Protein AF-A0A1Y1W6V0-F1 (afdb_monomer)

pLDDT: mean 81.55, std 18.43, range [26.27, 98.0]

Foldseek 3Di:
DAQQFDAFPNDTDGVVLVVLLVCLVVPPCVVVPCPVPDPVVSLCCCCVPPPVPHDSVVSVVVCVSVVVDDCVPPPVQNVVLVCLVVDDLVPDPPLVVLCCVLPVDPPDDPVVSVVSVLVSSQVCCCVPPHNHDSVVSVVVCVVPPPCPPFVLPVVQPPPPDDPPDPLVPLQQEQEQELQVLWDLDQQTAQELSSLVVSLVSLVCCQPDPSHQEYEYFYPHAAHPVRQGATHHHHDCPPQLLSSLLSLLSLLVSQLSSQVVHAYAYEQQTEDELSNVSNQLSGDAYEYELSYKYFNADPDPPPLRHQLAGNLLCLLPFPAQAQLSLLRNLFRVDIQHPQNCVVRVSHLFYAYPVCVSVLVVQLSSLSVGHPPCSVVSNSVSRVVRGDNSDHDPSVVCRVVSNVLRNCLLVVVDAPVRSLVVLVVVPDPSSVSSNVQCVDPSSVLSSLLNSLLSSVSNPDDPQLNSLLSSQLSVCSSVVHSSNVSDSPDHSVNSNVPRPDPPDDPPPDPPPPPPVPDDPVVVVCVVCVPVPPPPPVVVVVPPDPPDD

InterPro domains:
  IPR058841 PEX14-like, helix-turn-helix domain [PF25871] (79-143)

Mean predicted aligned error: 14.62 Å

Organism: NCBI:txid61395

Sequence (545 aa):
MSSRITQVEGCEFSTEELQQYHQYYRFEWNTVSLEQASLTERMAYFTSTVDTTIDPGRLRAWLRTMGIIDETEKSDQHKLYDRFEAYDFSTAPGFNAMLGDVYDTDGVSKHELDTRMTRAKAKYYNENVEKLDYQAYVDFKEATKPKPVCPYQHLWDEDKAPGSANTKNFANVKIIDIADFVDNGATVRLSAAVLGRIHDEAKEAYQDQYYALAIVRSSLGSDSDGTPVFLPALGPGEDGSAALKAAIALQIELRRINGAKPVVVFASGSVDASVLGIVLSTAELITTEYFSTRLFPENVADEGSAVVPALFDWAHLAAEQGTVEYILCRPDLVLRSSELAALGLSHGFIAHRKLEGAMERILMAASCPPPHTRGALRKAYVVESSYPGPSKVQVWRREIAEYFAPLASGSKSVDDLICELTALNKPWAEQYVAFAASEKGRELVQLRIAALQRARTLEFSSALEIEFNAAQAWLWGDNATALEIKTPLSTILAELPKPAKAEDTNPLEVEIPGECPFAQMYRRNPERFKHIDLKSIESHSPLSL

Radius of gyration: 31.99 Å; Cα contacts (8 Å, |Δi|>4): 687; chains: 1; bounding box: 70×65×98 Å

Secondary structure (DSSP, 8-state):
---PPEEETTEEE-HHHHHHHHHHHH--GGGGT-TTS-HHHHHHHIIIII-TTS-HHHHHHHHHHTTSS-GGG--HHHHHHHHHHHS-TTT-TTHHHHTHHHHSSTT--HHHHHHHHHHHHHHHHHHHT----HHHHHHHHHHHSPPPSSTTTHHHHS--------GGG-TTEEEEEGGGGS---SS--B-HHHHHHHHHHHHHHHH-TT-SEEEEE----B-TTSPBEEEPPBP--TTSHHHHHHHHHHHHHHHHHHHHS-EEEEE-SEEEGGGHHHHHTSSEEEE-TT-EEESS-S-TT-TT--SSTTHHHHHT--PPTTHHHHHHH-TT-EEEHHHHHHHT--SEE--GGGHHHHHHHHHHHTTSPTTSHHHHHHHHHHHH-------HHHHHHHHHHHHHHHHHTTSS-HHHHHHHHHHH--HHHHHHHHHHHSHHHHHHHHHHHHHHHHHTTS-HHHHHHHHHHHHHHHHTTS-GGG----S-HHHHHHTSPPPP-------------SS-HHHHHHHH-GGG-TTS-HHHHHTS-----

Structure (mmCIF, N/CA/C/O backbone):
data_AF-A0A1Y1W6V0-F1
#
_entry.id   AF-A0A1Y1W6V0-F1
#
loop_
_atom_site.group_PDB
_atom_site.id
_atom_site.type_symbol
_atom_site.label_atom_id
_atom_site.label_alt_id
_atom_site.label_comp_id
_atom_site.label_asym_id
_atom_site.label_entity_id
_atom_site.label_seq_id
_atom_site.pdbx_PDB_ins_code
_atom_site.Cartn_x
_atom_site.Cartn_y
_atom_site.Cartn_z
_atom_site.occupancy
_atom_site.B_iso_or_equiv
_atom_site.auth_seq_id
_atom_site.auth_comp_id
_atom_site.auth_asym_id
_atom_site.auth_atom_id
_atom_site.pdbx_PDB_model_num
ATOM 1 N N . MET A 1 1 ? 16.270 2.578 46.038 1.00 37.12 1 MET A N 1
ATOM 2 C CA . MET A 1 1 ? 15.437 1.380 46.252 1.00 37.12 1 MET A CA 1
ATOM 3 C C . MET A 1 1 ? 14.339 1.382 45.207 1.00 37.12 1 MET A C 1
ATOM 5 O O . MET A 1 1 ? 13.378 2.125 45.341 1.00 37.12 1 MET A O 1
ATOM 9 N N . SER A 1 2 ? 14.575 0.666 44.106 1.00 36.00 2 SER A N 1
ATOM 10 C CA . SER A 1 2 ? 13.545 0.347 43.117 1.00 36.00 2 SER A CA 1
ATOM 11 C C . SER A 1 2 ? 12.517 -0.548 43.804 1.00 36.00 2 SER A C 1
ATOM 13 O O . SER A 1 2 ? 12.895 -1.579 44.361 1.00 36.00 2 SER A O 1
ATOM 15 N N . SER A 1 3 ? 11.247 -0.146 43.788 1.00 43.81 3 SER A N 1
ATOM 16 C CA . SER A 1 3 ? 10.145 -1.090 43.897 1.00 43.81 3 SER A CA 1
ATOM 17 C C . SER A 1 3 ? 10.201 -1.935 42.627 1.00 43.81 3 SER A C 1
ATOM 19 O O . SER A 1 3 ? 9.748 -1.525 41.561 1.00 43.81 3 SER A O 1
ATOM 21 N N . ARG A 1 4 ? 10.862 -3.091 42.703 1.00 44.94 4 ARG A N 1
ATOM 22 C CA . ARG A 1 4 ? 10.752 -4.102 41.657 1.00 44.94 4 ARG A CA 1
ATOM 23 C C . ARG A 1 4 ? 9.284 -4.484 41.565 1.00 44.94 4 ARG A C 1
ATOM 25 O O . ARG A 1 4 ? 8.702 -4.922 42.559 1.00 44.94 4 ARG A O 1
ATOM 32 N N . ILE A 1 5 ? 8.719 -4.272 40.386 1.00 52.72 5 ILE A N 1
ATOM 33 C CA . ILE A 1 5 ? 7.400 -4.765 40.033 1.00 52.72 5 ILE A CA 1
ATOM 34 C C . ILE A 1 5 ? 7.590 -6.201 39.561 1.00 52.72 5 ILE A C 1
ATOM 36 O O . ILE A 1 5 ? 8.371 -6.452 38.643 1.00 52.72 5 ILE A O 1
ATOM 40 N N . THR A 1 6 ? 6.938 -7.146 40.231 1.00 54.03 6 THR A N 1
ATOM 41 C CA . THR A 1 6 ? 6.940 -8.547 39.797 1.00 54.03 6 THR A CA 1
ATOM 42 C C . THR A 1 6 ? 5.645 -8.798 39.049 1.00 54.03 6 THR A C 1
ATOM 44 O O . THR A 1 6 ? 4.566 -8.565 39.596 1.00 54.03 6 THR A O 1
ATOM 47 N N . GLN A 1 7 ? 5.762 -9.231 37.796 1.00 48.41 7 GLN A N 1
ATOM 48 C CA . GLN A 1 7 ? 4.620 -9.553 36.956 1.00 48.41 7 GLN A CA 1
ATOM 49 C C . GLN A 1 7 ? 4.302 -11.038 37.113 1.00 48.41 7 GLN A C 1
ATOM 51 O O . GLN A 1 7 ? 5.150 -11.885 36.831 1.00 48.41 7 GLN A O 1
ATOM 56 N N . VAL A 1 8 ? 3.096 -11.358 37.575 1.00 55.34 8 VAL A N 1
ATOM 57 C CA . VAL A 1 8 ? 2.636 -12.745 37.667 1.00 55.34 8 VAL A CA 1
ATOM 58 C C . VAL A 1 8 ? 1.183 -12.820 37.211 1.00 55.34 8 VAL A C 1
ATOM 60 O O . VAL A 1 8 ? 0.345 -12.065 37.694 1.00 55.34 8 VAL A O 1
ATOM 63 N N . GLU A 1 9 ? 0.909 -13.660 36.208 1.00 55.72 9 GLU A N 1
ATOM 64 C CA . GLU A 1 9 ? -0.417 -13.805 35.571 1.00 55.72 9 GLU A CA 1
ATOM 65 C C . GLU A 1 9 ? -1.062 -12.470 35.134 1.00 55.72 9 GLU A C 1
ATOM 67 O O . GLU A 1 9 ? -2.268 -12.266 35.240 1.00 55.72 9 GLU A O 1
ATOM 72 N N . GLY A 1 10 ? -0.250 -11.520 34.656 1.00 62.78 10 GLY A N 1
ATOM 73 C CA . GLY A 1 10 ? -0.727 -10.201 34.219 1.00 62.78 10 GLY A CA 1
ATOM 74 C C . GLY A 1 10 ? -1.022 -9.206 35.350 1.00 62.78 10 GLY A C 1
ATOM 75 O O . GLY A 1 10 ? -1.444 -8.088 35.067 1.00 62.78 10 GLY A O 1
ATOM 76 N N . CYS A 1 11 ? -0.765 -9.565 36.612 1.00 64.62 11 CYS A N 1
ATOM 77 C CA . CYS A 1 11 ? -0.799 -8.641 37.744 1.00 64.62 11 CYS A CA 1
ATOM 78 C C . CYS A 1 11 ? 0.614 -8.145 38.083 1.00 64.62 11 CYS A C 1
ATOM 80 O O . CYS A 1 11 ? 1.554 -8.931 38.172 1.00 64.62 11 CYS A O 1
ATOM 82 N N . GLU A 1 12 ? 0.759 -6.838 38.294 1.00 79.94 12 GLU A N 1
ATOM 83 C CA . GLU A 1 12 ? 2.032 -6.172 38.593 1.00 79.94 12 GLU A CA 1
ATOM 84 C C . GLU A 1 12 ? 2.100 -5.722 40.055 1.00 79.94 12 GLU A C 1
ATOM 86 O O . GLU A 1 12 ? 1.493 -4.716 40.410 1.00 79.94 12 GLU A O 1
ATOM 91 N N . PHE A 1 13 ? 2.832 -6.430 40.916 1.00 79.44 13 PHE A N 1
ATOM 92 C CA . PHE A 1 13 ? 2.921 -6.092 42.345 1.00 79.44 13 PHE A CA 1
ATOM 93 C C . PHE A 1 13 ? 4.204 -5.335 42.672 1.00 79.44 13 PHE A C 1
ATOM 95 O O . PHE A 1 13 ? 5.294 -5.773 42.299 1.00 79.44 13 PHE A O 1
ATOM 102 N N . SER A 1 14 ? 4.092 -4.230 43.406 1.00 84.50 14 SER A N 1
ATOM 103 C CA . SER A 1 14 ? 5.236 -3.502 43.950 1.00 84.50 14 SER A CA 1
ATOM 104 C C . SER A 1 14 ? 5.954 -4.312 45.039 1.00 84.50 14 SER A C 1
ATOM 106 O O . SER A 1 14 ? 5.399 -5.220 45.656 1.00 84.50 14 SER A O 1
ATOM 108 N N . THR A 1 15 ? 7.216 -3.976 45.315 1.00 77.06 15 THR A N 1
ATOM 109 C CA . THR A 1 15 ? 7.983 -4.646 46.381 1.00 77.06 15 THR A CA 1
ATOM 110 C C . THR A 1 15 ? 7.370 -4.437 47.768 1.00 77.06 15 THR A C 1
ATOM 112 O O . THR A 1 15 ? 7.478 -5.321 48.611 1.00 77.06 15 THR A O 1
ATOM 115 N N . GLU A 1 16 ? 6.724 -3.295 47.998 1.00 83.12 16 GLU A N 1
ATOM 116 C CA . GLU A 1 16 ? 6.046 -2.981 49.259 1.00 83.12 16 GLU A CA 1
ATOM 117 C C . GLU A 1 16 ? 4.802 -3.862 49.439 1.00 83.12 16 GLU A C 1
ATOM 119 O O . GLU A 1 16 ? 4.672 -4.536 50.458 1.00 83.12 16 GLU A O 1
ATOM 124 N N . GLU A 1 17 ? 3.986 -4.003 48.390 1.00 82.69 17 GLU A N 1
ATOM 125 C CA . GLU A 1 17 ? 2.841 -4.925 48.366 1.00 82.69 17 GLU A CA 1
ATOM 126 C C . GLU A 1 17 ? 3.268 -6.376 48.612 1.00 82.69 17 GLU A C 1
ATOM 128 O O . GLU A 1 17 ? 2.683 -7.066 49.440 1.00 82.69 17 GLU A O 1
ATOM 133 N N . LEU A 1 18 ? 4.340 -6.846 47.967 1.00 83.19 18 LEU A N 1
ATOM 134 C CA . LEU A 1 18 ? 4.839 -8.208 48.187 1.00 83.19 18 LEU A CA 1
ATOM 135 C C . LEU A 1 18 ? 5.333 -8.427 49.624 1.00 83.19 18 LEU A C 1
ATOM 137 O O . LEU A 1 18 ? 5.149 -9.511 50.177 1.00 83.19 18 LEU A O 1
ATOM 141 N N . GLN A 1 19 ? 5.947 -7.417 50.246 1.00 84.12 19 GLN A N 1
ATOM 142 C CA . GLN A 1 19 ? 6.352 -7.492 51.651 1.00 84.12 19 GLN A CA 1
ATOM 143 C C . GLN A 1 19 ? 5.135 -7.589 52.573 1.00 84.12 19 GLN A C 1
ATOM 145 O O . GLN A 1 19 ? 5.122 -8.435 53.467 1.00 84.12 19 GLN A O 1
ATOM 150 N N . GLN A 1 20 ? 4.102 -6.790 52.318 1.00 87.31 20 GLN A N 1
ATOM 151 C CA . GLN A 1 20 ? 2.832 -6.831 53.041 1.00 87.31 20 GLN A CA 1
ATOM 152 C C . GLN A 1 20 ? 2.110 -8.176 52.872 1.00 87.31 20 GLN A C 1
ATOM 154 O O . GLN A 1 20 ? 1.635 -8.770 53.840 1.00 87.31 20 GLN A O 1
ATOM 159 N N . TYR A 1 21 ? 2.099 -8.738 51.666 1.00 89.81 21 TYR A N 1
ATOM 160 C CA . TYR A 1 21 ? 1.474 -10.038 51.412 1.00 89.81 21 TYR A CA 1
ATOM 161 C C . TYR A 1 21 ? 2.256 -11.194 52.047 1.00 89.81 21 TYR A C 1
ATOM 163 O O . TYR A 1 21 ? 1.676 -12.159 52.549 1.00 89.81 21 TYR A O 1
ATOM 171 N N . HIS A 1 22 ? 3.582 -11.077 52.131 1.00 83.94 22 HIS A N 1
ATOM 172 C CA . HIS A 1 22 ? 4.388 -12.006 52.916 1.00 83.94 22 HIS A CA 1
ATOM 173 C C . HIS A 1 22 ? 4.101 -11.923 54.419 1.00 83.94 22 HIS A C 1
ATOM 175 O O . HIS A 1 22 ? 4.180 -12.951 55.096 1.00 83.94 22 HIS A O 1
ATOM 181 N N . GLN A 1 23 ? 3.751 -10.744 54.946 1.00 87.81 23 GLN A N 1
ATOM 182 C CA . GLN A 1 23 ? 3.308 -10.612 56.336 1.00 87.81 23 GLN A CA 1
ATOM 183 C C . GLN A 1 23 ? 1.979 -11.334 56.563 1.00 87.81 23 GLN A C 1
ATOM 185 O O . GLN A 1 23 ? 1.867 -12.050 57.553 1.00 87.81 23 GLN A O 1
ATOM 190 N N . TYR A 1 24 ? 1.031 -11.247 55.621 1.00 90.81 24 TYR A N 1
ATOM 191 C CA . TYR A 1 24 ? -0.206 -12.039 55.663 1.00 90.81 24 TYR A CA 1
ATOM 192 C C . TYR A 1 24 ? 0.083 -13.542 55.758 1.00 90.81 24 TYR A C 1
ATOM 194 O O . TYR A 1 24 ? -0.469 -14.236 56.609 1.00 90.81 24 TYR A O 1
ATOM 202 N N . TYR A 1 25 ? 0.999 -14.048 54.927 1.00 84.00 25 TYR A N 1
ATOM 203 C CA . TYR A 1 25 ? 1.348 -15.472 54.920 1.00 84.00 25 TYR A CA 1
ATOM 204 C C . TYR A 1 25 ? 2.039 -15.934 56.214 1.00 84.00 25 TYR A C 1
ATOM 206 O O . TYR A 1 25 ? 1.866 -17.071 56.643 1.00 84.00 25 TYR A O 1
ATOM 214 N N . ARG A 1 26 ? 2.835 -15.058 56.838 1.00 87.69 26 ARG A N 1
ATOM 215 C CA . ARG A 1 26 ? 3.542 -15.338 58.099 1.00 87.69 26 ARG A CA 1
ATOM 216 C C . ARG A 1 26 ? 2.720 -15.017 59.346 1.00 87.69 26 ARG A C 1
ATOM 218 O O . ARG A 1 26 ? 3.229 -15.199 60.448 1.00 87.69 26 ARG A O 1
ATOM 225 N N . PHE A 1 27 ? 1.497 -14.517 59.194 1.00 90.81 27 PHE A N 1
ATOM 226 C CA . PHE A 1 27 ? 0.676 -14.128 60.328 1.00 90.81 27 PHE A CA 1
ATOM 227 C C . PHE A 1 27 ? 0.271 -15.359 61.149 1.00 90.81 27 PHE A C 1
ATOM 229 O O . PHE A 1 27 ? -0.247 -16.342 60.617 1.00 90.81 27 PHE A O 1
ATOM 236 N N . GLU A 1 28 ? 0.512 -15.315 62.459 1.00 92.56 28 GLU A N 1
ATOM 237 C CA . GLU A 1 28 ? 0.217 -16.418 63.376 1.00 92.56 28 GLU A CA 1
ATOM 238 C C . GLU A 1 28 ? -1.283 -16.454 63.712 1.00 92.56 28 GLU A C 1
ATOM 240 O O . GLU A 1 28 ? -1.735 -15.932 64.731 1.00 92.56 28 GLU A O 1
ATOM 245 N N . TRP A 1 29 ? -2.083 -17.069 62.835 1.00 92.56 29 TRP A N 1
ATOM 246 C CA . TRP A 1 29 ? -3.552 -17.110 62.936 1.00 92.56 29 TRP A CA 1
ATOM 247 C C . TRP A 1 29 ? -4.093 -17.741 64.228 1.00 92.56 29 TRP A C 1
ATOM 249 O O . TRP A 1 29 ? -5.211 -17.432 64.647 1.00 92.56 29 TRP A O 1
ATOM 259 N N . ASN A 1 30 ? -3.313 -18.605 64.876 1.00 91.69 30 ASN A N 1
ATOM 260 C CA . ASN A 1 30 ? -3.649 -19.215 66.163 1.00 91.69 30 ASN A CA 1
ATOM 261 C C . ASN A 1 30 ? -3.706 -18.183 67.306 1.00 91.69 30 ASN A C 1
ATOM 263 O O . ASN A 1 30 ? -4.561 -18.300 68.182 1.00 91.69 30 ASN A O 1
ATOM 267 N N . THR A 1 31 ? -2.878 -17.134 67.270 1.00 92.00 31 THR A N 1
ATOM 268 C CA . THR A 1 31 ? -2.837 -16.085 68.308 1.00 92.00 31 THR A CA 1
ATOM 269 C C . THR A 1 31 ? -4.118 -15.253 68.369 1.00 92.00 31 THR A C 1
ATOM 271 O O . THR A 1 31 ? -4.460 -14.718 69.421 1.00 92.00 31 THR A O 1
ATOM 274 N N . VAL A 1 32 ? -4.865 -15.197 67.261 1.00 93.44 32 VAL A N 1
ATOM 275 C CA . VAL A 1 32 ? -6.145 -14.481 67.137 1.00 93.44 32 VAL A CA 1
ATOM 276 C C . VAL A 1 32 ? -7.345 -15.429 67.027 1.00 93.44 32 VAL A C 1
ATOM 278 O O . VAL A 1 32 ? -8.447 -14.991 66.720 1.00 93.44 32 VAL A O 1
ATOM 281 N N . SER A 1 33 ? -7.154 -16.730 67.283 1.00 93.12 33 SER A N 1
ATOM 282 C CA . SER A 1 33 ? -8.206 -17.760 67.188 1.00 93.12 33 SER A CA 1
ATOM 283 C C . SER A 1 33 ? -8.881 -17.873 65.806 1.00 93.12 33 SER A C 1
ATOM 285 O O . SER A 1 33 ? -10.029 -18.298 65.714 1.00 93.12 33 SER A O 1
ATOM 287 N N . LEU A 1 34 ? -8.173 -17.534 64.717 1.00 92.19 34 LEU A N 1
ATOM 288 C CA . LEU A 1 34 ? -8.672 -17.624 63.331 1.00 92.19 34 LEU A CA 1
ATOM 289 C C . LEU A 1 34 ? -7.994 -18.733 62.510 1.00 92.19 34 LEU A C 1
ATOM 291 O O . LEU A 1 34 ? -8.142 -18.789 61.291 1.00 92.19 34 LEU A O 1
ATOM 295 N N . GLU A 1 35 ? -7.275 -19.654 63.155 1.00 91.69 35 GLU A N 1
ATOM 296 C CA . GLU A 1 35 ? -6.605 -20.776 62.477 1.00 91.69 35 GLU A CA 1
ATOM 297 C C . GLU A 1 35 ? -7.578 -21.717 61.745 1.00 91.69 35 GLU A C 1
ATOM 299 O O . GLU A 1 35 ? -7.183 -22.369 60.781 1.00 91.69 35 GLU A O 1
ATOM 304 N N . GLN A 1 36 ? -8.853 -21.751 62.145 1.00 89.56 36 GLN A N 1
ATOM 305 C CA . GLN A 1 36 ? -9.916 -22.500 61.459 1.00 89.56 36 GLN A CA 1
ATOM 306 C C . GLN A 1 36 ? -10.866 -21.620 60.635 1.00 89.56 36 GLN A C 1
ATOM 308 O O . GLN A 1 36 ? -11.778 -22.145 60.005 1.00 89.56 36 GLN A O 1
ATOM 313 N N . ALA A 1 37 ? -10.664 -20.299 60.608 1.00 88.00 37 ALA A N 1
ATOM 314 C CA . ALA A 1 37 ? -11.531 -19.404 59.847 1.00 88.00 37 ALA A CA 1
ATOM 315 C C . ALA A 1 37 ? -11.318 -19.591 58.339 1.00 88.00 37 ALA A C 1
ATOM 317 O O . ALA A 1 37 ? -10.224 -19.980 57.902 1.00 88.00 37 ALA A O 1
ATOM 318 N N . SER A 1 38 ? -12.337 -19.273 57.544 1.00 86.25 38 SER A N 1
ATOM 319 C CA . SER A 1 38 ? -12.230 -19.243 56.086 1.00 86.25 38 SER A CA 1
ATOM 320 C C . SER A 1 38 ? -11.172 -18.231 55.633 1.00 86.25 38 SER A C 1
ATOM 322 O O . SER A 1 38 ? -10.855 -17.266 56.336 1.00 86.25 38 SER A O 1
ATOM 324 N N . LEU A 1 39 ? -10.624 -18.417 54.429 1.00 83.94 39 LEU A N 1
ATOM 325 C CA . LEU A 1 39 ? -9.659 -17.472 53.862 1.00 83.94 39 LEU A CA 1
ATOM 326 C C . LEU A 1 39 ? -10.239 -16.050 53.783 1.00 83.94 39 LEU A C 1
ATOM 328 O O . LEU A 1 39 ? -9.539 -15.085 54.074 1.00 83.94 39 LEU A O 1
ATOM 332 N N . THR A 1 40 ? -11.526 -15.924 53.452 1.00 85.44 40 THR A N 1
ATOM 333 C CA . THR A 1 40 ? -12.229 -14.635 53.404 1.00 85.44 40 THR A CA 1
ATOM 334 C C . THR A 1 40 ? -12.268 -13.956 54.771 1.00 85.44 40 THR A C 1
ATOM 336 O O . THR A 1 40 ? -11.997 -12.761 54.852 1.00 85.44 40 THR A O 1
ATOM 339 N N . GLU A 1 41 ? -12.536 -14.699 55.846 1.00 87.44 41 GLU A N 1
ATOM 340 C CA . GLU A 1 41 ? -12.524 -14.160 57.213 1.00 87.44 41 GLU A CA 1
ATOM 341 C C . GLU A 1 41 ? -11.114 -13.754 57.653 1.00 87.44 41 GLU A C 1
ATOM 343 O O . GLU A 1 41 ? -10.941 -12.693 58.252 1.00 87.44 41 GLU A O 1
ATOM 348 N N . ARG A 1 42 ? -10.088 -14.540 57.300 1.00 92.38 42 ARG A N 1
ATOM 349 C CA . ARG A 1 42 ? -8.682 -14.198 57.577 1.00 92.38 42 ARG A CA 1
ATOM 350 C C . ARG A 1 42 ? -8.228 -12.956 56.824 1.00 92.38 42 ARG A C 1
ATOM 352 O O . ARG A 1 42 ? -7.604 -12.081 57.415 1.00 92.38 42 ARG A O 1
ATOM 359 N N . MET A 1 43 ? -8.569 -12.846 55.541 1.00 90.81 43 MET A N 1
ATOM 360 C CA . MET A 1 43 ? -8.284 -11.662 54.728 1.00 90.81 43 MET A CA 1
ATOM 361 C C . MET A 1 43 ? -9.001 -10.426 55.265 1.00 90.81 43 MET A C 1
ATOM 363 O O . MET A 1 43 ? -8.375 -9.375 55.393 1.00 90.81 43 MET A O 1
ATOM 367 N N . ALA A 1 44 ? -10.288 -10.553 55.603 1.00 90.19 44 ALA A N 1
ATOM 368 C CA . ALA A 1 44 ? -11.063 -9.465 56.184 1.00 90.19 44 ALA A CA 1
ATOM 369 C C . ALA A 1 44 ? -10.428 -8.999 57.497 1.00 90.19 44 ALA A C 1
ATOM 371 O O . ALA A 1 44 ? -10.138 -7.819 57.632 1.00 90.19 44 ALA A O 1
ATOM 372 N N . TYR A 1 45 ? -10.105 -9.927 58.403 1.00 93.94 45 TYR A N 1
ATOM 373 C CA . TYR A 1 45 ? -9.430 -9.609 59.659 1.00 93.94 45 TYR A CA 1
ATOM 374 C C . TYR A 1 45 ? -8.064 -8.945 59.441 1.00 93.94 45 TYR A C 1
ATOM 376 O O . TYR A 1 45 ? -7.747 -7.953 60.092 1.00 93.94 45 TYR A O 1
ATOM 384 N N . PHE A 1 46 ? -7.245 -9.460 58.522 1.00 93.00 46 PHE A N 1
ATOM 385 C CA . PHE A 1 46 ? -5.919 -8.897 58.266 1.00 93.00 46 PHE A CA 1
ATOM 386 C C . PHE A 1 46 ? -5.995 -7.475 57.727 1.00 93.00 46 PHE A C 1
ATOM 388 O O . PHE A 1 46 ? -5.314 -6.589 58.230 1.00 93.00 46 PHE A O 1
ATOM 395 N N . THR A 1 47 ? -6.861 -7.258 56.741 1.00 92.06 47 THR A N 1
ATOM 396 C CA . THR A 1 47 ? -7.015 -5.959 56.078 1.00 92.06 47 THR A CA 1
ATOM 397 C C . THR A 1 47 ? -7.817 -4.961 56.910 1.00 92.06 47 THR A C 1
ATOM 399 O O . THR A 1 47 ? -7.692 -3.764 56.698 1.00 92.06 47 THR A O 1
ATOM 402 N N . SER A 1 48 ? -8.611 -5.400 57.892 1.00 89.81 48 SER A N 1
ATOM 403 C CA . SER A 1 48 ? -9.305 -4.486 58.810 1.00 89.81 48 SER A CA 1
ATOM 404 C C . SER A 1 48 ? -8.520 -4.182 60.083 1.00 89.81 48 SER A C 1
ATOM 406 O O . SER A 1 48 ? -8.731 -3.132 60.686 1.00 89.81 48 SER A O 1
ATOM 408 N N . THR A 1 49 ? -7.663 -5.105 60.527 1.00 90.31 49 THR A N 1
ATOM 409 C CA . THR A 1 49 ? -7.139 -5.101 61.904 1.00 90.31 49 THR A CA 1
ATOM 410 C C . THR A 1 49 ? -5.615 -5.138 61.977 1.00 90.31 49 THR A C 1
ATOM 412 O O . THR A 1 49 ? -5.053 -4.586 62.919 1.00 90.31 49 THR A O 1
ATOM 415 N N . VAL A 1 50 ? -4.933 -5.778 61.021 1.00 90.38 50 VAL A N 1
ATOM 416 C CA . VAL A 1 50 ? -3.472 -5.977 61.070 1.00 90.38 50 VAL A CA 1
ATOM 417 C C . VAL A 1 50 ? -2.749 -4.956 60.201 1.00 90.38 50 VAL A C 1
ATOM 419 O O . VAL A 1 50 ? -1.893 -4.228 60.695 1.00 90.38 50 VAL A O 1
ATOM 422 N N . ASP A 1 51 ? -3.121 -4.871 58.927 1.00 87.69 51 ASP A N 1
ATOM 423 C CA . ASP A 1 51 ? -2.585 -3.892 57.990 1.00 87.69 51 ASP A CA 1
ATOM 424 C C . ASP A 1 51 ? -3.718 -3.340 57.119 1.00 87.69 51 ASP A C 1
ATOM 426 O O . ASP A 1 51 ? -4.114 -3.920 56.107 1.00 87.69 51 ASP A O 1
ATOM 430 N N . THR A 1 52 ? -4.242 -2.190 57.549 1.00 88.19 52 THR A N 1
ATOM 431 C CA . THR A 1 52 ? -5.346 -1.479 56.885 1.00 88.19 52 THR A CA 1
ATOM 432 C C . THR A 1 52 ? -4.946 -0.790 55.590 1.00 88.19 52 THR A C 1
ATOM 434 O O . THR A 1 52 ? -5.805 -0.266 54.884 1.00 88.19 52 THR A O 1
ATOM 437 N N . THR A 1 53 ? -3.653 -0.789 55.258 1.00 88.00 53 THR A N 1
ATOM 438 C CA . THR A 1 53 ? -3.151 -0.193 54.018 1.00 88.00 53 THR A CA 1
ATOM 439 C C . THR A 1 53 ? -3.203 -1.162 52.836 1.00 88.00 53 THR A C 1
ATOM 441 O O . THR A 1 53 ? -3.076 -0.737 51.688 1.00 88.00 53 THR A O 1
ATOM 444 N N . ILE A 1 54 ? -3.434 -2.453 53.094 1.00 87.88 54 ILE A N 1
ATOM 445 C CA . ILE A 1 54 ? -3.520 -3.484 52.062 1.00 87.88 54 ILE A CA 1
ATOM 446 C C . ILE A 1 54 ? -4.880 -3.442 51.368 1.00 87.88 54 ILE A C 1
ATOM 448 O O . ILE A 1 54 ? -5.917 -3.621 52.006 1.00 87.88 54 ILE A O 1
ATOM 452 N N . ASP A 1 55 ? -4.870 -3.325 50.036 1.00 87.00 55 ASP A N 1
ATOM 453 C CA . ASP A 1 55 ? -6.075 -3.546 49.237 1.00 87.00 55 ASP A CA 1
ATOM 454 C C . ASP A 1 55 ? -6.479 -5.038 49.257 1.00 87.00 55 ASP A C 1
ATOM 456 O O . ASP A 1 55 ? -5.715 -5.893 48.781 1.00 87.00 55 ASP A O 1
ATOM 460 N N . PRO A 1 56 ? -7.686 -5.385 49.749 1.00 84.81 56 PRO A N 1
ATOM 461 C CA . PRO A 1 56 ? -8.150 -6.769 49.807 1.00 84.81 56 PRO A CA 1
ATOM 462 C C . PRO A 1 56 ? -8.231 -7.425 48.423 1.00 84.81 56 PRO A C 1
ATOM 464 O O . PRO A 1 56 ? -8.020 -8.635 48.298 1.00 84.81 56 PRO A O 1
ATOM 467 N N . GLY A 1 57 ? -8.526 -6.641 47.378 1.00 83.62 57 GLY A N 1
ATOM 468 C CA . GLY A 1 57 ? -8.589 -7.114 45.997 1.00 83.62 57 GLY A CA 1
ATOM 469 C C . GLY A 1 57 ? -7.223 -7.560 45.478 1.00 83.62 57 GLY A C 1
ATOM 470 O O . GLY A 1 57 ? -7.092 -8.663 44.941 1.00 83.62 57 GLY A O 1
ATOM 471 N N . ARG A 1 58 ? -6.187 -6.745 45.698 1.00 88.31 58 ARG A N 1
ATOM 472 C CA . ARG A 1 58 ? -4.811 -7.066 45.302 1.00 88.31 58 ARG A CA 1
ATOM 473 C C . ARG A 1 58 ? -4.209 -8.220 46.102 1.00 88.31 58 ARG A C 1
ATOM 475 O O . ARG A 1 58 ? -3.581 -9.088 45.498 1.00 88.31 58 ARG A O 1
ATOM 482 N N . LEU A 1 59 ? -4.463 -8.295 47.414 1.00 89.19 59 LEU A N 1
ATOM 483 C CA . LEU A 1 59 ? -4.060 -9.448 48.231 1.00 89.19 59 LEU A CA 1
ATOM 484 C C . LEU A 1 59 ? -4.697 -10.746 47.704 1.00 89.19 59 LEU A C 1
ATOM 486 O O . LEU A 1 59 ? -4.024 -11.771 47.606 1.00 89.19 59 LEU A O 1
ATOM 490 N N . ARG A 1 60 ? -5.975 -10.705 47.299 1.00 85.00 60 ARG A N 1
ATOM 491 C CA . ARG A 1 60 ? -6.674 -11.864 46.717 1.00 85.00 60 ARG A CA 1
ATOM 492 C C . ARG A 1 60 ? -6.055 -12.291 45.387 1.00 85.00 60 ARG A C 1
ATOM 494 O O . ARG A 1 60 ? -5.868 -13.483 45.165 1.00 85.00 60 ARG A O 1
ATOM 501 N N . ALA A 1 61 ? -5.720 -11.333 44.521 1.00 80.31 61 ALA A N 1
ATOM 502 C CA . ALA A 1 61 ? -5.050 -11.611 43.251 1.00 80.31 61 ALA A CA 1
ATOM 503 C C . ALA A 1 61 ? -3.688 -12.290 43.467 1.00 80.31 61 ALA A C 1
ATOM 505 O O . ALA A 1 61 ? -3.392 -13.281 42.810 1.00 80.31 61 ALA A O 1
ATOM 506 N N . TRP A 1 62 ? -2.902 -11.823 44.440 1.00 86.12 62 TRP A N 1
ATOM 507 C CA . TRP A 1 62 ? -1.625 -12.447 44.787 1.00 86.12 62 TRP A CA 1
ATOM 508 C C . TRP A 1 62 ? -1.788 -13.866 45.358 1.00 86.12 62 TRP A C 1
ATOM 510 O O . TRP A 1 62 ? -1.070 -14.781 44.958 1.00 86.12 62 TRP A O 1
ATOM 520 N N . LEU A 1 63 ? -2.761 -14.092 46.249 1.00 84.00 63 LEU A N 1
ATOM 521 C CA . LEU A 1 63 ? -3.046 -15.426 46.798 1.00 84.00 63 LEU A CA 1
ATOM 522 C C . LEU A 1 63 ? -3.498 -16.430 45.722 1.00 84.00 63 LEU A C 1
ATOM 524 O O . LEU A 1 63 ? -3.168 -17.613 45.824 1.00 84.00 63 LEU A O 1
ATOM 528 N N . ARG A 1 64 ? -4.209 -15.966 44.682 1.00 76.19 64 ARG A N 1
ATOM 529 C CA . ARG A 1 64 ? -4.548 -16.768 43.491 1.00 76.19 64 ARG A CA 1
ATOM 530 C C . ARG A 1 64 ? -3.288 -17.205 42.756 1.00 76.19 64 ARG A C 1
ATOM 532 O O . ARG A 1 64 ? -3.090 -18.392 42.536 1.00 76.19 64 ARG A O 1
ATOM 539 N N . THR A 1 65 ? -2.409 -16.259 42.455 1.00 77.44 65 THR A N 1
ATOM 540 C CA . THR A 1 65 ? -1.139 -16.528 41.779 1.00 77.44 65 THR A CA 1
ATOM 541 C C . THR A 1 65 ? -0.269 -17.541 42.533 1.00 77.44 65 THR A C 1
ATOM 543 O O . THR A 1 65 ? 0.426 -18.353 41.930 1.00 77.44 65 THR A O 1
ATOM 546 N N . MET A 1 66 ? -0.305 -17.511 43.866 1.00 78.19 66 MET A N 1
ATOM 547 C CA . MET A 1 66 ? 0.436 -18.450 44.710 1.00 78.19 66 MET A CA 1
ATOM 548 C C . MET A 1 66 ? -0.189 -19.856 44.763 1.00 78.19 66 MET A C 1
ATOM 550 O O . MET A 1 66 ? 0.344 -20.721 45.456 1.00 78.19 66 MET A O 1
ATOM 554 N N . GLY A 1 67 ? -1.320 -20.091 44.084 1.00 72.12 67 GLY A N 1
ATOM 555 C CA . GLY A 1 67 ? -2.068 -21.350 44.140 1.00 72.12 67 GLY A CA 1
ATOM 556 C C . GLY A 1 67 ? -2.691 -21.630 45.512 1.00 72.12 67 GLY A C 1
ATOM 557 O O . GLY A 1 67 ? -3.055 -22.766 45.800 1.00 72.12 67 GLY A O 1
ATOM 558 N N . ILE A 1 68 ? -2.777 -20.613 46.380 1.00 78.94 68 ILE A N 1
ATOM 559 C CA . ILE A 1 68 ? -3.375 -20.721 47.721 1.00 78.94 68 ILE A CA 1
ATOM 560 C C . ILE A 1 68 ? -4.899 -20.623 47.614 1.00 78.94 68 ILE A C 1
ATOM 562 O O . ILE A 1 68 ? -5.619 -21.278 48.365 1.00 78.94 68 ILE A O 1
ATOM 566 N N . ILE A 1 69 ? -5.384 -19.811 46.670 1.00 71.00 69 ILE A N 1
ATOM 567 C CA . ILE A 1 69 ? -6.780 -19.824 46.235 1.00 71.00 69 ILE A CA 1
ATOM 568 C C . ILE A 1 69 ? -6.857 -20.727 45.014 1.00 71.00 69 ILE A C 1
ATOM 570 O O . ILE A 1 69 ? -6.459 -20.328 43.922 1.00 71.00 69 ILE A O 1
ATOM 574 N N . ASP A 1 70 ? -7.373 -21.933 45.209 1.00 60.53 70 ASP A N 1
ATOM 575 C CA . ASP A 1 70 ? -7.769 -22.794 44.107 1.00 60.53 70 ASP A CA 1
ATOM 576 C C . ASP A 1 70 ? -9.118 -22.282 43.568 1.00 60.53 70 ASP A C 1
ATOM 578 O O . ASP A 1 70 ? -10.112 -22.221 44.297 1.00 60.53 70 ASP A O 1
ATOM 582 N N . GLU A 1 71 ? -9.187 -21.873 42.296 1.00 56.09 71 GLU A N 1
ATOM 583 C CA . GLU A 1 71 ? -10.442 -21.424 41.661 1.00 56.09 71 GLU A CA 1
ATOM 584 C C . GLU A 1 71 ? -11.491 -22.550 41.533 1.00 56.09 71 GLU A C 1
ATOM 586 O O . GLU A 1 71 ? -12.565 -22.361 40.961 1.00 56.09 71 GLU A O 1
ATOM 591 N N . THR A 1 72 ? -11.247 -23.728 42.106 1.00 49.69 72 THR A N 1
ATOM 592 C CA . THR A 1 72 ? -12.270 -24.759 42.311 1.00 49.69 72 THR A CA 1
ATOM 593 C C . THR A 1 72 ? -13.387 -24.304 43.264 1.00 49.69 72 THR A C 1
ATOM 595 O O . THR A 1 72 ? -14.521 -24.794 43.161 1.00 49.69 72 THR A O 1
ATOM 598 N N . GLU A 1 73 ? -13.152 -23.267 44.075 1.00 50.03 73 GLU A N 1
ATOM 599 C CA . GLU A 1 73 ? -14.204 -22.484 44.738 1.00 50.03 73 GLU A CA 1
ATOM 600 C C . GLU A 1 73 ? -14.724 -21.334 43.854 1.00 50.03 73 GLU A C 1
ATOM 602 O O . GLU A 1 73 ? -14.983 -20.222 44.316 1.00 50.03 73 GLU A O 1
ATOM 607 N N . LYS A 1 74 ? -14.960 -21.583 42.556 1.00 64.25 74 LYS A N 1
ATOM 608 C CA . LYS A 1 74 ? -15.987 -20.816 41.836 1.00 64.25 74 LYS A CA 1
ATOM 609 C C . LYS A 1 74 ? -17.239 -20.835 42.709 1.00 64.25 74 LYS A C 1
ATOM 611 O O . LYS A 1 74 ? -17.696 -21.921 43.084 1.00 64.25 74 LYS A O 1
ATOM 616 N N . SER A 1 75 ? -17.762 -19.651 43.036 1.00 77.75 75 SER A N 1
ATOM 617 C CA . SER A 1 75 ? -19.048 -19.548 43.722 1.00 77.75 75 SER A CA 1
ATOM 618 C C . SER A 1 75 ? -20.055 -20.422 42.979 1.00 77.75 75 SER A C 1
ATOM 620 O O . SER A 1 75 ? -19.964 -20.585 41.756 1.00 77.75 75 SER A O 1
ATOM 622 N N . ASP A 1 76 ? -21.016 -20.999 43.693 1.00 82.31 76 ASP A N 1
ATOM 623 C CA . ASP A 1 76 ? -22.016 -21.855 43.049 1.00 82.31 76 ASP A CA 1
ATOM 624 C C . ASP A 1 76 ? -22.733 -21.123 41.898 1.00 82.31 76 ASP A C 1
ATOM 626 O O . ASP A 1 76 ? -23.087 -21.744 40.897 1.00 82.31 76 ASP A O 1
ATOM 630 N N . GLN A 1 77 ? -22.817 -19.787 41.974 1.00 84.31 77 GLN A N 1
ATOM 631 C CA . GLN A 1 77 ? -23.246 -18.903 40.887 1.00 84.31 77 GLN A CA 1
ATOM 632 C C . GLN A 1 77 ? -22.328 -18.923 39.656 1.00 84.31 77 GLN A C 1
ATOM 634 O O . GLN A 1 77 ? -22.823 -19.083 38.548 1.00 84.31 77 GLN A O 1
ATOM 639 N N . HIS A 1 78 ? -21.006 -18.799 39.798 1.00 85.75 78 HIS A N 1
ATOM 640 C CA . HIS A 1 78 ? -20.107 -18.904 38.640 1.00 85.75 78 HIS A CA 1
ATOM 641 C C . HIS A 1 78 ? -20.158 -20.299 38.009 1.00 85.75 78 HIS A C 1
ATOM 643 O O . HIS A 1 78 ? -20.205 -20.416 36.788 1.00 85.75 78 HIS A O 1
ATOM 649 N N . LYS A 1 79 ? -20.230 -21.360 38.826 1.00 89.00 79 LYS A N 1
ATOM 650 C CA . LYS A 1 79 ? -20.404 -22.731 38.317 1.00 89.00 79 LYS A CA 1
ATOM 651 C C . LYS A 1 79 ? -21.726 -22.881 37.560 1.00 89.00 79 LYS A C 1
ATOM 653 O O . LYS A 1 79 ? -21.774 -23.595 36.563 1.00 89.00 79 LYS A O 1
ATOM 658 N N . LEU A 1 80 ? -22.791 -22.233 38.030 1.00 93.94 80 LEU A N 1
ATOM 659 C CA . LEU A 1 80 ? -24.083 -22.175 37.346 1.00 93.94 80 LEU A CA 1
ATOM 660 C C . LEU A 1 80 ? -23.974 -21.459 35.993 1.00 93.94 80 LEU A C 1
ATOM 662 O O . LEU A 1 80 ? -24.504 -21.961 35.005 1.00 93.94 80 LEU A O 1
ATOM 666 N N . TYR A 1 81 ? -23.260 -20.333 35.924 1.00 95.44 81 TYR A N 1
ATOM 667 C CA . TYR A 1 81 ? -23.056 -19.587 34.678 1.00 95.44 81 TYR A CA 1
ATOM 668 C C . TYR A 1 81 ? -22.232 -20.375 33.655 1.00 95.44 81 TYR A C 1
ATOM 670 O O . TYR A 1 81 ? -22.583 -20.397 32.477 1.00 95.44 81 TYR A O 1
ATOM 678 N N . ASP A 1 82 ? -21.201 -21.094 34.102 1.00 91.81 82 ASP A N 1
ATOM 679 C CA . ASP A 1 82 ? -20.422 -21.977 33.230 1.00 91.81 82 ASP A CA 1
ATOM 680 C C . ASP A 1 82 ? -21.283 -23.114 32.659 1.00 91.81 82 ASP A C 1
ATOM 682 O O . ASP A 1 82 ? -21.186 -23.434 31.475 1.00 91.81 82 ASP A O 1
ATOM 686 N N . ARG A 1 83 ? -22.161 -23.714 33.480 1.00 96.56 83 ARG A N 1
ATOM 687 C CA . ARG A 1 83 ? -23.113 -24.737 33.013 1.00 96.56 83 ARG A CA 1
ATOM 688 C C . ARG A 1 83 ? -24.125 -24.166 32.023 1.00 96.56 83 ARG A C 1
ATOM 690 O O . ARG A 1 83 ? -24.429 -24.832 31.038 1.00 96.56 83 ARG A O 1
ATOM 697 N N . PHE A 1 84 ? -24.615 -22.951 32.268 1.00 97.44 84 PHE A N 1
ATOM 698 C CA . PHE A 1 84 ? -25.513 -22.246 31.356 1.00 97.44 84 PHE A CA 1
ATOM 699 C C . PHE A 1 84 ? -24.871 -22.037 29.979 1.00 97.44 84 PHE A C 1
ATOM 701 O O . PHE A 1 84 ? -25.494 -22.337 28.965 1.00 97.44 84 PHE A O 1
ATOM 708 N N . GLU A 1 85 ? -23.617 -21.586 29.934 1.00 95.38 85 GLU A N 1
ATOM 709 C CA . GLU A 1 85 ? -22.886 -21.359 28.679 1.00 95.38 85 GLU A CA 1
ATOM 710 C C . GLU A 1 85 ? -22.508 -22.655 27.954 1.00 95.38 85 GLU A C 1
ATOM 712 O O . GLU A 1 85 ? -22.507 -22.707 26.724 1.00 95.38 85 GLU A O 1
ATOM 717 N N . ALA A 1 86 ? -22.216 -23.718 28.705 1.00 96.19 86 ALA A N 1
ATOM 718 C CA . ALA A 1 86 ? -21.904 -25.031 28.150 1.00 96.19 86 ALA A CA 1
ATOM 719 C C . ALA A 1 86 ? -23.148 -25.818 27.691 1.00 96.19 86 ALA A C 1
ATOM 721 O O . ALA A 1 86 ? -23.003 -26.887 27.094 1.00 96.19 86 ALA A O 1
ATOM 722 N N . TYR A 1 87 ? -24.361 -25.336 27.981 1.00 97.50 87 TYR A N 1
ATOM 723 C CA . TYR A 1 87 ? -25.593 -26.031 27.627 1.00 97.50 87 TYR A CA 1
ATOM 724 C C . TYR A 1 87 ? -25.854 -25.978 26.117 1.00 97.50 87 TYR A C 1
ATOM 726 O O . TYR A 1 87 ? -25.890 -24.910 25.501 1.00 97.50 87 TYR A O 1
ATOM 734 N N . ASP A 1 88 ? -26.086 -27.142 25.509 1.00 97.00 88 ASP A N 1
ATOM 735 C CA . ASP A 1 88 ? -26.352 -27.247 24.077 1.00 97.00 88 ASP A CA 1
ATOM 736 C C . ASP A 1 88 ? -27.814 -26.905 23.743 1.00 97.00 88 ASP A C 1
ATOM 738 O O . ASP A 1 88 ? -28.683 -27.766 23.604 1.00 97.00 88 ASP A O 1
ATOM 742 N N . PHE A 1 89 ? -28.086 -25.610 23.582 1.00 96.44 89 PHE A N 1
ATOM 743 C CA . PHE A 1 89 ? -29.405 -25.110 23.183 1.00 96.44 89 PHE A CA 1
ATOM 744 C C . PHE A 1 89 ? -29.839 -25.563 21.780 1.00 96.44 89 PHE A C 1
ATOM 746 O O . PHE A 1 89 ? -31.026 -25.497 21.471 1.00 96.44 89 PHE A O 1
ATOM 753 N N . SER A 1 90 ? -28.917 -26.015 20.921 1.00 92.94 90 SER A N 1
ATOM 754 C CA . SER A 1 90 ? -29.247 -26.397 19.540 1.00 92.94 90 SER A CA 1
ATOM 755 C C . SER A 1 90 ? -29.996 -27.729 19.457 1.00 92.94 90 SER A C 1
ATOM 757 O O . SER A 1 90 ? -30.815 -27.931 18.558 1.00 92.94 90 SER A O 1
ATOM 759 N N . THR A 1 91 ? -29.759 -28.615 20.425 1.00 95.69 91 THR A N 1
ATOM 760 C CA . THR A 1 91 ? -30.406 -29.929 20.532 1.00 95.69 91 THR A CA 1
ATOM 761 C C . THR A 1 91 ? -31.524 -29.957 21.578 1.00 95.69 91 THR A C 1
ATOM 763 O O . THR A 1 91 ? -32.223 -30.963 21.720 1.00 95.69 91 THR A O 1
ATOM 766 N N . ALA A 1 92 ? -31.738 -28.844 22.284 1.00 96.06 92 ALA A N 1
ATOM 767 C CA . ALA A 1 92 ? -32.698 -28.721 23.368 1.00 96.06 92 ALA A CA 1
ATOM 768 C C . ALA A 1 92 ? -34.163 -28.795 22.865 1.00 96.06 92 ALA A C 1
ATOM 770 O O . ALA A 1 92 ? -34.589 -27.960 22.054 1.00 96.06 92 ALA A O 1
ATOM 771 N N . PRO A 1 93 ? -34.973 -29.768 23.335 1.00 96.31 93 PRO A N 1
ATOM 772 C CA . PRO A 1 93 ? -36.348 -29.942 22.873 1.00 96.31 93 PRO A CA 1
ATOM 773 C C . PRO A 1 93 ? -37.212 -28.705 23.146 1.00 96.31 93 PRO A C 1
ATOM 775 O O . PRO A 1 93 ? -37.347 -28.263 24.279 1.00 96.31 93 PRO A O 1
ATOM 778 N N . GLY A 1 94 ? -37.840 -28.154 22.106 1.00 94.50 94 GLY A N 1
ATOM 779 C CA . GLY A 1 94 ? -38.750 -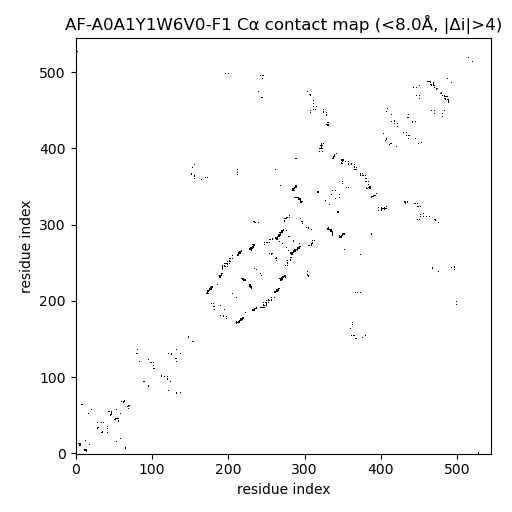27.010 22.239 1.00 94.50 94 GLY A CA 1
ATOM 780 C C . GLY A 1 94 ? -38.076 -25.634 22.275 1.00 94.50 94 GLY A C 1
ATOM 781 O O . GLY A 1 94 ? -38.777 -24.637 22.121 1.00 94.50 94 GLY A O 1
ATOM 782 N N . PHE A 1 95 ? -36.741 -25.547 22.361 1.00 96.56 95 PHE A N 1
ATOM 783 C CA . PHE A 1 95 ? -36.039 -24.257 22.301 1.00 96.56 95 PHE A CA 1
ATOM 784 C C . PHE A 1 95 ? -36.277 -23.526 20.969 1.00 96.56 95 PHE A C 1
ATOM 786 O O . PHE A 1 95 ? -36.507 -22.319 20.955 1.00 96.56 95 PHE A O 1
ATOM 793 N N . ASN A 1 96 ? -36.351 -24.266 19.856 1.00 93.38 96 ASN A N 1
ATOM 794 C CA . ASN A 1 96 ? -36.648 -23.707 18.531 1.00 93.38 96 ASN A CA 1
ATOM 795 C C . ASN A 1 96 ? -37.987 -22.954 18.465 1.00 93.38 96 ASN A C 1
ATOM 797 O O . ASN A 1 96 ? -38.116 -22.027 17.673 1.00 93.38 96 ASN A O 1
ATOM 801 N N . ALA A 1 97 ? -38.970 -23.307 19.302 1.00 93.44 97 ALA A N 1
ATOM 802 C CA . ALA A 1 97 ? -40.235 -22.577 19.359 1.00 93.44 97 ALA A CA 1
ATOM 803 C C . ALA A 1 97 ? -40.069 -21.177 19.979 1.00 93.44 97 ALA A C 1
ATOM 805 O O . ALA A 1 97 ? -40.787 -20.259 19.600 1.00 93.44 97 ALA A O 1
ATOM 806 N N . MET A 1 98 ? -39.096 -20.990 20.881 1.00 93.00 98 MET A N 1
ATOM 807 C CA . MET A 1 98 ? -38.781 -19.686 21.483 1.00 93.00 98 MET A CA 1
ATOM 808 C C . MET A 1 98 ? -37.973 -18.773 20.556 1.00 93.00 98 MET A C 1
ATOM 810 O O . MET A 1 98 ? -37.897 -17.571 20.797 1.00 93.00 98 MET A O 1
ATOM 814 N N . LEU A 1 99 ? -37.365 -19.322 19.499 1.00 92.56 99 LEU A N 1
ATOM 815 C CA . LEU A 1 99 ? -36.615 -18.527 18.528 1.00 92.56 99 LEU A CA 1
ATOM 816 C C . LEU A 1 99 ? -37.524 -17.680 17.634 1.00 92.56 99 LEU A C 1
ATOM 818 O O . LEU A 1 99 ? -37.052 -16.673 17.115 1.00 92.56 99 LEU A O 1
ATOM 822 N N . GLY A 1 100 ? -38.808 -18.036 17.497 1.00 90.44 100 GLY A N 1
ATOM 823 C CA . GLY A 1 100 ? -39.788 -17.228 16.763 1.00 90.44 100 GLY A CA 1
ATOM 824 C C . GLY A 1 100 ? -39.777 -15.776 17.239 1.00 90.44 100 GLY A C 1
ATOM 825 O O . GLY A 1 100 ? -39.449 -14.886 16.464 1.00 90.44 100 GLY A O 1
ATOM 826 N N . ASP A 1 101 ? -39.961 -15.563 18.545 1.00 87.31 101 ASP A N 1
ATOM 827 C CA . ASP A 1 101 ? -39.977 -14.235 19.179 1.00 87.31 101 ASP A CA 1
ATOM 828 C C . ASP A 1 101 ? -38.646 -13.465 19.048 1.00 87.31 101 ASP A C 1
ATOM 830 O O . ASP A 1 101 ? -38.610 -12.237 19.156 1.00 87.31 101 ASP A O 1
ATOM 834 N N . VAL A 1 102 ? -37.525 -14.170 18.848 1.00 91.19 102 VAL A N 1
ATOM 835 C CA . VAL A 1 102 ? -36.202 -13.544 18.686 1.00 91.19 102 VAL A CA 1
ATOM 836 C C . VAL A 1 102 ? -36.058 -12.935 17.291 1.00 91.19 102 VAL A C 1
ATOM 838 O O . VAL A 1 102 ? -35.475 -11.857 17.165 1.00 91.19 102 VAL A O 1
ATOM 841 N N . TYR A 1 103 ? -36.602 -13.599 16.267 1.00 90.31 103 TYR A N 1
ATOM 842 C CA . TYR A 1 103 ? -36.456 -13.214 14.861 1.00 90.31 103 TYR A CA 1
ATOM 843 C C . TYR A 1 103 ? -37.660 -12.453 14.280 1.00 90.31 103 TYR A C 1
ATOM 845 O O . TYR A 1 103 ? -37.549 -11.950 13.167 1.00 90.31 103 TYR A O 1
ATOM 853 N N . ASP A 1 104 ? -38.772 -12.312 15.009 1.00 83.94 104 ASP A N 1
ATOM 854 C CA . ASP A 1 104 ? -40.048 -11.782 14.481 1.00 83.94 104 ASP A CA 1
ATOM 855 C C . ASP A 1 104 ? -40.074 -10.267 14.170 1.00 83.94 104 ASP A C 1
ATOM 857 O O . ASP A 1 104 ? -41.121 -9.689 13.888 1.00 83.94 104 ASP A O 1
ATOM 861 N N . THR A 1 105 ? -38.934 -9.575 14.225 1.00 80.31 105 THR A N 1
ATOM 862 C CA . THR A 1 105 ? -38.854 -8.133 13.936 1.00 80.31 105 THR A CA 1
ATOM 863 C C . THR A 1 105 ? -37.730 -7.828 12.962 1.00 80.31 105 THR A C 1
ATOM 865 O O . THR A 1 105 ? -36.552 -7.933 13.310 1.00 80.31 105 THR A O 1
ATOM 868 N N . ASP A 1 106 ? -38.112 -7.379 11.770 1.00 83.50 106 ASP A N 1
ATOM 869 C CA . ASP A 1 106 ? -37.192 -6.822 10.784 1.00 83.50 106 ASP A CA 1
ATOM 870 C C . ASP A 1 106 ? -36.523 -5.540 11.314 1.00 83.50 106 ASP A C 1
ATOM 872 O O . ASP A 1 106 ? -37.149 -4.711 11.977 1.00 83.50 106 ASP A O 1
ATOM 876 N N . GLY A 1 107 ? -35.237 -5.358 10.994 1.00 83.19 107 GLY A N 1
ATOM 877 C CA . GLY A 1 107 ? -34.496 -4.116 11.266 1.00 83.19 107 GLY A CA 1
ATOM 878 C C . GLY A 1 107 ? -33.861 -3.992 12.657 1.00 83.19 107 GLY A C 1
ATOM 879 O O . GLY A 1 107 ? -33.393 -2.912 13.014 1.00 83.19 107 GLY A O 1
ATOM 880 N N . VAL A 1 108 ? -33.816 -5.067 13.443 1.00 82.56 108 VAL A N 1
ATOM 881 C CA . VAL A 1 108 ? -33.164 -5.073 14.761 1.00 82.56 108 VAL A CA 1
ATOM 882 C C . VAL A 1 108 ? -31.638 -5.120 14.620 1.00 82.56 108 VAL A C 1
ATOM 884 O O . VAL A 1 108 ? -31.098 -5.863 13.800 1.00 82.56 108 VAL A O 1
ATOM 887 N N . SER A 1 109 ? -30.927 -4.329 15.430 1.00 79.88 109 SER A N 1
ATOM 888 C CA . SER A 1 109 ? -29.457 -4.339 15.447 1.00 79.88 109 SER A CA 1
ATOM 889 C C . SER A 1 109 ? -28.909 -5.698 15.904 1.00 79.88 109 SER A C 1
ATOM 891 O O . SER A 1 109 ? -29.525 -6.386 16.721 1.00 79.88 109 SER A O 1
ATOM 893 N N . LYS A 1 110 ? -27.711 -6.076 15.437 1.00 81.19 110 LYS A N 1
ATOM 894 C CA . LYS A 1 110 ? -27.051 -7.333 15.838 1.00 81.19 110 LYS A CA 1
ATOM 895 C C . LYS A 1 110 ? -26.956 -7.480 17.362 1.00 81.19 110 LYS A C 1
ATOM 897 O O . LYS A 1 110 ? -27.263 -8.539 17.898 1.00 81.19 11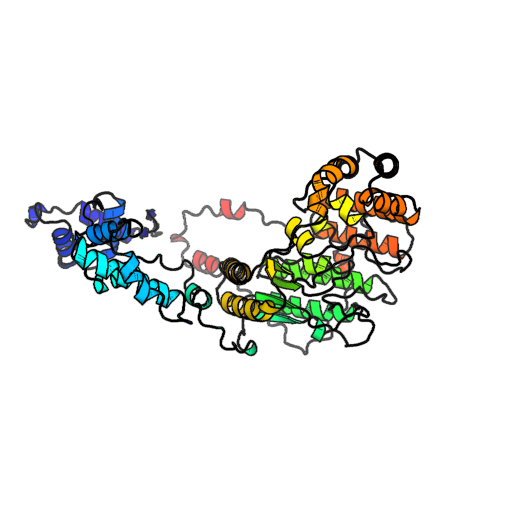0 LYS A O 1
ATOM 902 N N . HIS A 1 111 ? -26.596 -6.403 18.061 1.00 82.12 111 HIS A N 1
ATOM 903 C CA . HIS A 1 111 ? -26.478 -6.406 19.519 1.00 82.12 111 HIS A CA 1
ATOM 904 C C . HIS A 1 111 ? -27.817 -6.687 20.221 1.00 82.12 111 HIS A C 1
ATOM 906 O O . HIS A 1 111 ? -27.880 -7.446 21.195 1.00 82.12 111 HIS A O 1
ATOM 912 N N . GLU A 1 112 ? -28.904 -6.098 19.730 1.00 86.06 112 GLU A N 1
ATOM 913 C CA . GLU A 1 112 ? -30.229 -6.330 20.292 1.00 86.06 112 GLU A CA 1
ATOM 914 C C . GLU A 1 112 ? -30.703 -7.765 20.016 1.00 86.06 112 GLU A C 1
ATOM 916 O O . GLU A 1 112 ? -31.282 -8.400 20.899 1.00 86.06 112 GLU A O 1
ATOM 921 N N . LEU A 1 113 ? -30.366 -8.321 18.849 1.00 89.38 113 LEU A N 1
ATOM 922 C CA . LEU A 1 113 ? -30.634 -9.717 18.508 1.00 89.38 113 LEU A CA 1
ATOM 923 C C . LEU A 1 113 ? -29.860 -10.686 19.422 1.00 89.38 113 LEU A C 1
ATOM 925 O O . LEU A 1 113 ? -30.457 -11.616 19.967 1.00 89.38 113 LEU A O 1
ATOM 929 N N . ASP A 1 114 ? -28.581 -10.417 19.699 1.00 90.06 114 ASP A N 1
ATOM 930 C CA . ASP A 1 114 ? -27.769 -11.181 20.661 1.00 90.06 114 ASP A CA 1
ATOM 931 C C . ASP A 1 114 ? -28.344 -11.100 22.088 1.00 90.06 114 ASP A C 1
ATOM 933 O O . ASP A 1 114 ? -28.383 -12.094 22.823 1.00 90.06 114 ASP A O 1
ATOM 937 N N . THR A 1 115 ? -28.856 -9.931 22.481 1.00 92.25 115 THR A N 1
ATOM 938 C CA . THR A 1 115 ? -29.497 -9.724 23.789 1.00 92.25 115 THR A CA 1
ATOM 939 C C . THR A 1 115 ? -30.793 -10.528 23.903 1.00 92.25 115 THR A C 1
ATOM 941 O O . THR A 1 115 ? -31.027 -11.202 24.910 1.00 92.25 115 THR A O 1
ATOM 944 N N . ARG A 1 116 ? -31.628 -10.514 22.857 1.00 93.81 116 ARG A N 1
ATOM 945 C CA . ARG A 1 116 ? -32.866 -11.307 22.792 1.00 93.81 116 ARG A CA 1
ATOM 946 C C . ARG A 1 116 ? -32.575 -12.804 22.808 1.00 93.81 116 ARG A C 1
ATOM 948 O O . ARG A 1 116 ? -33.210 -13.528 23.571 1.00 93.81 116 ARG A O 1
ATOM 955 N N . MET A 1 117 ? -31.576 -13.250 22.048 1.00 96.12 117 MET A N 1
ATOM 956 C CA . MET A 1 117 ? -31.119 -14.640 22.038 1.00 96.12 117 MET A CA 1
ATOM 957 C C . MET A 1 117 ? -30.648 -15.084 23.429 1.00 96.12 117 MET A C 1
ATOM 959 O O . MET A 1 117 ? -31.050 -16.139 23.918 1.00 96.12 117 MET A O 1
ATOM 963 N N . THR A 1 118 ? -29.847 -14.263 24.111 1.00 95.44 118 THR A N 1
ATOM 964 C CA . THR A 1 118 ? -29.359 -14.562 25.468 1.00 95.44 118 THR A CA 1
ATOM 965 C C . THR A 1 118 ? -30.509 -14.632 26.476 1.00 95.44 118 THR A C 1
ATOM 967 O O . THR A 1 118 ? -30.554 -15.546 27.301 1.00 95.44 118 THR A O 1
ATOM 970 N N . ARG A 1 119 ? -31.492 -13.726 26.375 1.00 96.31 119 ARG A N 1
ATOM 971 C CA . ARG A 1 119 ? -32.708 -13.756 27.199 1.00 96.31 119 ARG A CA 1
ATOM 972 C C . ARG A 1 119 ? -33.553 -15.007 26.937 1.00 96.31 119 ARG A C 1
ATOM 974 O O . ARG A 1 119 ? -34.032 -15.611 27.894 1.00 96.31 119 ARG A O 1
ATOM 981 N N . ALA A 1 120 ? -33.715 -15.419 25.679 1.00 96.69 120 ALA A N 1
ATOM 982 C CA . ALA A 1 120 ? -34.441 -16.637 25.318 1.00 96.69 120 ALA A CA 1
ATOM 983 C C . ALA A 1 120 ? -33.752 -17.892 25.877 1.00 96.69 120 ALA A C 1
ATOM 985 O O . ALA A 1 120 ? -34.409 -18.719 26.510 1.00 96.69 120 ALA A O 1
ATOM 986 N N . LYS A 1 121 ? -32.420 -17.995 25.739 1.00 97.56 121 LYS A N 1
ATOM 987 C CA . LYS A 1 121 ? -31.615 -19.062 26.361 1.00 97.56 121 LYS A CA 1
ATOM 988 C C . LYS A 1 121 ? -31.815 -19.105 27.873 1.00 97.56 121 LYS A C 1
ATOM 990 O O . LYS A 1 121 ? -32.109 -20.162 28.422 1.00 97.56 121 LYS A O 1
ATOM 995 N N . ALA A 1 122 ? -31.713 -17.959 28.546 1.00 97.06 122 ALA A N 1
ATOM 996 C CA . ALA A 1 122 ? -31.884 -17.870 29.994 1.00 97.06 122 ALA A CA 1
ATOM 997 C C . ALA A 1 122 ? -33.302 -18.239 30.448 1.00 97.06 122 ALA A C 1
ATOM 999 O O . ALA A 1 122 ? -33.462 -18.908 31.467 1.00 97.06 122 ALA A O 1
ATOM 1000 N N . LYS A 1 123 ? -34.334 -17.843 29.693 1.00 97.19 123 LYS A N 1
ATOM 1001 C CA . LYS A 1 123 ? -35.726 -18.231 29.955 1.00 97.19 123 LYS A CA 1
ATOM 1002 C C . LYS A 1 123 ? -35.906 -19.744 29.831 1.00 97.19 123 LYS A C 1
ATOM 1004 O O . LYS A 1 123 ? -36.398 -20.371 30.763 1.00 97.19 123 LYS A O 1
ATOM 1009 N N . TYR A 1 124 ? -35.440 -20.335 28.730 1.00 97.75 124 TYR A N 1
ATOM 1010 C CA . TYR A 1 124 ? -35.507 -21.780 28.526 1.00 97.75 124 TYR A CA 1
ATOM 1011 C C . TYR A 1 124 ? -34.766 -22.545 29.629 1.00 97.75 124 TYR A C 1
ATOM 1013 O O . TYR A 1 124 ? -35.306 -23.500 30.188 1.00 97.75 124 TYR A O 1
ATOM 1021 N N . TYR A 1 125 ? -33.549 -22.111 29.965 1.00 97.88 125 TYR A N 1
ATOM 1022 C CA . TYR A 1 125 ? -32.720 -22.745 30.988 1.00 97.88 125 TYR A CA 1
ATOM 1023 C C . TYR A 1 125 ? -33.386 -22.694 32.372 1.00 97.88 125 TYR A C 1
ATOM 1025 O O . TYR A 1 125 ? -33.416 -23.705 33.069 1.00 97.88 125 TYR A O 1
ATOM 1033 N N . ASN A 1 126 ? -34.014 -21.564 32.720 1.00 97.12 126 ASN A N 1
ATOM 1034 C CA . ASN A 1 126 ? -34.809 -21.400 33.941 1.00 97.12 126 ASN A CA 1
ATOM 1035 C C . ASN A 1 126 ? -36.016 -22.341 34.023 1.00 97.12 126 ASN A C 1
ATOM 1037 O O . ASN A 1 126 ? -36.339 -22.840 35.101 1.00 97.12 126 ASN A O 1
ATOM 1041 N N . GLU A 1 127 ? -36.715 -22.527 32.903 1.00 97.31 127 GLU A N 1
ATOM 1042 C CA . GLU A 1 127 ? -37.936 -23.334 32.840 1.00 97.31 127 GLU A CA 1
ATOM 1043 C C . GLU A 1 127 ? -37.641 -24.842 32.816 1.00 97.31 127 GLU A C 1
ATOM 1045 O O . GLU A 1 127 ? -38.436 -25.617 33.345 1.00 97.31 127 GLU A O 1
ATOM 1050 N N . ASN A 1 128 ? -36.511 -25.262 32.231 1.00 97.62 128 ASN A N 1
ATOM 1051 C CA . ASN A 1 128 ? -36.271 -26.669 31.885 1.00 97.62 128 ASN A CA 1
ATOM 1052 C C . ASN A 1 128 ? -35.018 -27.299 32.511 1.00 97.62 128 ASN A C 1
ATOM 1054 O O . ASN A 1 128 ? -34.905 -28.524 32.496 1.00 97.62 128 ASN A O 1
ATOM 1058 N N . VAL A 1 129 ? -34.067 -26.511 33.025 1.00 97.38 129 VAL A N 1
ATOM 1059 C CA . VAL A 1 129 ? -32.762 -27.021 33.487 1.00 97.38 129 VAL A CA 1
ATOM 1060 C C . VAL A 1 129 ? -32.498 -26.652 34.946 1.00 97.38 129 VAL A C 1
ATOM 1062 O O . VAL A 1 129 ? -32.537 -27.517 35.817 1.00 97.38 129 VAL A O 1
ATOM 1065 N N . GLU A 1 130 ? -32.226 -25.380 35.231 1.00 97.19 130 GLU A N 1
ATOM 1066 C CA . GLU A 1 130 ? -31.847 -24.895 36.560 1.00 97.19 130 GLU A CA 1
ATOM 1067 C C . GLU A 1 130 ? -32.174 -23.397 36.671 1.00 97.19 130 GLU A C 1
ATOM 1069 O O . GLU A 1 130 ? -32.054 -22.652 35.696 1.00 97.19 130 GLU A O 1
ATOM 1074 N N . LYS A 1 131 ? -32.599 -22.933 37.855 1.00 97.38 131 LYS A N 1
ATOM 1075 C CA . LYS A 1 131 ? -32.935 -21.516 38.056 1.00 97.38 131 LYS A CA 1
ATOM 1076 C C . LYS A 1 131 ? -31.680 -20.640 37.958 1.00 97.38 131 LYS A C 1
ATOM 1078 O O . LYS A 1 131 ? -30.748 -20.802 38.737 1.00 97.38 131 LYS A O 1
ATOM 1083 N N . LEU A 1 132 ? -31.710 -19.679 37.043 1.00 96.62 132 LEU A N 1
ATOM 1084 C CA . LEU A 1 132 ? -30.679 -18.702 36.721 1.00 96.62 132 LEU A CA 1
ATOM 1085 C C . LEU A 1 132 ? -31.252 -17.285 36.852 1.00 96.62 132 LEU A C 1
ATOM 1087 O O . LEU A 1 132 ? -32.201 -16.921 36.155 1.00 96.62 132 LEU A O 1
ATOM 1091 N N . ASP A 1 133 ? -30.641 -16.447 37.684 1.00 96.75 133 ASP A N 1
ATOM 1092 C CA . ASP A 1 133 ? -30.930 -15.012 37.668 1.00 96.75 133 ASP A CA 1
ATOM 1093 C C . ASP A 1 133 ? -30.308 -14.378 36.414 1.00 96.75 133 ASP A C 1
ATOM 1095 O O . ASP A 1 133 ? -29.089 -14.224 36.309 1.00 96.75 133 ASP A O 1
ATOM 1099 N N . TYR A 1 134 ? -31.157 -14.033 35.441 1.00 95.62 134 TYR A N 1
ATOM 1100 C CA . TYR A 1 134 ? -30.724 -13.444 34.175 1.00 95.62 134 TYR A CA 1
ATOM 1101 C C . TYR A 1 134 ? -29.986 -12.116 34.371 1.00 95.62 134 TYR A C 1
ATOM 1103 O O . TYR A 1 134 ? -29.004 -11.874 33.673 1.00 95.62 134 TYR A O 1
ATOM 1111 N N . GLN A 1 135 ? -30.427 -11.265 35.304 1.00 95.56 135 GLN A N 1
ATOM 1112 C CA . GLN A 1 135 ? -29.800 -9.958 35.488 1.00 95.56 135 GLN A CA 1
ATOM 1113 C C . GLN A 1 135 ? -28.407 -10.119 36.096 1.00 95.56 135 GLN A C 1
ATOM 1115 O O . GLN A 1 135 ? -27.446 -9.574 35.562 1.00 95.56 135 GLN A O 1
ATOM 1120 N N . ALA A 1 136 ? -28.277 -10.959 37.126 1.00 92.50 136 ALA A N 1
ATOM 1121 C CA . ALA A 1 136 ? -26.980 -11.259 37.730 1.00 92.50 136 ALA A CA 1
ATOM 1122 C C . ALA A 1 136 ? -26.005 -11.915 36.733 1.00 92.50 136 ALA A C 1
ATOM 1124 O O . ALA A 1 136 ? -24.800 -11.667 36.788 1.00 92.50 136 ALA A O 1
ATOM 1125 N N . TYR A 1 137 ? -26.514 -12.724 35.798 1.00 95.44 137 TYR A N 1
ATOM 1126 C CA . TYR A 1 137 ? -25.718 -13.289 34.711 1.00 95.44 137 TYR A CA 1
ATOM 1127 C C . TYR A 1 137 ? -25.250 -12.227 33.702 1.00 95.44 137 TYR A C 1
ATOM 1129 O O . TYR A 1 137 ? -24.087 -12.243 33.297 1.00 95.44 137 TYR A O 1
ATOM 1137 N N . VAL A 1 138 ? -26.119 -11.289 33.309 1.00 93.44 138 VAL A N 1
ATOM 1138 C CA . VAL A 1 138 ? -25.746 -10.170 32.424 1.00 93.44 138 VAL A CA 1
ATOM 1139 C C . VAL A 1 138 ? -24.676 -9.299 33.081 1.00 93.44 138 VAL A C 1
ATOM 1141 O O . VAL A 1 138 ? -23.670 -8.991 32.443 1.00 93.44 138 VAL A O 1
ATOM 1144 N N . ASP A 1 139 ? -24.841 -8.978 34.364 1.00 89.69 139 ASP A N 1
ATOM 1145 C CA . ASP A 1 139 ? -23.870 -8.190 35.128 1.00 89.69 139 ASP A CA 1
ATOM 1146 C C . ASP A 1 139 ? -22.526 -8.933 35.250 1.00 89.69 139 ASP A C 1
ATOM 1148 O O . ASP A 1 139 ? -21.460 -8.341 35.073 1.00 89.69 139 ASP A O 1
ATOM 1152 N N . PHE A 1 140 ? -22.560 -10.253 35.474 1.00 91.00 140 PHE A N 1
ATOM 1153 C CA . PHE A 1 140 ? -21.370 -11.107 35.463 1.00 91.00 140 PHE A CA 1
ATOM 1154 C C . PHE A 1 140 ? -20.670 -11.106 34.099 1.00 91.00 140 PHE A C 1
ATOM 1156 O O . PHE A 1 140 ? -19.448 -10.956 34.033 1.00 91.00 140 PHE A O 1
ATOM 1163 N N . LYS A 1 141 ? -21.423 -11.244 33.003 1.00 91.62 141 LYS A N 1
ATOM 1164 C CA . LYS A 1 141 ? -20.892 -11.163 31.636 1.00 91.62 141 LYS A CA 1
ATOM 1165 C C . LYS A 1 141 ? -20.225 -9.822 31.379 1.00 91.62 141 LYS A C 1
ATOM 1167 O O . LYS A 1 141 ? -19.138 -9.798 30.816 1.00 91.62 141 LYS A O 1
ATOM 1172 N N . GLU A 1 142 ? -20.837 -8.723 31.807 1.00 85.75 142 GLU A N 1
ATOM 1173 C CA . GLU A 1 142 ? -20.267 -7.386 31.644 1.00 85.75 142 GLU A CA 1
ATOM 1174 C C . GLU A 1 142 ? -18.978 -7.212 32.460 1.00 85.75 142 GLU A C 1
ATOM 1176 O O . GLU A 1 142 ? -17.988 -6.694 31.950 1.00 85.75 142 GLU A O 1
ATOM 1181 N N . ALA A 1 143 ? -18.950 -7.721 33.695 1.00 81.50 143 ALA A N 1
ATOM 1182 C CA . ALA A 1 143 ? -17.780 -7.664 34.569 1.00 81.50 143 ALA A CA 1
ATOM 1183 C C . ALA A 1 143 ? -16.615 -8.557 34.103 1.00 81.50 143 ALA A C 1
ATOM 1185 O O . ALA A 1 143 ? -15.455 -8.267 34.404 1.00 81.50 143 ALA A O 1
ATOM 1186 N N . THR A 1 144 ? -16.915 -9.646 33.389 1.00 81.00 144 THR A N 1
ATOM 1187 C CA . THR A 1 144 ? -15.926 -10.615 32.886 1.00 81.00 144 THR A CA 1
ATOM 1188 C C . THR A 1 144 ? -15.558 -10.423 31.421 1.00 81.00 144 THR A C 1
ATOM 1190 O O . THR A 1 144 ? -14.619 -11.072 30.951 1.00 81.00 144 THR A O 1
ATOM 1193 N N . LYS A 1 145 ? -16.236 -9.522 30.693 1.00 79.06 145 LYS A N 1
ATOM 1194 C CA . LYS A 1 145 ? -15.805 -9.117 29.353 1.00 79.06 145 LYS A CA 1
ATOM 1195 C C . LYS A 1 145 ? -14.336 -8.696 29.437 1.00 79.06 145 LYS A C 1
ATOM 1197 O O . LYS A 1 145 ? -13.992 -7.873 30.292 1.00 79.06 145 LYS A O 1
ATOM 1202 N N . PRO A 1 146 ? -13.453 -9.250 28.584 1.00 68.81 146 PRO A N 1
ATOM 1203 C CA . PRO A 1 146 ? -12.068 -8.822 28.564 1.00 68.81 146 PRO A CA 1
ATOM 1204 C C . PRO A 1 146 ? -12.066 -7.313 28.351 1.00 68.81 146 PRO A C 1
ATOM 1206 O O . PRO A 1 146 ? -12.628 -6.824 27.367 1.00 68.81 146 PRO A O 1
ATOM 1209 N N . LYS A 1 147 ? -11.485 -6.576 29.307 1.00 60.41 147 LYS A N 1
ATOM 1210 C CA . LYS A 1 147 ? -11.337 -5.129 29.165 1.00 60.41 147 LYS A CA 1
ATOM 1211 C C . LYS A 1 147 ? -10.658 -4.887 27.820 1.00 60.41 147 LYS A C 1
ATOM 1213 O O . LYS A 1 147 ? -9.655 -5.552 27.537 1.00 60.41 147 LYS A O 1
ATOM 1218 N N . PRO A 1 148 ? -11.204 -4.003 26.974 1.00 56.31 148 PRO A N 1
ATOM 1219 C CA . PRO A 1 148 ? -10.619 -3.776 25.673 1.00 56.31 148 PRO A CA 1
ATOM 1220 C C . PRO A 1 148 ? -9.158 -3.367 25.858 1.00 56.31 148 PRO A C 1
ATOM 1222 O O . PRO A 1 148 ? -8.840 -2.496 26.668 1.00 56.31 148 PRO A O 1
ATOM 1225 N N . VAL A 1 149 ? -8.262 -4.020 25.112 1.00 56.44 149 VAL A N 1
ATOM 1226 C CA . VAL A 1 149 ? -6.808 -3.770 25.171 1.00 56.44 149 VAL A CA 1
ATOM 1227 C C . VAL A 1 149 ? -6.503 -2.297 24.883 1.00 56.44 149 VAL A C 1
ATOM 1229 O O . VAL A 1 149 ? -5.507 -1.754 25.349 1.00 56.44 149 VAL A O 1
ATOM 1232 N N . CYS A 1 150 ? -7.389 -1.635 24.135 1.00 55.53 150 CYS A N 1
ATOM 1233 C CA . CYS A 1 150 ? -7.369 -0.200 23.938 1.00 55.53 150 CYS A CA 1
ATOM 1234 C C . CYS A 1 150 ? -8.511 0.463 24.733 1.00 55.53 150 CYS A C 1
ATOM 1236 O O . CYS A 1 150 ? -9.674 0.148 24.474 1.00 55.53 150 CYS A O 1
ATOM 1238 N N . PRO A 1 151 ? -8.225 1.450 25.604 1.00 55.53 151 PRO A N 1
ATOM 1239 C CA . PRO A 1 151 ? -9.249 2.225 26.313 1.00 55.53 151 PRO A CA 1
ATOM 1240 C C . PRO A 1 151 ? -10.293 2.865 25.384 1.00 55.53 151 PRO A C 1
ATOM 1242 O O . PRO A 1 151 ? -11.416 3.127 25.801 1.00 55.53 151 PRO A O 1
ATOM 1245 N N . TYR A 1 152 ? -9.930 3.079 24.117 1.00 59.16 152 TYR A N 1
ATOM 1246 C CA . TYR A 1 152 ? -10.737 3.736 23.091 1.00 59.16 152 TYR A CA 1
ATOM 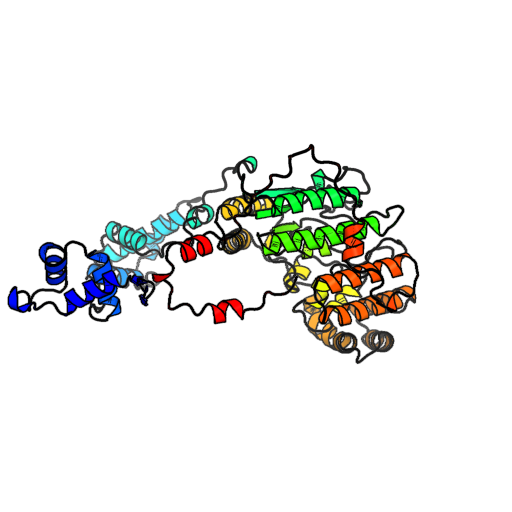1247 C C . TYR A 1 152 ? -11.431 2.766 22.130 1.00 59.16 152 TYR A C 1
ATOM 1249 O O . TYR A 1 152 ? -12.105 3.210 21.212 1.00 59.16 152 TYR A O 1
ATOM 1257 N N . GLN A 1 153 ? -11.309 1.450 22.337 1.00 62.16 153 GLN A N 1
ATOM 1258 C CA . GLN A 1 153 ? -11.874 0.450 21.424 1.00 62.16 153 GLN A CA 1
ATOM 1259 C C . GLN A 1 153 ? -13.390 0.594 21.220 1.00 62.16 153 GLN A C 1
ATOM 1261 O O . GLN A 1 153 ? -13.899 0.395 20.122 1.00 62.16 153 GLN A O 1
ATOM 1266 N N . HIS A 1 154 ? -14.097 1.009 22.269 1.00 62.28 154 HIS A N 1
ATOM 1267 C CA . HIS A 1 154 ? -15.533 1.269 22.231 1.00 62.28 154 HIS A CA 1
ATOM 1268 C C . HIS A 1 154 ? -15.931 2.370 21.229 1.00 62.28 154 HIS A C 1
ATOM 1270 O O . HIS A 1 154 ? -17.055 2.357 20.743 1.00 62.28 154 HIS A O 1
ATOM 1276 N N . LEU A 1 155 ? -15.022 3.291 20.872 1.00 56.75 155 LEU A N 1
ATOM 1277 C CA . LEU A 1 155 ? -15.309 4.370 19.919 1.00 56.75 155 LEU A CA 1
ATOM 1278 C C . LEU A 1 155 ? -15.472 3.880 18.475 1.00 56.75 155 LEU A C 1
ATOM 1280 O O . LEU A 1 155 ? -16.048 4.598 17.666 1.00 56.75 155 LEU A O 1
ATOM 1284 N N . TRP A 1 156 ? -14.970 2.688 18.143 1.00 60.53 156 TRP A N 1
ATOM 1285 C CA . TRP A 1 156 ? -15.026 2.144 16.781 1.00 60.53 156 TRP A CA 1
ATOM 1286 C C . TRP A 1 156 ? -15.628 0.733 16.680 1.00 60.53 156 TRP A C 1
ATOM 1288 O O . TRP A 1 156 ? -15.915 0.294 15.566 1.00 60.53 156 TRP A O 1
ATOM 1298 N N . ASP A 1 157 ? -15.840 0.038 17.806 1.00 58.00 157 ASP A N 1
ATOM 1299 C CA . ASP A 1 157 ? -16.547 -1.255 17.863 1.00 58.00 157 ASP A CA 1
ATOM 1300 C C . ASP A 1 157 ? -18.077 -1.101 17.994 1.00 58.00 157 ASP A C 1
ATOM 1302 O O . ASP A 1 157 ? -18.813 -2.051 17.728 1.00 58.00 157 ASP A O 1
ATOM 1306 N N . GLU A 1 158 ? -18.588 0.065 18.405 1.00 56.03 158 GLU A N 1
ATOM 1307 C CA . GLU A 1 158 ? -20.034 0.294 18.433 1.00 56.03 158 GLU A CA 1
ATOM 1308 C C . GLU A 1 158 ? -20.576 0.441 16.998 1.00 56.03 158 GLU A C 1
ATOM 1310 O O . GLU A 1 158 ? -20.306 1.434 16.328 1.00 56.03 158 GLU A O 1
ATOM 1315 N N . ASP A 1 159 ? -21.403 -0.519 16.554 1.00 51.03 159 ASP A N 1
ATOM 1316 C CA . ASP A 1 159 ? -22.184 -0.537 15.293 1.00 51.03 159 ASP A CA 1
ATOM 1317 C C . ASP A 1 159 ? -23.225 0.609 15.190 1.00 51.03 159 ASP A C 1
ATOM 1319 O O . ASP A 1 159 ? -24.257 0.492 14.519 1.00 51.03 159 ASP A O 1
ATOM 1323 N N . LYS A 1 160 ? -23.013 1.740 15.872 1.00 52.28 160 LYS A N 1
ATOM 1324 C CA . LYS A 1 160 ? -23.830 2.930 15.653 1.00 52.28 160 LYS A CA 1
ATOM 1325 C C . LYS A 1 160 ? -23.596 3.365 14.216 1.00 52.28 160 LYS A C 1
ATOM 1327 O O . LYS A 1 160 ? -22.471 3.672 13.831 1.00 52.28 160 LYS A O 1
ATOM 1332 N N . ALA A 1 161 ? -24.673 3.348 13.428 1.00 49.75 161 ALA A N 1
ATOM 1333 C CA . ALA A 1 161 ? -24.664 3.848 12.064 1.00 49.75 161 ALA A CA 1
ATOM 1334 C C . ALA A 1 161 ? -23.931 5.199 12.046 1.00 49.75 161 ALA A C 1
ATOM 1336 O O . ALA A 1 161 ? -24.229 6.029 12.913 1.00 49.75 161 ALA A O 1
ATOM 1337 N N . PRO A 1 162 ? -22.967 5.402 11.132 1.00 49.94 162 PRO A N 1
ATOM 1338 C CA . PRO A 1 162 ? -22.179 6.622 11.086 1.00 49.94 162 PRO A CA 1
ATOM 1339 C C . PRO A 1 162 ? -23.129 7.805 10.900 1.00 49.94 162 PRO A C 1
ATOM 1341 O O . PRO A 1 162 ? -23.649 8.061 9.816 1.00 49.94 162 PRO A O 1
ATOM 1344 N N . GLY A 1 163 ? -23.428 8.505 11.992 1.00 52.19 163 GLY A N 1
ATOM 1345 C CA . GLY A 1 163 ? -23.961 9.849 11.907 1.00 52.19 163 GLY A CA 1
ATOM 1346 C C . GLY A 1 163 ? -22.806 10.700 11.420 1.00 52.19 163 GLY A C 1
ATOM 1347 O O . GLY A 1 163 ? -21.805 10.746 12.127 1.00 52.19 163 GLY A O 1
ATOM 1348 N N . SER A 1 164 ? -22.940 11.296 10.229 1.00 49.31 164 SER A N 1
ATOM 1349 C CA . SER A 1 164 ? -21.907 12.064 9.515 1.00 49.31 164 SER A CA 1
ATOM 1350 C C . SER A 1 164 ? -20.962 12.776 10.484 1.00 49.31 164 SER A C 1
ATOM 1352 O O . SER A 1 164 ? -21.287 13.846 11.022 1.00 49.31 164 SER A O 1
ATOM 1354 N N . ALA A 1 165 ? -19.823 12.153 10.774 1.00 51.50 165 ALA A N 1
ATOM 1355 C CA . ALA A 1 165 ? -18.871 12.731 11.697 1.00 51.50 165 ALA A CA 1
ATOM 1356 C C . ALA A 1 165 ? -18.220 13.867 10.921 1.00 51.50 165 ALA A C 1
ATOM 1358 O O . ALA A 1 165 ? -17.592 13.644 9.891 1.00 51.50 165 ALA A O 1
ATOM 1359 N N . ASN A 1 166 ? -18.428 15.107 11.364 1.00 51.22 166 ASN A N 1
ATOM 1360 C CA . ASN A 1 166 ? -17.883 16.267 10.676 1.00 51.22 166 ASN A CA 1
ATOM 1361 C C . ASN A 1 166 ? -16.348 16.146 10.676 1.00 51.22 166 ASN A C 1
ATOM 1363 O O . ASN A 1 166 ? -15.694 16.405 11.688 1.00 51.22 166 ASN A O 1
ATOM 1367 N N . THR A 1 167 ? -15.783 15.713 9.547 1.00 54.00 167 THR A N 1
ATOM 1368 C CA . THR A 1 167 ? -14.359 15.382 9.360 1.00 54.00 167 THR A CA 1
ATOM 1369 C C . THR A 1 167 ? -13.431 16.556 9.678 1.00 54.00 167 THR A C 1
ATOM 1371 O O . THR A 1 167 ? -12.249 16.362 9.941 1.00 54.00 167 THR A O 1
ATOM 1374 N N . LYS A 1 168 ? -13.985 17.772 9.756 1.00 51.38 168 LYS A N 1
ATOM 1375 C CA . LYS A 1 168 ? -13.304 19.013 10.142 1.00 51.38 168 LYS A CA 1
ATOM 1376 C C . LYS A 1 168 ? -12.850 19.088 11.607 1.00 51.38 168 LYS A C 1
ATOM 1378 O O . LYS A 1 168 ? -12.117 20.012 11.938 1.00 51.38 168 LYS A O 1
ATOM 1383 N N . ASN A 1 169 ? -13.247 18.155 12.476 1.00 56.47 169 ASN A N 1
ATOM 1384 C CA . ASN A 1 169 ? -12.949 18.234 13.915 1.00 56.47 169 ASN A CA 1
ATOM 1385 C C . ASN A 1 169 ? -11.784 17.344 14.392 1.00 56.47 169 ASN A C 1
ATOM 1387 O O . ASN A 1 169 ? -11.477 17.343 15.585 1.00 56.47 169 ASN A O 1
ATOM 1391 N N . PHE A 1 170 ? -11.109 16.609 13.503 1.00 72.81 170 PHE A N 1
ATOM 1392 C CA . PHE A 1 170 ? -9.961 15.773 13.876 1.00 72.81 170 PHE A CA 1
ATOM 1393 C C . PHE A 1 170 ? -8.654 16.568 13.802 1.00 72.81 170 PHE A C 1
ATOM 1395 O O . PHE A 1 170 ? -7.850 16.392 12.891 1.00 72.81 170 PHE A O 1
ATOM 1402 N N . ALA A 1 171 ? -8.439 17.451 14.782 1.00 77.25 171 ALA A N 1
ATOM 1403 C CA . ALA A 1 171 ? -7.247 18.307 14.868 1.00 77.25 171 ALA A CA 1
ATOM 1404 C C . ALA A 1 171 ? -5.914 17.527 14.935 1.00 77.25 171 ALA A C 1
ATOM 1406 O O . ALA A 1 171 ? -4.852 18.099 14.731 1.00 77.25 171 ALA A O 1
ATOM 1407 N N . ASN A 1 172 ? -5.964 16.222 15.215 1.00 86.94 172 ASN A N 1
ATOM 1408 C CA . ASN A 1 172 ? -4.813 15.327 15.298 1.00 86.94 172 ASN A CA 1
ATOM 1409 C C . ASN A 1 172 ? -4.514 14.570 13.990 1.00 86.94 172 ASN A C 1
ATOM 1411 O O . ASN A 1 172 ? -3.700 13.646 14.006 1.00 86.94 172 ASN A O 1
ATOM 1415 N N . VAL A 1 173 ? -5.158 14.904 12.869 1.00 92.50 173 VAL A N 1
ATOM 1416 C CA . VAL A 1 173 ? -4.913 14.249 11.576 1.00 92.50 173 VAL A CA 1
ATOM 1417 C C . VAL A 1 173 ? -4.569 15.285 10.516 1.00 92.50 173 VAL A C 1
ATOM 1419 O O . VAL A 1 173 ? -5.330 16.222 10.290 1.00 92.50 173 VAL A O 1
ATOM 1422 N N . LYS A 1 174 ? -3.449 15.079 9.820 1.00 95.38 174 LYS A N 1
ATOM 1423 C CA . LYS A 1 174 ? -3.097 15.866 8.635 1.00 95.38 174 LYS A CA 1
ATOM 1424 C C . LYS A 1 174 ? -3.619 15.159 7.390 1.00 95.38 174 LYS A C 1
ATOM 1426 O O . LYS A 1 174 ? -3.246 14.017 7.127 1.00 95.38 174 LYS A O 1
ATOM 1431 N N . ILE A 1 175 ? -4.473 15.827 6.620 1.00 95.19 175 ILE A N 1
ATOM 1432 C CA . ILE A 1 175 ? -4.920 15.343 5.309 1.00 95.19 175 ILE A CA 1
ATOM 1433 C C . ILE A 1 175 ? -4.115 16.078 4.240 1.00 95.19 175 ILE A C 1
ATOM 1435 O O . ILE A 1 175 ? -4.131 17.303 4.194 1.00 95.19 175 ILE A O 1
ATOM 1439 N N . ILE A 1 176 ? -3.426 15.320 3.394 1.00 95.44 176 ILE A N 1
ATOM 1440 C CA . ILE A 1 176 ? -2.690 15.800 2.226 1.00 95.44 176 ILE A CA 1
ATOM 1441 C C . ILE A 1 176 ? -3.516 15.394 1.001 1.00 95.44 176 ILE A C 1
ATOM 1443 O O . ILE A 1 176 ? -3.449 14.246 0.550 1.00 95.44 176 ILE A O 1
ATOM 1447 N N . ASP A 1 177 ? -4.359 16.306 0.512 1.00 94.69 177 ASP A N 1
ATOM 1448 C CA . ASP A 1 177 ? -5.168 16.089 -0.691 1.00 94.69 177 ASP A CA 1
ATOM 1449 C C . ASP A 1 177 ? -4.399 16.580 -1.918 1.00 94.69 177 ASP A C 1
ATOM 1451 O O . ASP A 1 177 ? -4.175 17.773 -2.097 1.00 94.69 177 ASP A O 1
ATOM 1455 N N . ILE A 1 178 ? -3.967 15.654 -2.771 1.00 92.94 178 ILE A N 1
ATOM 1456 C CA . ILE A 1 178 ? -3.153 15.974 -3.951 1.00 92.94 178 ILE A CA 1
ATOM 1457 C C . ILE A 1 178 ? -3.880 16.960 -4.879 1.00 92.94 178 ILE A C 1
ATOM 1459 O O . ILE A 1 178 ? -3.227 17.791 -5.512 1.00 92.94 178 ILE A O 1
ATOM 1463 N N . ALA A 1 179 ? -5.215 16.906 -4.930 1.00 91.81 179 ALA A N 1
ATOM 1464 C CA . ALA A 1 179 ? -6.016 17.799 -5.761 1.00 91.81 179 ALA A CA 1
ATOM 1465 C C . ALA A 1 179 ? -5.890 19.278 -5.353 1.00 91.81 179 ALA A C 1
ATOM 1467 O O . ALA A 1 179 ? -6.017 20.147 -6.211 1.00 91.81 179 ALA A O 1
ATOM 1468 N N . ASP A 1 180 ? -5.555 19.577 -4.092 1.00 93.06 180 ASP A N 1
ATOM 1469 C CA . ASP A 1 180 ? -5.373 20.956 -3.614 1.00 93.06 180 ASP A CA 1
ATOM 1470 C C . ASP A 1 180 ? -4.126 21.627 -4.222 1.00 93.06 180 ASP A C 1
ATOM 1472 O O . ASP A 1 180 ? -4.013 22.855 -4.259 1.00 93.06 180 ASP A O 1
ATOM 1476 N N . PHE A 1 181 ? -3.179 20.833 -4.736 1.00 91.38 181 PHE A N 1
ATOM 1477 C CA . PHE A 1 181 ? -1.913 21.317 -5.298 1.00 91.38 181 PHE A CA 1
ATOM 1478 C C . PHE A 1 181 ? -1.877 21.282 -6.817 1.00 91.38 181 PHE A C 1
ATOM 1480 O O . PHE A 1 181 ? -0.851 21.621 -7.409 1.00 91.38 181 PHE A O 1
ATOM 1487 N N . VAL A 1 182 ? -2.943 20.836 -7.460 1.00 88.44 182 VAL A N 1
ATOM 1488 C CA . VAL A 1 182 ? -2.928 20.500 -8.872 1.00 88.44 182 VAL A CA 1
ATOM 1489 C C . VAL A 1 182 ? -4.016 21.288 -9.579 1.00 88.44 182 VAL A C 1
ATOM 1491 O O . VAL A 1 182 ? -5.193 21.178 -9.255 1.00 88.44 182 VAL A O 1
ATOM 1494 N N . ASP A 1 183 ? -3.625 22.084 -10.571 1.00 81.19 183 ASP A N 1
ATOM 1495 C CA . ASP A 1 183 ? -4.592 22.839 -11.359 1.00 81.19 183 ASP A CA 1
ATOM 1496 C C . ASP A 1 183 ? -5.447 21.867 -12.192 1.00 81.19 183 ASP A C 1
ATOM 1498 O O . ASP A 1 183 ? -4.912 20.986 -12.869 1.00 81.19 183 ASP A O 1
ATOM 1502 N N . ASN A 1 184 ? -6.774 22.042 -12.167 1.00 68.50 184 ASN A N 1
ATOM 1503 C CA . ASN A 1 184 ? -7.782 21.176 -12.809 1.00 68.50 184 ASN A CA 1
ATOM 1504 C C . ASN A 1 184 ? -7.782 21.221 -14.362 1.00 68.50 184 ASN A C 1
ATOM 1506 O O . ASN A 1 184 ? -8.835 21.212 -15.000 1.00 68.50 184 ASN A O 1
ATOM 1510 N N . GLY A 1 185 ? -6.612 21.315 -14.998 1.00 64.31 185 GLY A N 1
ATOM 1511 C CA . GLY A 1 185 ? -6.440 21.307 -16.451 1.00 64.31 185 GLY A CA 1
ATOM 1512 C C . GLY A 1 185 ? -6.481 19.901 -17.067 1.00 64.31 185 GLY A C 1
ATOM 1513 O O . GLY A 1 185 ? -6.198 18.907 -16.410 1.00 64.31 185 GLY A O 1
ATOM 1514 N N . ALA A 1 186 ? -6.792 19.820 -18.366 1.00 52.84 186 ALA A N 1
ATOM 1515 C CA . ALA A 1 186 ? -7.070 18.571 -19.094 1.00 52.84 186 ALA A CA 1
ATOM 1516 C C . ALA A 1 186 ? -5.880 17.595 -19.253 1.00 52.84 186 ALA A C 1
ATOM 1518 O O . ALA A 1 186 ? -6.079 16.451 -19.649 1.00 52.84 186 ALA A O 1
ATOM 1519 N N . THR A 1 187 ? -4.650 18.011 -18.949 1.00 64.50 187 THR A N 1
ATOM 1520 C CA . THR A 1 187 ? -3.464 17.139 -18.957 1.00 64.50 187 THR A CA 1
ATOM 1521 C C . THR A 1 187 ? -2.676 17.363 -17.683 1.00 64.50 187 THR A C 1
ATOM 1523 O O . THR A 1 187 ? -1.671 18.078 -17.658 1.00 64.50 187 THR A O 1
ATOM 1526 N N . VAL A 1 188 ? -3.183 16.797 -16.597 1.00 77.44 188 VAL A N 1
ATOM 1527 C CA . VAL A 1 188 ? -2.557 16.920 -15.292 1.00 77.44 188 VAL A CA 1
ATOM 1528 C C . VAL A 1 188 ? -1.225 16.171 -15.309 1.00 77.44 188 VAL A C 1
ATOM 1530 O O . VAL A 1 188 ? -1.200 14.960 -15.502 1.00 77.44 188 VAL A O 1
ATOM 1533 N N . ARG A 1 189 ? -0.110 16.880 -15.118 1.00 87.38 189 ARG A N 1
ATOM 1534 C CA . ARG A 1 189 ? 1.204 16.284 -14.843 1.00 87.38 189 ARG A CA 1
ATOM 1535 C C . ARG A 1 189 ? 1.802 16.910 -13.589 1.00 87.38 189 ARG A C 1
ATOM 1537 O O . ARG A 1 189 ? 1.605 18.097 -13.333 1.00 87.38 189 ARG A O 1
ATOM 1544 N N . LEU A 1 190 ? 2.548 16.127 -12.817 1.00 89.50 190 LEU A N 1
ATOM 1545 C CA . LEU A 1 190 ? 3.159 16.577 -11.568 1.00 89.50 190 LEU A CA 1
ATOM 1546 C C . LEU A 1 190 ? 4.470 17.315 -11.846 1.00 89.50 190 LEU A C 1
ATOM 1548 O O . LEU A 1 190 ? 5.484 16.711 -12.198 1.00 89.50 190 LEU A O 1
ATOM 1552 N N . SER A 1 191 ? 4.450 18.639 -11.700 1.00 89.81 191 SER A N 1
ATOM 1553 C CA . SER A 1 191 ? 5.657 19.463 -11.795 1.00 89.81 191 SER A CA 1
ATOM 1554 C C . SER A 1 191 ? 6.464 19.422 -10.493 1.00 89.81 191 SER A C 1
ATOM 1556 O O . SER A 1 191 ? 5.944 19.093 -9.424 1.00 89.81 191 SER A O 1
ATOM 1558 N N . ALA A 1 192 ? 7.735 19.828 -10.561 1.00 90.56 192 ALA A N 1
ATOM 1559 C CA . ALA A 1 192 ? 8.579 19.972 -9.374 1.00 90.56 192 ALA A CA 1
ATOM 1560 C C . ALA A 1 192 ? 7.967 20.924 -8.329 1.00 90.56 192 ALA A C 1
ATOM 1562 O O . ALA A 1 192 ? 8.074 20.673 -7.133 1.00 90.56 192 ALA A O 1
ATOM 1563 N N . ALA A 1 193 ? 7.284 21.987 -8.771 1.00 90.56 193 ALA A N 1
ATOM 1564 C CA . ALA A 1 193 ? 6.626 22.941 -7.881 1.00 90.56 193 ALA A CA 1
ATOM 1565 C C . ALA A 1 193 ? 5.432 22.317 -7.140 1.00 90.56 193 ALA A C 1
ATOM 1567 O O . ALA A 1 193 ? 5.270 22.532 -5.941 1.00 90.56 193 ALA A O 1
ATOM 1568 N N . VAL A 1 194 ? 4.616 21.513 -7.832 1.00 91.88 194 VAL A N 1
ATOM 1569 C CA . VAL A 1 194 ? 3.501 20.778 -7.210 1.00 91.88 194 VAL A CA 1
ATOM 1570 C C . VAL A 1 194 ? 4.030 19.791 -6.172 1.00 91.88 194 VAL A C 1
ATOM 1572 O O . VAL A 1 194 ? 3.572 19.797 -5.033 1.00 91.88 194 VAL A O 1
ATOM 1575 N N . LEU A 1 195 ? 5.033 18.993 -6.543 1.00 93.62 195 LEU A N 1
ATOM 1576 C CA . LEU A 1 195 ? 5.656 18.022 -5.643 1.00 93.62 195 LEU A CA 1
ATOM 1577 C C . LEU A 1 195 ? 6.331 18.690 -4.442 1.00 93.62 195 LEU A C 1
ATOM 1579 O O . LEU A 1 195 ? 6.246 18.161 -3.340 1.00 93.62 195 LEU A O 1
ATOM 1583 N N . GLY A 1 196 ? 6.943 19.862 -4.634 1.00 93.62 196 GLY A N 1
ATOM 1584 C CA . GLY A 1 196 ? 7.501 20.672 -3.551 1.00 93.62 196 GLY A CA 1
ATOM 1585 C C . GLY A 1 196 ? 6.447 21.077 -2.520 1.00 93.62 196 GLY A C 1
ATOM 1586 O O . GLY A 1 196 ? 6.673 20.905 -1.328 1.00 93.62 196 GLY A O 1
ATOM 1587 N N . ARG A 1 197 ? 5.257 21.507 -2.963 1.00 94.69 197 ARG A N 1
ATOM 1588 C CA . ARG A 1 197 ? 4.145 21.828 -2.048 1.00 94.69 197 ARG A CA 1
ATOM 1589 C C . ARG A 1 197 ? 3.647 20.603 -1.282 1.00 94.69 197 ARG A C 1
ATOM 1591 O O . ARG A 1 197 ? 3.471 20.675 -0.073 1.00 94.69 197 ARG A O 1
ATOM 1598 N N . ILE A 1 198 ? 3.483 19.464 -1.960 1.00 95.38 198 ILE A N 1
ATOM 1599 C CA . ILE A 1 198 ? 3.093 18.202 -1.303 1.00 95.38 198 ILE A CA 1
ATOM 1600 C C . ILE A 1 198 ? 4.156 17.783 -0.274 1.00 95.38 198 ILE A C 1
ATOM 1602 O O . ILE A 1 198 ? 3.827 17.326 0.819 1.00 95.38 198 ILE A O 1
ATOM 1606 N N . HIS A 1 199 ? 5.435 17.955 -0.609 1.00 95.44 199 HIS A N 1
ATOM 1607 C CA . HIS A 1 199 ? 6.549 17.696 0.296 1.00 95.44 199 HIS A CA 1
ATOM 1608 C C . HIS A 1 199 ? 6.525 18.615 1.526 1.00 95.44 199 HIS A C 1
ATOM 1610 O O . HIS A 1 199 ? 6.778 18.139 2.630 1.00 95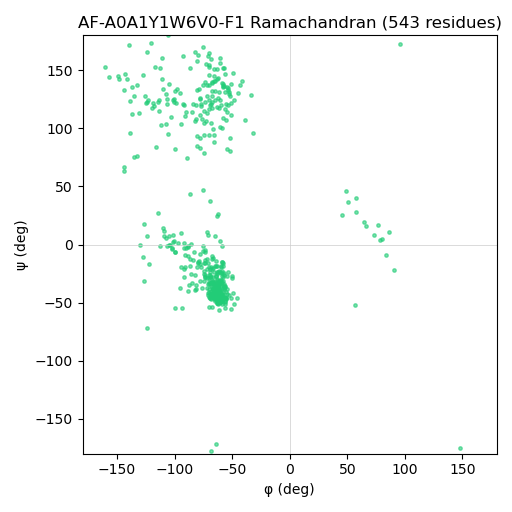.44 199 HIS A O 1
ATOM 1616 N N . ASP A 1 200 ? 6.189 19.896 1.374 1.00 94.88 200 ASP A N 1
ATOM 1617 C CA . ASP A 1 200 ? 6.078 20.827 2.502 1.00 94.88 200 ASP A CA 1
ATOM 1618 C C . ASP A 1 200 ? 4.949 20.428 3.468 1.00 94.88 200 ASP A C 1
ATOM 1620 O O . ASP A 1 200 ? 5.159 20.409 4.680 1.00 94.88 200 ASP A O 1
ATOM 1624 N N . GLU A 1 201 ? 3.799 19.995 2.951 1.00 96.06 201 GLU A N 1
ATOM 1625 C CA . GLU A 1 201 ? 2.687 19.472 3.762 1.00 96.06 201 GLU A CA 1
ATOM 1626 C C . GLU A 1 201 ? 3.048 18.168 4.480 1.00 96.06 201 GLU A C 1
ATOM 1628 O O . GLU A 1 201 ? 2.705 17.963 5.646 1.00 96.06 201 GLU A O 1
ATOM 1633 N N . ALA A 1 202 ? 3.778 17.280 3.798 1.00 95.38 202 ALA A N 1
ATOM 1634 C CA . ALA A 1 202 ? 4.308 16.059 4.392 1.00 95.38 202 ALA A CA 1
ATOM 1635 C C . ALA A 1 202 ? 5.288 16.397 5.532 1.00 95.38 202 ALA A C 1
ATOM 1637 O O . ALA A 1 202 ? 5.195 15.859 6.638 1.00 95.38 202 ALA A O 1
ATOM 1638 N N . LYS A 1 203 ? 6.184 17.358 5.303 1.00 94.62 203 LYS A N 1
ATOM 1639 C CA . LYS A 1 203 ? 7.135 17.835 6.306 1.00 94.62 203 LYS A CA 1
ATOM 1640 C C . LYS A 1 203 ? 6.439 18.484 7.504 1.00 94.62 203 LYS A C 1
ATOM 1642 O O . LYS A 1 203 ? 6.850 18.228 8.634 1.00 94.62 203 LYS A O 1
ATOM 1647 N N . GLU A 1 204 ? 5.381 19.263 7.295 1.00 94.56 204 GLU A N 1
ATOM 1648 C CA . GLU A 1 204 ? 4.545 19.782 8.385 1.00 94.56 204 GLU A CA 1
ATOM 1649 C C . GLU A 1 204 ? 3.922 18.629 9.189 1.00 94.56 204 GLU A C 1
ATOM 1651 O O . GLU A 1 204 ? 4.029 18.603 10.416 1.00 94.56 204 GLU A O 1
ATOM 1656 N N . ALA A 1 205 ? 3.365 17.619 8.505 1.00 93.38 205 ALA A N 1
ATOM 1657 C CA . ALA A 1 205 ? 2.792 16.431 9.140 1.00 93.38 205 ALA A CA 1
ATOM 1658 C C . ALA A 1 205 ? 3.806 15.697 10.037 1.00 93.38 205 ALA A C 1
ATOM 1660 O O . ALA A 1 205 ? 3.454 15.171 11.099 1.00 93.38 205 ALA A O 1
ATOM 1661 N N . TYR A 1 206 ? 5.074 15.661 9.617 1.00 93.69 206 TYR A N 1
ATOM 1662 C CA . TYR A 1 206 ? 6.175 15.125 10.412 1.00 93.69 206 TYR A CA 1
ATOM 1663 C C . TYR A 1 206 ? 6.469 15.990 11.643 1.00 93.69 206 TYR A C 1
ATOM 1665 O O . TYR A 1 206 ? 6.514 15.472 12.760 1.00 93.69 206 TYR A O 1
ATOM 1673 N N . GLN A 1 207 ? 6.686 17.290 11.426 1.00 92.38 207 GLN A N 1
ATOM 1674 C CA . GLN A 1 207 ? 7.216 18.223 12.423 1.00 92.38 207 GLN A CA 1
ATOM 1675 C C . GLN A 1 207 ? 6.220 18.555 13.529 1.00 92.38 207 GLN A C 1
ATOM 1677 O O . GLN A 1 207 ? 6.618 18.696 14.686 1.00 92.38 207 GLN A O 1
ATOM 1682 N N . ASP A 1 208 ? 4.938 18.672 13.197 1.00 90.50 208 ASP A N 1
ATOM 1683 C CA . ASP A 1 208 ? 3.932 19.034 14.180 1.00 90.50 208 ASP A CA 1
ATOM 1684 C C . ASP A 1 208 ? 3.568 17.824 15.052 1.00 90.50 208 ASP A C 1
ATOM 1686 O O . ASP A 1 208 ? 2.952 16.854 14.609 1.00 90.50 208 ASP A O 1
ATOM 1690 N N . GLN A 1 209 ? 3.945 17.881 16.328 1.00 86.25 209 GLN A N 1
ATOM 1691 C CA . GLN A 1 209 ? 3.666 16.851 17.330 1.00 86.25 209 GLN A CA 1
ATOM 1692 C C . GLN A 1 209 ? 2.169 16.578 17.565 1.00 86.25 209 GLN A C 1
ATOM 1694 O O . GLN A 1 209 ? 1.838 15.525 18.111 1.00 86.25 209 GLN A O 1
ATOM 1699 N N . TYR A 1 210 ? 1.270 17.488 17.177 1.00 86.69 210 TYR A N 1
ATOM 1700 C CA . TYR A 1 210 ? -0.173 17.321 17.358 1.00 86.69 210 TYR A CA 1
ATOM 1701 C C . TYR A 1 210 ? -0.779 16.314 16.378 1.00 86.69 210 TYR A C 1
ATOM 1703 O O . TYR A 1 210 ? -1.781 15.674 16.705 1.00 86.69 210 TYR A O 1
ATOM 1711 N N . TYR A 1 211 ? -0.163 16.109 15.209 1.00 91.81 211 TYR A N 1
ATOM 1712 C CA . TYR A 1 211 ? -0.636 15.099 14.269 1.00 91.81 211 TYR A CA 1
ATOM 1713 C C . TYR A 1 211 ? -0.227 13.694 14.717 1.00 91.81 211 TYR A C 1
ATOM 1715 O O . TYR A 1 211 ? 0.960 13.380 14.819 1.00 91.81 211 TYR A O 1
ATOM 1723 N N . ALA A 1 212 ? -1.220 12.833 14.923 1.00 91.31 212 ALA A N 1
ATOM 1724 C CA . ALA A 1 212 ? -1.071 11.408 15.204 1.00 91.31 212 ALA A CA 1
ATOM 1725 C C . ALA A 1 212 ? -1.077 10.543 13.928 1.00 91.31 212 ALA A C 1
ATOM 1727 O O . ALA A 1 212 ? -0.619 9.402 13.961 1.00 91.31 212 ALA A O 1
ATOM 1728 N N . LEU A 1 213 ? -1.600 11.069 12.816 1.00 95.06 213 LEU A N 1
ATOM 1729 C CA . LEU A 1 213 ? -1.773 10.377 11.536 1.00 95.06 213 LEU A CA 1
ATOM 1730 C C . LEU A 1 213 ? -1.633 11.373 10.377 1.00 95.06 213 LEU A C 1
ATOM 1732 O O . LEU A 1 213 ? -2.140 12.493 10.463 1.00 95.06 213 LEU A O 1
ATOM 1736 N N . ALA A 1 214 ? -1.019 10.931 9.279 1.00 96.31 214 ALA A N 1
ATOM 1737 C CA . ALA A 1 214 ? -1.125 11.589 7.981 1.00 96.31 214 ALA A CA 1
ATOM 1738 C C . ALA A 1 214 ? -1.954 10.729 7.013 1.00 96.31 214 ALA A C 1
ATOM 1740 O O . ALA A 1 214 ? -1.743 9.518 6.911 1.00 96.31 214 ALA A O 1
ATOM 1741 N N . ILE A 1 215 ? -2.889 11.348 6.295 1.00 96.31 215 ILE A N 1
ATOM 1742 C CA . ILE A 1 215 ? -3.687 10.706 5.247 1.00 96.31 215 ILE A CA 1
ATOM 1743 C C . ILE A 1 215 ? -3.332 11.349 3.915 1.00 96.31 215 ILE A C 1
ATOM 1745 O O . ILE A 1 215 ? -3.509 12.553 3.755 1.00 96.31 215 ILE A O 1
ATOM 1749 N N . VAL A 1 216 ? -2.892 10.549 2.948 1.00 96.19 216 VAL A N 1
ATOM 1750 C CA . VAL A 1 216 ? -2.713 10.992 1.562 1.00 96.19 216 VAL A CA 1
ATOM 1751 C C . VAL A 1 216 ? -3.900 10.511 0.747 1.00 96.19 216 VAL A C 1
ATOM 1753 O O . VAL A 1 216 ? -4.212 9.315 0.705 1.00 96.19 216 VAL A O 1
ATOM 1756 N N . ARG A 1 217 ? -4.567 11.446 0.081 1.00 94.81 217 ARG A N 1
ATOM 1757 C CA . ARG A 1 217 ? -5.662 11.142 -0.836 1.00 94.81 217 ARG A CA 1
ATOM 1758 C C . ARG A 1 217 ? -5.573 12.020 -2.073 1.00 94.81 217 ARG A C 1
ATOM 1760 O O . ARG A 1 217 ? -4.768 12.944 -2.141 1.00 94.81 217 ARG A O 1
ATOM 1767 N N . SER A 1 218 ? -6.413 11.716 -3.044 1.00 92.25 218 SER A N 1
ATOM 1768 C CA . SER A 1 218 ? -6.539 12.507 -4.253 1.00 92.25 218 SER A CA 1
ATOM 1769 C C . SER A 1 218 ? -7.994 12.514 -4.675 1.00 92.25 218 SER A C 1
ATOM 1771 O O . SER A 1 218 ? -8.641 11.465 -4.693 1.00 92.25 218 SER A O 1
ATOM 1773 N N . SER A 1 219 ? -8.495 13.700 -4.987 1.00 86.00 219 SER A N 1
ATOM 1774 C CA . SER A 1 219 ? -9.808 13.925 -5.592 1.00 86.00 219 SER A CA 1
ATOM 1775 C C . SER A 1 219 ? -9.686 14.505 -7.004 1.00 86.00 219 SER A C 1
ATOM 1777 O O . SER A 1 219 ? -10.577 15.211 -7.476 1.00 86.00 219 SER A O 1
ATOM 1779 N N . LEU A 1 220 ? -8.571 14.209 -7.684 1.00 83.88 220 LEU A N 1
ATOM 1780 C CA . LEU A 1 220 ? -8.387 14.595 -9.077 1.00 83.88 220 LEU A CA 1
ATOM 1781 C C . LEU A 1 220 ? -9.512 14.019 -9.945 1.00 83.88 220 LEU A C 1
ATOM 1783 O O . LEU A 1 220 ? -10.112 12.984 -9.642 1.00 83.88 220 LEU A O 1
ATOM 1787 N N . GLY A 1 221 ? -9.801 14.729 -11.034 1.00 85.12 221 GLY A N 1
ATOM 1788 C CA . GLY A 1 221 ? -10.802 14.312 -12.006 1.00 85.12 221 GLY A CA 1
ATOM 1789 C C . GLY A 1 221 ? -10.447 13.005 -12.719 1.00 85.12 221 GLY A C 1
ATOM 1790 O O . GLY A 1 221 ? -9.489 12.300 -12.394 1.00 85.12 221 GLY A O 1
ATOM 1791 N N . SER A 1 222 ? -11.241 12.691 -13.733 1.00 86.38 222 SER A N 1
ATOM 1792 C CA . SER A 1 222 ? -10.983 11.545 -14.595 1.00 86.38 222 SER A CA 1
ATOM 1793 C C . SER A 1 222 ? -10.038 11.896 -15.744 1.00 86.38 222 SER A C 1
ATOM 1795 O O . SER A 1 222 ? -10.017 13.035 -16.213 1.00 86.38 222 SER A O 1
ATOM 1797 N N . ASP A 1 223 ? -9.289 10.904 -16.221 1.00 82.31 223 ASP A N 1
ATOM 1798 C CA . ASP A 1 223 ? -8.567 10.980 -17.490 1.00 82.31 223 ASP A CA 1
ATOM 1799 C C . ASP A 1 223 ? -9.531 10.997 -18.696 1.00 82.31 223 ASP A C 1
ATOM 1801 O O . ASP A 1 223 ? -10.759 10.999 -18.549 1.00 82.31 223 ASP A O 1
ATOM 1805 N N . SER A 1 224 ? -8.977 11.021 -19.914 1.00 78.88 224 SER A N 1
ATOM 1806 C CA . SER A 1 224 ? -9.756 11.005 -21.161 1.00 78.88 224 SER A CA 1
ATOM 1807 C C . SER A 1 224 ? -10.687 9.800 -21.288 1.00 78.88 224 SER A C 1
ATOM 1809 O O . SER A 1 224 ? -11.694 9.884 -21.991 1.00 78.88 224 SER A O 1
ATOM 1811 N N . ASP A 1 225 ? -10.369 8.707 -20.596 1.00 80.81 225 ASP A N 1
ATOM 1812 C CA . ASP A 1 225 ? -11.112 7.451 -20.635 1.00 80.81 225 ASP A CA 1
ATOM 1813 C C . ASP A 1 225 ? -12.182 7.388 -19.533 1.00 80.81 225 ASP A C 1
ATOM 1815 O O . ASP A 1 225 ? -12.898 6.392 -19.401 1.00 80.81 225 ASP A O 1
ATOM 1819 N N . GLY A 1 226 ? -12.320 8.452 -18.734 1.00 85.50 226 GLY A N 1
ATOM 1820 C CA . GLY A 1 226 ? -13.245 8.507 -17.608 1.00 85.50 226 GLY A CA 1
ATOM 1821 C C . GLY A 1 226 ? -12.719 7.812 -16.349 1.00 85.50 226 GLY A C 1
ATOM 1822 O O . GLY A 1 226 ? -13.437 7.763 -15.347 1.00 85.50 226 GLY A O 1
ATOM 1823 N N . THR A 1 227 ? -11.477 7.322 -16.349 1.00 84.75 227 THR A N 1
ATOM 1824 C CA . THR A 1 227 ? -10.871 6.664 -15.187 1.00 84.75 227 THR A CA 1
ATOM 1825 C C . THR A 1 227 ? -10.417 7.726 -14.187 1.00 84.75 227 THR A C 1
ATOM 1827 O O . THR A 1 227 ? -9.665 8.620 -14.571 1.00 84.75 227 THR A O 1
ATOM 1830 N N . PRO A 1 228 ? -10.836 7.662 -12.909 1.00 91.81 228 PRO A N 1
ATOM 1831 C CA . PRO A 1 228 ? -10.336 8.576 -11.885 1.00 91.81 228 PRO A CA 1
ATOM 1832 C C . PRO A 1 228 ? -8.810 8.535 -11.835 1.00 91.81 228 PRO A C 1
ATOM 1834 O O . PRO A 1 228 ? -8.236 7.446 -11.849 1.00 91.81 228 PRO A O 1
ATOM 1837 N N . VAL A 1 229 ? -8.152 9.686 -11.753 1.00 92.56 229 VAL A N 1
ATOM 1838 C CA . VAL A 1 229 ? -6.695 9.761 -11.595 1.00 92.56 229 VAL A CA 1
ATOM 1839 C C . VAL A 1 229 ? -6.381 9.916 -10.114 1.00 92.56 229 VAL A C 1
ATOM 1841 O O . VAL A 1 229 ? -6.950 10.765 -9.443 1.00 92.56 229 VAL A O 1
ATOM 1844 N N . PHE A 1 230 ? -5.468 9.111 -9.575 1.00 94.75 230 PHE A N 1
ATOM 1845 C CA . PHE A 1 230 ? -4.966 9.315 -8.215 1.00 94.75 230 PHE A CA 1
ATOM 1846 C C . PHE A 1 230 ? -3.688 10.155 -8.231 1.00 94.75 230 PHE A C 1
ATOM 1848 O O . PHE A 1 230 ? -3.621 11.201 -7.587 1.00 94.75 230 PHE A O 1
ATOM 1855 N N . LEU A 1 231 ? -2.689 9.715 -8.999 1.00 93.12 231 LEU A N 1
ATOM 1856 C CA . LEU A 1 231 ? -1.407 10.398 -9.153 1.00 93.12 231 LEU A CA 1
ATOM 1857 C C . LEU A 1 231 ? -0.988 10.379 -10.632 1.00 93.12 231 LEU A C 1
ATOM 1859 O O . LEU A 1 231 ? -0.690 9.304 -11.162 1.00 93.12 231 LEU A O 1
ATOM 1863 N N . PRO A 1 232 ? -0.965 11.542 -11.304 1.00 91.38 232 PRO A N 1
ATOM 1864 C CA . PRO A 1 232 ? -0.598 11.625 -12.709 1.00 91.38 232 PRO A CA 1
ATOM 1865 C C . PRO A 1 232 ? 0.909 11.473 -12.930 1.00 91.38 232 PRO A C 1
ATOM 1867 O O . PRO A 1 232 ? 1.706 11.550 -11.998 1.00 91.38 232 PRO A O 1
ATOM 1870 N N . ALA A 1 233 ? 1.302 11.322 -14.195 1.00 89.69 233 ALA A N 1
ATOM 1871 C CA . ALA A 1 233 ? 2.702 11.257 -14.594 1.00 89.69 233 ALA A CA 1
ATOM 1872 C C . ALA A 1 233 ? 3.494 12.505 -14.179 1.00 89.69 233 ALA A C 1
ATOM 1874 O O . ALA A 1 233 ? 2.957 13.619 -14.120 1.00 89.69 233 ALA A O 1
ATOM 1875 N N . LEU A 1 234 ? 4.799 12.334 -13.965 1.00 88.50 234 LEU A N 1
ATOM 1876 C CA . LEU A 1 234 ? 5.719 13.456 -13.815 1.00 88.50 234 LEU A CA 1
ATOM 1877 C C . LEU A 1 234 ? 5.693 14.353 -15.065 1.00 88.50 234 LEU A C 1
ATOM 1879 O O . LEU A 1 234 ? 5.619 13.900 -16.212 1.00 88.50 234 LEU A O 1
ATOM 1883 N N . GLY A 1 235 ? 5.728 15.665 -14.838 1.00 83.38 235 GLY A N 1
ATOM 1884 C CA . GLY A 1 235 ? 5.817 16.657 -15.903 1.00 83.38 235 GLY A CA 1
ATOM 1885 C C . GLY A 1 235 ? 7.150 16.555 -16.648 1.00 83.38 235 GLY A C 1
ATOM 1886 O O . GLY A 1 235 ? 8.181 16.386 -15.994 1.00 83.38 235 GLY A O 1
ATOM 1887 N N . PRO A 1 236 ? 7.168 16.719 -17.986 1.00 70.31 236 PRO A N 1
ATOM 1888 C CA . PRO A 1 236 ? 8.394 16.938 -18.729 1.00 70.31 236 PRO A CA 1
ATOM 1889 C C . PRO A 1 236 ? 8.794 18.386 -18.433 1.00 70.31 236 PRO A C 1
ATOM 1891 O O . PRO A 1 236 ? 8.435 19.307 -19.157 1.00 70.31 236 PRO A O 1
ATOM 1894 N N . GLY A 1 237 ? 9.393 18.632 -17.268 1.00 59.59 237 GLY A N 1
ATOM 1895 C CA . GLY A 1 237 ? 9.960 19.950 -16.993 1.00 59.59 237 GLY A CA 1
ATOM 1896 C C . GLY A 1 237 ? 11.047 20.268 -18.021 1.00 59.59 237 GLY A C 1
ATOM 1897 O O . GLY A 1 237 ? 11.605 19.343 -18.609 1.00 59.59 237 GLY A O 1
ATOM 1898 N N . GLU A 1 238 ? 11.392 21.548 -18.183 1.00 59.12 238 GLU A N 1
ATOM 1899 C CA . GLU A 1 238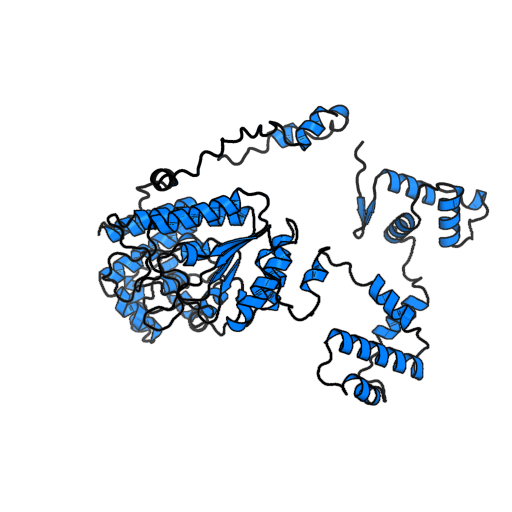 ? 12.501 21.986 -19.054 1.00 59.12 238 GLU A CA 1
ATOM 1900 C C . GLU A 1 238 ? 13.809 21.216 -18.771 1.00 59.12 238 GLU A C 1
ATOM 1902 O O . GLU A 1 238 ? 14.571 20.952 -19.695 1.00 59.12 238 GLU A O 1
ATOM 1907 N N . ASP A 1 239 ? 13.996 20.754 -17.526 1.00 64.81 239 ASP A N 1
ATOM 1908 C CA . ASP A 1 239 ? 15.156 19.967 -17.094 1.00 64.81 239 ASP A CA 1
ATOM 1909 C C . ASP A 1 239 ? 14.894 18.470 -16.849 1.00 64.81 239 ASP A C 1
ATOM 1911 O O . ASP A 1 239 ? 15.846 17.788 -16.467 1.00 64.81 239 ASP A O 1
ATOM 1915 N N . GLY A 1 240 ? 13.656 17.960 -17.008 1.00 68.06 240 GLY A N 1
ATOM 1916 C CA . GLY A 1 240 ? 13.200 16.563 -16.780 1.00 68.06 240 GLY A CA 1
ATOM 1917 C C . GLY A 1 240 ? 13.446 15.986 -15.368 1.00 68.06 240 GLY A C 1
ATOM 1918 O O . GLY A 1 240 ? 12.543 15.532 -14.670 1.00 68.06 240 GLY A O 1
ATOM 1919 N N . SER A 1 241 ? 14.683 16.084 -14.905 1.00 81.38 241 SER A N 1
ATOM 1920 C CA . SER A 1 241 ? 15.227 15.756 -13.597 1.00 81.38 241 SER A CA 1
ATOM 1921 C C . SER A 1 241 ? 14.596 16.516 -12.429 1.00 81.38 241 SER A C 1
ATOM 1923 O O . SER A 1 241 ? 14.498 15.942 -11.353 1.00 81.38 241 SER A O 1
ATOM 1925 N N . ALA A 1 242 ? 14.136 17.764 -12.583 1.00 87.31 242 ALA A N 1
ATOM 1926 C CA . ALA A 1 242 ? 13.632 18.548 -11.447 1.00 87.31 242 ALA A CA 1
ATOM 1927 C C . ALA A 1 242 ? 12.403 17.906 -10.773 1.00 87.31 242 ALA A C 1
ATOM 1929 O O . ALA A 1 242 ? 12.342 17.808 -9.547 1.00 87.31 242 ALA A O 1
ATOM 1930 N N . ALA A 1 243 ? 11.441 17.424 -11.569 1.00 88.50 243 ALA A N 1
ATOM 1931 C CA . ALA A 1 243 ? 10.262 16.730 -11.051 1.00 88.50 243 ALA A CA 1
ATOM 1932 C C . ALA A 1 243 ? 10.644 15.387 -10.411 1.00 88.50 243 ALA A C 1
ATOM 1934 O O . ALA A 1 243 ? 10.140 15.046 -9.345 1.00 88.50 243 ALA A O 1
ATOM 1935 N N . LEU A 1 244 ? 11.602 14.670 -11.008 1.00 88.31 244 LEU A N 1
ATOM 1936 C CA . LEU A 1 244 ? 12.131 13.424 -10.458 1.00 88.31 244 LEU A CA 1
ATOM 1937 C C . LEU A 1 244 ? 12.829 13.636 -9.103 1.00 88.31 244 LEU A C 1
ATOM 1939 O O . LEU A 1 244 ? 12.556 12.901 -8.157 1.00 88.31 244 LEU A O 1
ATOM 1943 N N . LYS A 1 245 ? 13.675 14.668 -8.969 1.00 90.12 245 LYS A N 1
ATOM 1944 C CA . LYS A 1 245 ? 14.320 15.031 -7.693 1.00 90.12 245 LYS A CA 1
ATOM 1945 C C . LYS A 1 245 ? 13.275 15.335 -6.621 1.00 90.12 245 LYS A C 1
ATOM 1947 O O . LYS A 1 245 ? 13.375 14.824 -5.509 1.00 90.12 245 LYS A O 1
ATOM 1952 N N . ALA A 1 246 ? 12.251 16.120 -6.964 1.00 91.81 246 ALA A N 1
ATOM 1953 C CA . ALA A 1 246 ? 11.162 16.449 -6.047 1.00 91.81 246 ALA A CA 1
ATOM 1954 C C . ALA A 1 246 ? 10.344 15.209 -5.640 1.00 91.81 246 ALA A C 1
ATOM 1956 O O . ALA A 1 246 ? 9.984 15.065 -4.474 1.00 91.81 246 ALA A O 1
ATOM 1957 N N . ALA A 1 247 ? 10.107 14.277 -6.567 1.00 92.50 247 ALA A N 1
ATOM 1958 C CA . ALA A 1 247 ? 9.437 13.013 -6.272 1.00 92.50 247 ALA A CA 1
ATOM 1959 C C . ALA A 1 247 ? 10.258 12.142 -5.309 1.00 92.50 247 ALA A C 1
ATOM 1961 O O . ALA A 1 247 ? 9.706 11.607 -4.352 1.00 92.50 247 ALA A O 1
ATOM 1962 N N . ILE A 1 248 ? 11.575 12.032 -5.515 1.00 92.31 248 ILE A N 1
ATOM 1963 C CA . ILE A 1 248 ? 12.482 11.298 -4.615 1.00 92.31 248 ILE A CA 1
ATOM 1964 C C . ILE A 1 248 ? 12.515 11.936 -3.222 1.00 92.31 248 ILE A C 1
ATOM 1966 O O . ILE A 1 248 ? 12.453 11.231 -2.215 1.00 92.31 248 ILE A O 1
ATOM 1970 N N . ALA A 1 249 ? 12.558 13.266 -3.148 1.00 93.19 249 ALA A N 1
ATOM 1971 C CA . ALA A 1 249 ? 12.497 13.986 -1.881 1.00 93.19 249 ALA A CA 1
ATOM 1972 C C . ALA A 1 249 ? 11.203 13.680 -1.117 1.00 93.19 249 ALA A C 1
ATOM 1974 O O . ALA A 1 249 ? 11.237 13.363 0.072 1.00 93.19 249 ALA A O 1
ATOM 1975 N N . LEU A 1 250 ? 10.067 13.695 -1.819 1.00 94.94 250 LEU A N 1
ATOM 1976 C CA . LEU A 1 250 ? 8.774 13.339 -1.247 1.00 94.94 250 LEU A CA 1
ATOM 1977 C C . LEU A 1 250 ? 8.735 11.880 -0.769 1.00 94.94 250 LEU A C 1
ATOM 1979 O O . LEU A 1 250 ? 8.221 11.621 0.315 1.00 94.94 250 LEU A O 1
ATOM 1983 N N . GLN A 1 251 ? 9.316 10.934 -1.513 1.00 95.00 251 GLN A N 1
ATOM 1984 C CA . GLN A 1 251 ? 9.433 9.537 -1.072 1.00 95.00 251 GLN A CA 1
ATOM 1985 C C . GLN A 1 251 ? 10.185 9.417 0.262 1.00 95.00 251 GLN A C 1
ATOM 1987 O O . GLN A 1 251 ? 9.723 8.736 1.179 1.00 95.00 251 GLN A O 1
ATOM 1992 N N . ILE A 1 252 ? 11.318 10.112 0.396 1.00 93.94 252 ILE A N 1
ATOM 1993 C CA . ILE A 1 252 ? 12.109 10.132 1.634 1.00 93.94 252 ILE A CA 1
ATOM 1994 C C . ILE A 1 252 ? 11.300 10.721 2.786 1.00 93.94 252 ILE A C 1
ATOM 1996 O O . ILE A 1 252 ? 11.261 10.135 3.870 1.00 93.94 252 ILE A O 1
ATOM 2000 N N . GLU A 1 253 ? 10.633 11.851 2.555 1.00 95.00 253 GLU A N 1
ATOM 2001 C CA . GLU A 1 253 ? 9.833 12.520 3.577 1.00 95.00 253 GLU A CA 1
ATOM 2002 C C . GLU A 1 253 ? 8.660 11.643 4.039 1.00 95.00 253 GLU A C 1
ATOM 2004 O O . GLU A 1 253 ? 8.462 11.462 5.239 1.00 95.00 253 GLU A O 1
ATOM 2009 N N . LEU A 1 254 ? 7.944 11.001 3.110 1.00 95.06 254 LEU A N 1
ATOM 2010 C CA . LEU A 1 254 ? 6.858 10.075 3.435 1.00 95.06 254 LEU A CA 1
ATOM 2011 C C . LEU A 1 254 ? 7.343 8.875 4.251 1.00 95.06 254 LEU A C 1
ATOM 2013 O O . LEU A 1 254 ? 6.699 8.516 5.239 1.00 95.06 254 LEU A O 1
ATOM 2017 N N . ARG A 1 255 ? 8.503 8.292 3.917 1.00 94.25 255 ARG A N 1
ATOM 2018 C CA . ARG A 1 255 ? 9.090 7.215 4.733 1.00 94.25 255 ARG A CA 1
ATOM 2019 C C . ARG A 1 255 ? 9.516 7.697 6.111 1.00 94.25 255 ARG A C 1
ATOM 2021 O O . ARG A 1 255 ? 9.329 6.971 7.088 1.00 94.25 255 ARG A O 1
ATOM 2028 N N . ARG A 1 256 ? 10.054 8.915 6.208 1.00 93.56 256 ARG A N 1
ATOM 2029 C CA . ARG A 1 256 ? 10.425 9.532 7.485 1.00 93.56 256 ARG A CA 1
ATOM 2030 C C . ARG A 1 256 ? 9.203 9.728 8.379 1.00 93.56 256 ARG A C 1
ATOM 2032 O O . ARG A 1 256 ? 9.241 9.308 9.536 1.00 93.56 256 ARG A O 1
ATOM 2039 N N . ILE A 1 257 ? 8.113 10.281 7.839 1.00 93.75 257 ILE A N 1
ATOM 2040 C CA . ILE A 1 257 ? 6.831 10.383 8.552 1.00 93.75 257 ILE A CA 1
ATOM 2041 C C . ILE A 1 257 ? 6.393 9.000 8.989 1.00 93.75 257 ILE A C 1
ATOM 2043 O O . ILE A 1 257 ? 6.151 8.805 10.170 1.00 93.75 257 ILE A O 1
ATOM 2047 N N . ASN A 1 258 ? 6.374 8.034 8.072 1.00 92.06 258 ASN A N 1
ATOM 2048 C CA . ASN A 1 258 ? 5.907 6.679 8.326 1.00 92.06 258 ASN A CA 1
ATOM 2049 C C . ASN A 1 258 ? 6.683 5.940 9.439 1.00 92.06 258 ASN A C 1
ATOM 2051 O O . ASN A 1 258 ? 6.127 5.092 10.147 1.00 92.06 258 ASN A O 1
ATOM 2055 N N . GLY A 1 259 ? 7.969 6.258 9.610 1.00 91.56 259 GLY A N 1
ATOM 2056 C CA . GLY A 1 259 ? 8.787 5.763 10.716 1.00 91.56 259 GLY A CA 1
ATOM 2057 C C . GLY A 1 259 ? 8.351 6.305 12.082 1.00 91.56 259 GLY A C 1
ATOM 2058 O O . GLY A 1 259 ? 8.423 5.582 13.073 1.00 91.56 259 GLY A O 1
ATOM 2059 N N . ALA A 1 260 ? 7.853 7.543 12.134 1.00 91.12 260 ALA A N 1
ATOM 2060 C CA . ALA A 1 260 ? 7.427 8.209 13.367 1.00 91.12 260 ALA A CA 1
ATOM 2061 C C . ALA A 1 260 ? 5.917 8.089 13.646 1.00 91.12 260 ALA A C 1
ATOM 2063 O O . ALA A 1 260 ? 5.499 7.950 14.795 1.00 91.12 260 ALA A O 1
ATOM 2064 N N . LYS A 1 261 ? 5.093 8.153 12.601 1.00 93.75 261 LYS A N 1
ATOM 2065 C CA . LYS A 1 261 ? 3.632 8.250 12.631 1.00 93.75 261 LYS A CA 1
ATOM 2066 C C . LYS A 1 261 ? 3.049 7.425 11.483 1.00 93.75 261 LYS A C 1
ATOM 2068 O O . LYS A 1 261 ? 3.656 7.359 10.421 1.00 93.75 261 LYS A O 1
ATOM 2073 N N . PRO A 1 262 ? 1.877 6.796 11.632 1.00 94.94 262 PRO A N 1
ATOM 2074 C CA . PRO A 1 262 ? 1.232 6.126 10.510 1.00 94.94 262 PRO A CA 1
ATOM 2075 C C . PRO A 1 262 ? 0.965 7.095 9.346 1.00 94.94 262 PRO A C 1
ATOM 2077 O O . PRO A 1 262 ? 0.508 8.218 9.563 1.00 94.94 262 PRO A O 1
ATOM 2080 N N . VAL A 1 263 ? 1.219 6.634 8.119 1.00 96.25 263 VAL A N 1
ATOM 2081 C CA . VAL A 1 263 ? 0.788 7.290 6.877 1.00 96.25 263 VAL A CA 1
ATOM 2082 C C . VAL A 1 263 ? -0.154 6.337 6.156 1.00 96.25 263 VAL A C 1
ATOM 2084 O O . VAL A 1 263 ? 0.251 5.222 5.820 1.00 96.25 263 VAL A O 1
ATOM 2087 N N . VAL A 1 264 ? -1.397 6.766 5.943 1.00 96.56 264 VAL A N 1
ATOM 2088 C CA . VAL A 1 264 ? -2.421 5.993 5.228 1.00 96.56 264 VAL A CA 1
ATOM 2089 C C . VAL A 1 264 ? -2.655 6.619 3.862 1.00 96.56 264 VAL A C 1
ATOM 2091 O O . VAL A 1 264 ? -2.896 7.821 3.767 1.00 96.56 264 VAL A O 1
ATOM 2094 N N . VAL A 1 265 ? -2.613 5.808 2.808 1.00 97.19 265 VAL A N 1
ATOM 2095 C CA . VAL A 1 265 ? -2.893 6.252 1.439 1.00 97.19 265 VAL A CA 1
ATOM 2096 C C . VAL A 1 265 ? -4.166 5.593 0.948 1.00 97.19 265 VAL A C 1
ATOM 2098 O O . VAL A 1 265 ? -4.250 4.368 0.914 1.00 97.19 265 VAL A O 1
ATOM 2101 N N . PHE A 1 266 ? -5.135 6.399 0.521 1.00 96.31 266 PHE A N 1
ATOM 2102 C CA . PHE A 1 266 ? -6.351 5.916 -0.131 1.00 96.31 266 PHE A CA 1
ATOM 2103 C C . PHE A 1 266 ? -6.231 6.062 -1.645 1.00 96.31 266 PHE A C 1
ATOM 2105 O O . PHE A 1 266 ? -6.715 7.028 -2.233 1.00 96.31 266 PHE A O 1
ATOM 2112 N N . ALA A 1 267 ? -5.572 5.099 -2.283 1.00 96.44 267 ALA A N 1
ATOM 2113 C CA . ALA A 1 267 ? -5.314 5.130 -3.713 1.00 96.44 267 ALA A CA 1
ATOM 2114 C C . ALA A 1 267 ? -6.549 4.665 -4.504 1.00 96.44 267 ALA A C 1
ATOM 2116 O O . ALA A 1 267 ? -6.757 3.470 -4.732 1.00 96.44 267 ALA A O 1
ATOM 2117 N N . SER A 1 268 ? -7.381 5.628 -4.910 1.00 95.69 268 SER A N 1
ATOM 2118 C CA . SER A 1 268 ? -8.592 5.407 -5.705 1.00 95.69 268 SER A CA 1
ATOM 2119 C C . SER A 1 268 ? -8.479 6.071 -7.076 1.00 95.69 268 SER A C 1
ATOM 2121 O O . SER A 1 268 ? -8.965 7.181 -7.265 1.00 95.69 268 SER A O 1
ATOM 2123 N N . GLY A 1 269 ? -7.851 5.383 -8.027 1.00 95.62 269 GLY A N 1
ATOM 2124 C CA . GLY A 1 269 ? -7.661 5.874 -9.390 1.00 95.62 269 GLY A CA 1
ATOM 2125 C C . GLY A 1 269 ? -6.366 5.374 -10.023 1.00 95.62 269 GLY A C 1
ATOM 2126 O O . GLY A 1 269 ? -5.640 4.569 -9.433 1.00 95.62 269 GLY A O 1
ATOM 2127 N N . SER A 1 270 ? -6.066 5.856 -11.223 1.00 94.75 270 SER A N 1
ATOM 2128 C CA . SER A 1 270 ? -4.827 5.546 -11.923 1.00 94.75 270 SER A CA 1
ATOM 2129 C C . SER A 1 270 ? -3.619 6.216 -11.255 1.00 94.75 270 SER A C 1
ATOM 2131 O O . SER A 1 270 ? -3.662 7.372 -10.826 1.00 94.75 270 SER A O 1
ATOM 2133 N N . VAL A 1 271 ? -2.532 5.460 -11.132 1.00 94.25 271 VAL A N 1
ATOM 2134 C CA . VAL A 1 271 ? -1.226 5.913 -10.649 1.00 94.25 271 VAL A CA 1
ATOM 2135 C C . VAL A 1 271 ? -0.224 5.679 -11.760 1.00 94.25 271 VAL A C 1
ATOM 2137 O O . VAL A 1 271 ? 0.006 4.536 -12.166 1.00 94.25 271 VAL A O 1
ATOM 2140 N N . ASP A 1 272 ? 0.379 6.750 -12.253 1.00 92.00 272 ASP A N 1
ATOM 2141 C CA . ASP A 1 272 ? 1.432 6.627 -13.250 1.00 92.00 272 ASP A CA 1
ATOM 2142 C C . ASP A 1 272 ? 2.671 5.933 -12.665 1.00 92.00 272 ASP A C 1
ATOM 2144 O O . ASP A 1 272 ? 3.024 6.129 -11.498 1.00 92.00 272 ASP A O 1
ATOM 2148 N N . ALA A 1 273 ? 3.350 5.133 -13.493 1.00 89.88 273 ALA A N 1
ATOM 2149 C CA . ALA A 1 273 ? 4.593 4.459 -13.131 1.00 89.88 273 ALA A CA 1
ATOM 2150 C C . ALA A 1 273 ? 5.572 5.406 -12.432 1.00 89.88 273 ALA A C 1
ATOM 2152 O O . ALA A 1 273 ? 6.114 5.064 -11.387 1.00 89.88 273 ALA A O 1
ATOM 2153 N N . SER A 1 274 ? 5.756 6.613 -12.975 1.00 88.69 274 SER A N 1
ATOM 2154 C CA . SER A 1 274 ? 6.772 7.571 -12.530 1.00 88.69 274 SER A CA 1
ATOM 2155 C C . SER A 1 274 ? 6.621 8.094 -11.113 1.00 88.69 274 SER A C 1
ATOM 2157 O O . SER A 1 274 ? 7.573 8.633 -10.552 1.00 88.69 274 SER A O 1
ATOM 2159 N N . VAL A 1 275 ? 5.460 7.877 -10.509 1.00 92.06 275 VAL A N 1
ATOM 2160 C CA . VAL A 1 275 ? 5.139 8.317 -9.152 1.00 92.06 275 VAL A CA 1
ATOM 2161 C C . VAL A 1 275 ? 4.696 7.179 -8.246 1.00 92.06 275 VAL A C 1
ATOM 2163 O O . VAL A 1 275 ? 4.348 7.412 -7.090 1.00 92.06 275 VAL A O 1
ATOM 2166 N N . LEU A 1 276 ? 4.781 5.931 -8.713 1.00 94.06 276 LEU A N 1
ATOM 2167 C CA . LEU A 1 276 ? 4.433 4.760 -7.912 1.00 94.06 276 LEU A CA 1
ATOM 2168 C C . LEU A 1 276 ? 5.257 4.678 -6.615 1.00 94.06 276 LEU A C 1
ATOM 2170 O O . LEU A 1 276 ? 4.716 4.318 -5.571 1.00 94.06 276 LEU A O 1
ATOM 2174 N N . GLY A 1 277 ? 6.529 5.092 -6.648 1.00 93.62 277 GLY A N 1
ATOM 2175 C CA . GLY A 1 277 ? 7.392 5.127 -5.461 1.00 93.62 277 GLY A CA 1
ATOM 2176 C C . GLY A 1 277 ? 6.868 6.041 -4.349 1.00 93.62 277 GLY A C 1
ATOM 2177 O O . GLY A 1 277 ? 7.048 5.732 -3.173 1.00 93.62 277 GLY A O 1
ATOM 2178 N N . ILE A 1 278 ? 6.145 7.119 -4.685 1.00 94.75 278 ILE A N 1
ATOM 2179 C CA . ILE A 1 278 ? 5.506 8.008 -3.694 1.00 94.75 278 ILE A CA 1
ATOM 2180 C C . ILE A 1 278 ? 4.435 7.236 -2.917 1.00 94.75 278 ILE A C 1
ATOM 2182 O O . ILE A 1 278 ? 4.387 7.305 -1.692 1.00 94.75 278 ILE A O 1
ATOM 2186 N N . VAL A 1 279 ? 3.616 6.450 -3.620 1.00 94.88 279 VAL A N 1
ATOM 2187 C CA . VAL A 1 279 ? 2.551 5.637 -3.014 1.00 94.88 279 VAL A CA 1
ATOM 2188 C C . VAL A 1 279 ? 3.129 4.511 -2.155 1.00 94.88 279 VAL A C 1
ATOM 2190 O O . VAL A 1 279 ? 2.676 4.297 -1.029 1.00 94.88 279 VAL A O 1
ATOM 2193 N N . LEU A 1 280 ? 4.143 3.809 -2.671 1.00 94.69 280 LEU A N 1
ATOM 2194 C CA . LEU A 1 280 ? 4.769 2.663 -2.001 1.00 94.69 280 LEU A CA 1
ATOM 2195 C C . LEU A 1 280 ? 5.676 3.061 -0.830 1.00 94.69 280 LEU A C 1
ATOM 2197 O O . LEU A 1 280 ? 5.939 2.248 0.049 1.00 94.69 280 LEU A O 1
ATOM 2201 N N . SER A 1 281 ? 6.065 4.332 -0.733 1.00 92.19 281 SER A N 1
ATOM 2202 C CA . SER A 1 281 ? 6.826 4.874 0.401 1.00 92.19 281 SER A CA 1
ATOM 2203 C C . SER A 1 281 ? 6.013 5.013 1.704 1.00 92.19 281 SER A C 1
ATOM 2205 O O . SER A 1 281 ? 6.478 5.622 2.668 1.00 92.19 281 SER A O 1
ATOM 2207 N N . THR A 1 282 ? 4.807 4.444 1.772 1.00 87.56 282 THR A N 1
ATOM 2208 C CA . THR A 1 282 ? 3.892 4.529 2.922 1.00 87.56 282 THR A CA 1
ATOM 2209 C C . THR A 1 282 ? 3.626 3.147 3.534 1.00 87.56 282 THR A C 1
ATOM 2211 O O . THR A 1 282 ? 3.735 2.132 2.852 1.00 87.56 282 THR A O 1
ATOM 2214 N N . ALA A 1 283 ? 3.302 3.067 4.836 1.00 78.19 283 ALA A N 1
ATOM 2215 C CA . ALA A 1 283 ? 3.049 1.769 5.487 1.00 78.19 283 ALA A CA 1
ATOM 2216 C C . ALA A 1 283 ? 1.651 1.214 5.245 1.00 78.19 283 ALA A C 1
ATOM 2218 O O . ALA A 1 283 ? 1.443 0.047 5.530 1.00 78.19 283 ALA A O 1
ATOM 2219 N N . GLU A 1 284 ? 0.667 2.021 4.855 1.00 94.12 284 GLU A N 1
ATOM 2220 C CA . GLU A 1 284 ? -0.729 1.576 4.841 1.00 94.12 284 GLU A CA 1
ATOM 2221 C C . GLU A 1 284 ? -1.390 2.023 3.531 1.00 94.12 284 GLU A C 1
ATOM 2223 O O . GLU A 1 284 ? -2.158 2.985 3.479 1.00 94.12 284 GLU A O 1
ATOM 2228 N N . LEU A 1 285 ? -1.050 1.319 2.446 1.00 96.62 285 LEU A N 1
ATOM 2229 C CA . LEU A 1 285 ? -1.654 1.514 1.129 1.00 96.62 285 LEU A CA 1
ATOM 2230 C C . LEU A 1 285 ? -2.996 0.780 1.020 1.00 96.62 285 LEU A C 1
ATOM 2232 O O . LEU A 1 285 ? -3.042 -0.448 0.875 1.00 96.62 285 LEU A O 1
ATOM 2236 N N . ILE A 1 286 ? -4.078 1.549 1.016 1.00 97.75 286 ILE A N 1
ATOM 2237 C CA . ILE A 1 286 ? -5.445 1.082 0.811 1.00 97.75 286 ILE A CA 1
ATOM 2238 C C . ILE A 1 286 ? -5.855 1.400 -0.626 1.00 97.75 286 ILE A C 1
ATOM 2240 O O . ILE A 1 286 ? -5.806 2.551 -1.055 1.00 97.75 286 ILE A O 1
ATOM 2244 N N . THR A 1 287 ? -6.270 0.384 -1.375 1.00 98.00 287 THR A N 1
ATOM 2245 C CA . THR A 1 287 ? -6.676 0.537 -2.781 1.00 98.00 287 THR A CA 1
ATOM 2246 C C . THR A 1 287 ? -8.179 0.321 -2.967 1.00 98.00 287 THR A C 1
ATOM 2248 O O . THR A 1 287 ? -8.833 -0.296 -2.124 1.00 98.00 287 THR A O 1
ATOM 2251 N N . THR A 1 288 ? -8.728 0.819 -4.076 1.00 97.62 288 THR A N 1
ATOM 2252 C CA . THR A 1 288 ? -10.131 0.612 -4.485 1.00 97.62 288 THR A CA 1
ATOM 2253 C C . THR A 1 288 ? -10.205 -0.080 -5.844 1.00 97.62 288 THR A C 1
ATOM 2255 O O . THR A 1 288 ? -9.199 -0.234 -6.526 1.00 97.62 288 THR A O 1
ATOM 2258 N N . GLU A 1 289 ? -11.397 -0.464 -6.297 1.00 96.00 289 GLU A N 1
ATOM 2259 C CA . GLU A 1 289 ? -11.620 -1.068 -7.619 1.00 96.00 289 GLU A CA 1
ATOM 2260 C C . GLU A 1 289 ? -11.153 -0.198 -8.798 1.00 96.00 289 GLU A C 1
ATOM 2262 O O . GLU A 1 289 ? -10.945 -0.720 -9.893 1.00 96.00 289 GLU A O 1
ATOM 2267 N N . TYR A 1 290 ? -10.959 1.106 -8.575 1.00 96.00 290 TYR A N 1
ATOM 2268 C CA . TYR A 1 290 ? -10.440 2.045 -9.571 1.00 96.00 290 TYR A CA 1
ATOM 2269 C C . TYR A 1 290 ? -8.915 2.132 -9.587 1.00 96.00 290 TYR A C 1
ATOM 2271 O O . TYR A 1 290 ? -8.350 2.745 -10.493 1.00 96.00 290 TYR A O 1
ATOM 2279 N N . PHE A 1 291 ? -8.236 1.532 -8.605 1.00 97.19 291 PHE A N 1
ATOM 2280 C CA . PHE A 1 291 ? -6.786 1.526 -8.580 1.00 97.19 291 PHE A CA 1
ATOM 2281 C C . PHE A 1 291 ? -6.230 0.788 -9.796 1.00 97.19 291 PHE A C 1
ATOM 2283 O O . PHE A 1 291 ? -6.521 -0.390 -10.039 1.00 97.19 291 PHE A O 1
ATOM 2290 N N . SER A 1 292 ? -5.359 1.473 -10.525 1.00 95.81 292 SER A N 1
ATOM 2291 C CA . SER A 1 292 ? -4.571 0.860 -11.580 1.00 95.81 292 SER A CA 1
ATOM 2292 C C . SER A 1 292 ? -3.229 1.557 -11.721 1.00 95.81 292 SER A C 1
ATOM 2294 O O . SER A 1 292 ? -3.125 2.764 -11.552 1.00 95.81 292 SER A O 1
ATOM 2296 N N . THR A 1 293 ? -2.188 0.807 -12.052 1.00 93.94 293 THR A N 1
ATOM 2297 C CA . THR A 1 293 ? -0.915 1.383 -12.478 1.00 93.94 293 THR A CA 1
ATOM 2298 C C . THR A 1 293 ? -0.380 0.610 -13.670 1.00 93.94 293 THR A C 1
ATOM 2300 O O . THR A 1 293 ? -0.446 -0.621 -13.719 1.00 93.94 293 THR A O 1
ATOM 2303 N N . ARG A 1 294 ? 0.100 1.344 -14.671 1.00 90.50 294 ARG A N 1
ATOM 2304 C CA . ARG A 1 294 ? 0.799 0.790 -15.829 1.00 90.50 294 ARG A CA 1
ATOM 2305 C C . ARG A 1 294 ? 2.262 1.126 -15.662 1.00 90.50 294 ARG A C 1
ATOM 2307 O O . ARG A 1 294 ? 2.596 2.298 -15.585 1.00 90.50 294 ARG A O 1
ATOM 2314 N N . LEU A 1 295 ? 3.118 0.109 -15.616 1.00 87.25 295 LEU A N 1
ATOM 2315 C CA . LEU A 1 295 ? 4.567 0.287 -15.440 1.00 87.25 295 LEU A CA 1
ATOM 2316 C C . LEU A 1 295 ? 5.281 0.776 -16.707 1.00 87.25 295 LEU A C 1
ATOM 2318 O O . LEU A 1 295 ? 6.487 1.043 -16.692 1.00 87.25 295 LEU A O 1
ATOM 2322 N N . PHE A 1 296 ? 4.538 0.853 -17.807 1.00 79.62 296 PHE A N 1
ATOM 2323 C CA . PHE A 1 296 ? 5.006 1.304 -19.098 1.00 79.62 296 PHE A CA 1
ATOM 2324 C C . PHE A 1 296 ? 4.009 2.307 -19.676 1.00 79.62 296 PHE A C 1
ATOM 2326 O O . PHE A 1 296 ? 2.798 2.066 -19.610 1.00 79.62 296 PHE A O 1
ATOM 2333 N N . PRO A 1 297 ? 4.493 3.410 -20.263 1.00 64.62 297 PRO A N 1
ATOM 2334 C CA . PRO A 1 297 ? 3.652 4.270 -21.078 1.00 64.62 297 PRO A CA 1
ATOM 2335 C C . PRO A 1 297 ? 3.216 3.519 -22.333 1.00 64.62 297 PRO A C 1
ATOM 2337 O O . PRO A 1 297 ? 3.965 2.696 -22.862 1.00 64.62 297 PRO A O 1
ATOM 2340 N N . GLU A 1 298 ? 2.041 3.860 -22.860 1.00 57.41 298 GLU A N 1
ATOM 2341 C CA . GLU A 1 298 ? 1.572 3.335 -24.151 1.00 57.41 298 GLU A CA 1
ATOM 2342 C C . GLU A 1 298 ? 2.538 3.673 -25.302 1.00 57.41 298 GLU A C 1
ATOM 2344 O O . GLU A 1 298 ? 2.665 2.897 -26.246 1.00 57.41 298 GLU A O 1
ATOM 2349 N N . ASN A 1 299 ? 3.292 4.773 -25.178 1.00 53.47 299 ASN A N 1
ATOM 2350 C CA . ASN A 1 299 ? 4.367 5.147 -26.088 1.00 53.47 299 ASN A CA 1
ATOM 2351 C C . ASN A 1 299 ? 5.726 5.044 -25.390 1.00 53.47 299 ASN A C 1
ATOM 2353 O O . ASN A 1 299 ? 6.150 5.952 -24.684 1.00 53.47 299 ASN A O 1
ATOM 2357 N N . VAL A 1 300 ? 6.482 3.983 -25.676 1.00 53.03 300 VAL A N 1
ATOM 2358 C CA . VAL A 1 300 ? 7.906 3.857 -25.284 1.00 53.03 300 VAL A CA 1
ATOM 2359 C C . VAL A 1 300 ? 8.762 5.000 -25.874 1.00 53.03 300 VAL A C 1
ATOM 2361 O O . VAL A 1 300 ? 9.900 5.226 -25.461 1.00 53.03 300 VAL A O 1
ATOM 2364 N N . ALA A 1 301 ? 8.230 5.725 -26.862 1.00 45.91 301 ALA A N 1
ATOM 2365 C CA . ALA A 1 301 ? 8.827 6.918 -27.449 1.00 45.91 301 ALA A CA 1
ATOM 2366 C C . ALA A 1 301 ? 8.627 8.198 -26.618 1.00 45.91 301 ALA A C 1
ATOM 2368 O O . ALA A 1 301 ? 9.352 9.154 -26.860 1.00 45.91 301 ALA A O 1
ATOM 2369 N N . ASP A 1 302 ? 7.710 8.227 -25.645 1.00 57.97 302 ASP A N 1
ATOM 2370 C CA . ASP A 1 302 ? 7.539 9.405 -24.795 1.00 57.97 302 ASP A CA 1
ATOM 2371 C C . ASP A 1 302 ? 8.706 9.484 -23.799 1.00 57.97 302 ASP A C 1
ATOM 2373 O O . ASP A 1 302 ? 8.792 8.732 -22.827 1.00 57.97 302 ASP A O 1
ATOM 2377 N N . GLU A 1 303 ? 9.621 10.412 -24.077 1.00 52.47 303 GLU A N 1
ATOM 2378 C CA . GLU A 1 303 ? 10.913 10.674 -23.424 1.00 52.47 303 GLU A CA 1
ATOM 2379 C C . GLU A 1 303 ? 10.815 11.108 -21.945 1.00 52.47 303 GLU A C 1
ATOM 2381 O O . GLU A 1 303 ? 11.698 11.788 -21.449 1.00 52.47 303 GLU A O 1
ATOM 2386 N N . GLY A 1 304 ? 9.752 10.764 -21.212 1.00 52.56 304 GLY A N 1
ATOM 2387 C CA . GLY A 1 304 ? 9.516 11.230 -19.836 1.00 52.56 304 GLY A CA 1
ATOM 2388 C C . GLY A 1 304 ? 9.175 10.145 -18.815 1.00 52.56 304 GLY A C 1
ATOM 2389 O O . GLY A 1 304 ? 8.933 10.459 -17.653 1.00 52.56 304 GLY A O 1
ATOM 2390 N N . SER A 1 305 ? 9.110 8.875 -19.215 1.00 59.47 305 SER A N 1
ATOM 2391 C CA . SER A 1 305 ? 8.657 7.805 -18.326 1.00 59.47 305 SER A CA 1
ATOM 2392 C C . SER A 1 305 ? 9.741 7.327 -17.370 1.00 59.47 305 SER A C 1
ATOM 2394 O O . SER A 1 305 ? 10.852 7.019 -17.808 1.00 59.47 305 SER A O 1
ATOM 2396 N N . ALA A 1 306 ? 9.411 7.181 -16.083 1.00 60.81 306 ALA A N 1
ATOM 2397 C CA . ALA A 1 306 ? 10.346 6.608 -15.125 1.00 60.81 306 ALA A CA 1
ATOM 2398 C C . ALA A 1 306 ? 10.713 5.175 -15.503 1.00 60.81 306 ALA A C 1
ATOM 2400 O O . ALA A 1 306 ? 9.882 4.308 -15.780 1.00 60.81 306 ALA A O 1
ATOM 2401 N N . VAL A 1 307 ? 12.011 4.948 -15.485 1.00 71.56 307 VAL A N 1
ATOM 2402 C CA . VAL A 1 307 ? 12.636 3.763 -16.047 1.00 71.56 307 VAL A CA 1
ATOM 2403 C C . VAL A 1 307 ? 12.614 2.622 -15.056 1.00 71.56 307 VAL A C 1
ATOM 2405 O O . VAL A 1 307 ? 12.453 1.482 -15.470 1.00 71.56 307 VAL A O 1
ATOM 2408 N N . VAL A 1 308 ? 12.714 2.914 -13.759 1.00 76.19 308 VAL A N 1
ATOM 2409 C CA . VAL A 1 308 ? 12.698 1.909 -12.692 1.00 76.19 308 VAL A CA 1
ATOM 2410 C C . VAL A 1 308 ? 11.958 2.459 -11.465 1.00 76.19 308 VAL A C 1
ATOM 2412 O O . VAL A 1 308 ? 12.585 2.734 -10.449 1.00 76.19 308 VAL A O 1
ATOM 2415 N N . PRO A 1 309 ? 10.639 2.696 -11.549 1.00 82.25 309 PRO A N 1
ATOM 2416 C CA . PRO A 1 309 ? 9.924 3.337 -10.454 1.00 82.25 309 PRO A CA 1
ATOM 2417 C C . PRO A 1 309 ? 9.862 2.444 -9.217 1.00 82.25 309 PRO A C 1
ATOM 2419 O O . PRO A 1 309 ? 9.590 1.250 -9.347 1.00 82.25 309 PRO A O 1
ATOM 2422 N N . ALA A 1 310 ? 10.020 3.033 -8.030 1.00 92.06 310 ALA A N 1
ATOM 2423 C CA . ALA A 1 310 ? 9.916 2.326 -6.750 1.00 92.06 310 ALA A CA 1
ATOM 2424 C C . ALA A 1 310 ? 10.895 1.143 -6.632 1.00 92.06 310 ALA A C 1
ATOM 2426 O O . ALA A 1 310 ? 10.549 0.065 -6.139 1.00 92.06 310 ALA A O 1
ATOM 2427 N N . LEU A 1 311 ? 12.123 1.321 -7.127 1.00 94.19 311 LEU A N 1
ATOM 2428 C CA . LEU A 1 311 ? 13.104 0.247 -7.286 1.00 94.19 311 LEU A CA 1
ATOM 2429 C C . LEU A 1 311 ? 13.355 -0.515 -5.979 1.00 94.19 311 LEU A C 1
ATOM 2431 O O . LEU A 1 311 ? 13.413 -1.745 -5.971 1.00 94.19 311 LEU A O 1
ATOM 2435 N N . PHE A 1 312 ? 13.472 0.209 -4.866 1.00 95.12 312 PHE A N 1
ATOM 2436 C CA . PHE A 1 312 ? 13.688 -0.406 -3.560 1.00 95.12 312 PHE A CA 1
ATOM 2437 C C . PHE A 1 312 ? 12.537 -1.332 -3.152 1.00 95.12 312 PHE A C 1
ATOM 2439 O O . PHE A 1 312 ? 12.792 -2.436 -2.668 1.00 95.12 312 PHE A O 1
ATOM 2446 N N . ASP A 1 313 ? 11.291 -0.898 -3.356 1.00 94.75 313 ASP A N 1
ATOM 2447 C CA . ASP A 1 313 ? 10.094 -1.654 -2.978 1.00 94.75 313 ASP A CA 1
ATOM 2448 C C . ASP A 1 313 ? 9.969 -2.935 -3.801 1.00 94.75 313 ASP A C 1
ATOM 2450 O O . ASP A 1 313 ? 9.679 -4.001 -3.262 1.00 94.75 313 ASP A O 1
ATOM 2454 N N . TRP A 1 314 ? 10.289 -2.861 -5.094 1.00 94.81 314 TRP A N 1
ATOM 2455 C CA . TRP A 1 314 ? 10.359 -4.034 -5.960 1.00 94.81 314 TRP A CA 1
ATOM 2456 C C . TRP A 1 314 ? 11.474 -5.000 -5.564 1.00 94.81 314 TRP A C 1
ATOM 2458 O O . TRP A 1 314 ? 11.267 -6.214 -5.564 1.00 94.81 314 TRP A O 1
ATOM 2468 N N . ALA A 1 315 ? 12.653 -4.483 -5.217 1.00 94.69 315 ALA A N 1
ATOM 2469 C CA . ALA A 1 315 ? 13.811 -5.299 -4.862 1.00 94.69 315 ALA A CA 1
ATOM 2470 C C . ALA A 1 315 ? 13.608 -6.092 -3.564 1.00 94.69 315 ALA A C 1
ATOM 2472 O O . ALA A 1 315 ? 14.084 -7.223 -3.463 1.00 94.69 315 ALA A O 1
ATOM 2473 N N . HIS A 1 316 ? 12.884 -5.515 -2.603 1.00 93.94 316 HIS A N 1
ATOM 2474 C CA . HIS A 1 316 ? 12.660 -6.089 -1.272 1.00 93.94 316 HIS A CA 1
ATOM 2475 C C . HIS A 1 316 ? 11.287 -6.746 -1.113 1.00 93.94 316 HIS A C 1
ATOM 2477 O O . HIS A 1 316 ? 10.905 -7.148 -0.011 1.00 93.94 316 HIS A O 1
ATOM 2483 N N . LEU A 1 317 ? 10.542 -6.881 -2.208 1.00 94.19 317 LEU A N 1
ATOM 2484 C CA . LEU A 1 317 ? 9.259 -7.553 -2.201 1.00 94.19 317 LEU A CA 1
ATOM 2485 C C . LEU A 1 317 ? 9.429 -9.040 -1.867 1.00 94.19 317 LEU A C 1
ATOM 2487 O O . LEU A 1 317 ? 10.222 -9.741 -2.496 1.00 94.19 317 LEU A O 1
ATOM 2491 N N . ALA A 1 318 ? 8.614 -9.556 -0.945 1.00 90.38 318 ALA A N 1
ATOM 2492 C CA . ALA A 1 318 ? 8.557 -10.981 -0.602 1.00 90.38 318 ALA A CA 1
ATOM 2493 C C . ALA A 1 318 ? 7.822 -11.820 -1.676 1.00 90.38 318 ALA A C 1
ATOM 2495 O O . ALA A 1 318 ? 6.939 -12.628 -1.377 1.00 90.38 318 ALA A O 1
ATOM 2496 N N . ALA A 1 319 ? 8.157 -11.600 -2.946 1.00 90.56 319 ALA A N 1
ATOM 2497 C CA . ALA A 1 319 ? 7.634 -12.340 -4.084 1.00 90.56 319 ALA A CA 1
ATOM 2498 C C . ALA A 1 319 ? 8.544 -13.525 -4.441 1.00 90.56 319 ALA A C 1
ATOM 2500 O O . ALA A 1 319 ? 9.706 -13.600 -4.049 1.00 90.56 319 ALA A O 1
ATOM 2501 N N . GLU A 1 320 ? 8.006 -14.472 -5.208 1.00 91.50 320 GLU A N 1
ATOM 2502 C CA . GLU A 1 320 ? 8.816 -15.556 -5.763 1.00 91.50 320 GLU A CA 1
ATOM 2503 C C . GLU A 1 320 ? 9.793 -14.999 -6.800 1.00 91.50 320 GLU A C 1
ATOM 2505 O O . GLU A 1 320 ? 9.429 -14.127 -7.597 1.00 91.50 320 GLU A O 1
ATOM 2510 N N . GLN A 1 321 ? 11.028 -15.496 -6.777 1.00 89.81 321 GLN A N 1
ATOM 2511 C CA . GLN A 1 321 ? 12.096 -15.036 -7.657 1.00 89.81 321 GLN A CA 1
ATOM 2512 C C . GLN A 1 321 ? 11.653 -15.095 -9.129 1.00 89.81 321 GLN A C 1
ATOM 2514 O O . GLN A 1 321 ? 11.035 -16.067 -9.552 1.00 89.81 321 GLN A O 1
ATOM 2519 N N . GLY A 1 322 ? 11.921 -14.039 -9.901 1.00 93.69 322 GLY A N 1
ATOM 2520 C CA . GLY A 1 322 ? 11.465 -13.911 -11.288 1.00 93.69 322 GLY A CA 1
ATOM 2521 C C . GLY A 1 322 ? 10.107 -13.217 -11.455 1.00 93.69 322 GLY A C 1
ATOM 2522 O O . GLY A 1 322 ? 9.836 -12.655 -12.514 1.00 93.69 322 GLY A O 1
ATOM 2523 N N . THR A 1 323 ? 9.254 -13.191 -10.422 1.00 94.94 323 THR A N 1
ATOM 2524 C CA . THR A 1 323 ? 7.929 -12.543 -10.513 1.00 94.94 323 THR A CA 1
ATOM 2525 C C . THR A 1 323 ? 8.053 -11.035 -10.716 1.00 94.94 323 THR A C 1
ATOM 2527 O O . THR A 1 323 ? 7.331 -10.454 -11.525 1.00 94.94 323 THR A O 1
ATOM 2530 N N . VAL A 1 324 ? 8.974 -10.394 -9.992 1.00 94.81 324 VAL A N 1
ATOM 2531 C CA . VAL A 1 324 ? 9.201 -8.945 -10.079 1.00 94.81 324 VAL A CA 1
ATOM 2532 C C . VAL A 1 324 ? 9.823 -8.580 -11.421 1.00 94.81 324 VAL A C 1
ATOM 2534 O O . VAL A 1 324 ? 9.376 -7.633 -12.058 1.00 94.81 324 VAL A O 1
ATOM 2537 N N . GLU A 1 325 ? 10.799 -9.361 -11.884 1.00 93.75 325 GLU A N 1
ATOM 2538 C CA . GLU A 1 325 ? 11.425 -9.195 -13.194 1.00 93.75 325 GLU A CA 1
ATOM 2539 C C . GLU A 1 325 ? 10.380 -9.249 -14.309 1.00 93.75 325 GLU A C 1
ATOM 2541 O O . GLU A 1 325 ? 10.351 -8.370 -15.167 1.00 93.75 325 GLU A O 1
ATOM 2546 N N . TYR A 1 326 ? 9.473 -10.226 -14.256 1.00 94.25 326 TYR A N 1
ATOM 2547 C CA . TYR A 1 326 ? 8.365 -10.330 -15.197 1.00 94.25 326 TYR A CA 1
ATOM 2548 C C . TYR A 1 326 ? 7.444 -9.108 -15.163 1.00 94.25 326 TYR A C 1
ATOM 2550 O O . TYR A 1 326 ? 7.147 -8.539 -16.212 1.00 94.25 326 TYR A O 1
ATOM 2558 N N . ILE A 1 327 ? 7.008 -8.686 -13.971 1.00 93.56 327 ILE A N 1
ATOM 2559 C CA . ILE A 1 327 ? 6.119 -7.528 -13.800 1.00 93.56 327 ILE A CA 1
ATOM 2560 C C . ILE A 1 327 ? 6.767 -6.263 -14.365 1.00 93.56 327 ILE A C 1
ATOM 2562 O O . ILE A 1 327 ? 6.164 -5.570 -15.183 1.00 93.56 327 ILE A O 1
ATOM 2566 N N . LEU A 1 328 ? 8.007 -5.985 -13.959 1.00 89.88 328 LEU A N 1
ATOM 2567 C CA . LEU A 1 328 ? 8.747 -4.805 -14.389 1.00 89.88 328 LEU A CA 1
ATOM 2568 C C . LEU A 1 328 ? 9.096 -4.844 -15.874 1.00 89.88 328 LEU A C 1
ATOM 2570 O O . LEU A 1 328 ? 9.364 -3.798 -16.442 1.00 89.88 328 LEU A O 1
ATOM 2574 N N . CYS A 1 329 ? 9.110 -6.000 -16.526 1.00 88.12 329 CYS A N 1
ATOM 2575 C CA . CYS A 1 329 ? 9.519 -6.108 -17.924 1.00 88.12 329 CYS A CA 1
ATOM 2576 C C . CYS A 1 329 ? 8.350 -6.378 -18.888 1.00 88.12 329 CYS A C 1
ATOM 2578 O O . CYS A 1 329 ? 8.577 -6.571 -20.081 1.00 88.12 329 CYS A O 1
ATOM 2580 N N . ARG A 1 330 ? 7.103 -6.371 -18.397 1.00 88.75 330 ARG A N 1
ATOM 2581 C CA . ARG A 1 330 ? 5.901 -6.605 -19.205 1.00 88.75 330 ARG A CA 1
ATOM 2582 C C . ARG A 1 330 ? 5.148 -5.297 -19.521 1.00 88.75 330 ARG A C 1
ATOM 2584 O O . ARG A 1 330 ? 4.509 -4.750 -18.622 1.00 88.75 330 ARG A O 1
ATOM 2591 N N . PRO A 1 331 ? 5.148 -4.819 -20.781 1.00 82.62 331 PRO A N 1
ATOM 2592 C CA . PRO A 1 331 ? 4.617 -3.499 -21.134 1.00 82.62 331 PRO A CA 1
ATOM 2593 C C . PRO A 1 331 ? 3.103 -3.344 -21.028 1.00 82.62 331 PRO A C 1
ATOM 2595 O O . PRO A 1 331 ? 2.612 -2.278 -20.679 1.00 82.62 331 PRO A O 1
ATOM 2598 N N . ASP A 1 332 ? 2.347 -4.400 -21.302 1.00 86.56 332 ASP A N 1
ATOM 2599 C CA . ASP A 1 332 ? 0.885 -4.359 -21.320 1.00 86.56 332 ASP A CA 1
ATOM 2600 C C . ASP A 1 332 ? 0.256 -4.649 -19.946 1.00 86.56 332 ASP A C 1
ATOM 2602 O O . ASP A 1 332 ? -0.970 -4.641 -19.794 1.00 86.56 332 ASP A O 1
ATOM 2606 N N . LEU A 1 333 ? 1.078 -4.938 -18.931 1.00 90.38 333 LEU A N 1
ATOM 2607 C CA . LEU A 1 333 ? 0.584 -5.326 -17.620 1.00 90.38 333 LEU A CA 1
ATOM 2608 C C . LEU A 1 333 ? 0.069 -4.109 -16.850 1.00 90.38 333 LEU A C 1
ATOM 2610 O O . LEU A 1 333 ? 0.830 -3.297 -16.326 1.00 90.38 333 LEU A O 1
ATOM 2614 N N . VAL A 1 334 ? -1.253 -4.039 -16.719 1.00 93.25 334 VAL A N 1
ATOM 2615 C CA . VAL A 1 334 ? -1.923 -3.148 -15.769 1.00 93.25 334 VAL A CA 1
ATOM 2616 C C . VAL A 1 334 ? -1.993 -3.850 -14.417 1.00 93.25 334 VAL A C 1
ATOM 2618 O O . VAL A 1 334 ? -2.702 -4.850 -14.273 1.00 93.25 334 VAL A O 1
ATOM 2621 N N . LEU A 1 335 ? -1.294 -3.321 -13.419 1.00 95.50 335 LEU A N 1
ATOM 2622 C CA . LEU A 1 335 ? -1.417 -3.780 -12.041 1.00 95.50 335 LEU A CA 1
ATOM 2623 C C . LEU A 1 335 ? -2.647 -3.130 -11.409 1.00 95.50 335 LEU A C 1
ATOM 2625 O O . LEU A 1 335 ? -2.734 -1.905 -11.341 1.00 95.50 335 LEU A O 1
ATOM 2629 N N . ARG A 1 336 ? -3.605 -3.938 -10.955 1.00 96.81 336 ARG A N 1
ATOM 2630 C CA . ARG A 1 336 ? -4.784 -3.470 -10.217 1.00 96.81 336 ARG A CA 1
ATOM 2631 C C . ARG A 1 336 ? -4.643 -3.822 -8.740 1.00 96.81 336 ARG A C 1
ATOM 2633 O O . ARG A 1 336 ? -3.665 -4.447 -8.325 1.00 96.81 336 ARG A O 1
ATOM 2640 N N . SER A 1 337 ? -5.639 -3.460 -7.937 1.00 97.06 337 SER A N 1
ATOM 2641 C CA . SER A 1 337 ? -5.690 -3.819 -6.513 1.00 97.06 337 SER A CA 1
ATOM 2642 C C . SER A 1 337 ? -5.439 -5.294 -6.234 1.00 97.06 337 SER A C 1
ATOM 2644 O O . SER A 1 337 ? -4.721 -5.620 -5.293 1.00 97.06 337 SER A O 1
ATOM 2646 N N . SER A 1 338 ? -6.005 -6.190 -7.048 1.00 96.88 338 SER A N 1
ATOM 2647 C CA . SER A 1 338 ? -5.814 -7.637 -6.925 1.00 96.88 338 SER A CA 1
ATOM 2648 C C . SER A 1 338 ? -4.345 -8.032 -7.030 1.00 96.88 338 SER A C 1
ATOM 2650 O O . SER A 1 338 ? -3.865 -8.848 -6.244 1.00 96.88 338 SER A O 1
ATOM 2652 N N . GLU A 1 339 ? -3.612 -7.439 -7.971 1.00 96.31 339 GLU A N 1
ATOM 2653 C CA . GLU A 1 339 ? -2.187 -7.672 -8.167 1.00 96.31 339 GLU A CA 1
ATOM 2654 C C . GLU A 1 339 ? -1.377 -7.106 -6.998 1.00 96.31 339 GLU A C 1
ATOM 2656 O O . GLU A 1 339 ? -0.559 -7.833 -6.442 1.00 96.31 339 GLU A O 1
ATOM 2661 N N . LEU A 1 340 ? -1.635 -5.866 -6.565 1.00 95.88 340 LEU A N 1
ATOM 2662 C CA . LEU A 1 340 ? -0.908 -5.265 -5.439 1.00 95.88 340 LEU A CA 1
ATOM 2663 C C . LEU A 1 340 ? -1.142 -6.021 -4.127 1.00 95.88 340 LEU A C 1
ATOM 2665 O O . LEU A 1 340 ? -0.194 -6.247 -3.379 1.00 95.88 340 LEU A O 1
ATOM 2669 N N . ALA A 1 341 ? -2.378 -6.440 -3.853 1.00 95.62 341 ALA A N 1
ATOM 2670 C CA . ALA A 1 341 ? -2.702 -7.243 -2.678 1.00 95.62 341 ALA A CA 1
ATOM 2671 C C . ALA A 1 341 ? -2.015 -8.617 -2.735 1.00 95.62 341 ALA A C 1
ATOM 2673 O O . ALA A 1 341 ? -1.418 -9.057 -1.757 1.00 95.62 341 ALA A O 1
ATOM 2674 N N . ALA A 1 342 ? -2.030 -9.275 -3.899 1.00 94.69 342 ALA A N 1
ATOM 2675 C CA . ALA A 1 342 ? -1.353 -10.554 -4.111 1.00 94.69 342 ALA A CA 1
ATOM 2676 C C . ALA A 1 342 ? 0.173 -10.480 -3.957 1.00 94.69 342 ALA A C 1
ATOM 2678 O O . ALA A 1 342 ? 0.798 -11.484 -3.609 1.00 94.69 342 ALA A O 1
ATOM 2679 N N . LEU A 1 343 ? 0.755 -9.318 -4.253 1.00 94.19 343 LEU A N 1
ATOM 2680 C CA . LEU A 1 343 ? 2.177 -9.026 -4.105 1.00 94.19 343 LEU A CA 1
ATOM 2681 C C . LEU A 1 343 ? 2.544 -8.587 -2.680 1.00 94.19 343 LEU A C 1
ATOM 2683 O O . LEU A 1 343 ? 3.721 -8.576 -2.348 1.00 94.19 343 LEU A O 1
ATOM 2687 N N . GLY A 1 344 ? 1.565 -8.252 -1.834 1.00 94.56 344 GLY A N 1
ATOM 2688 C CA . GLY A 1 344 ? 1.806 -7.692 -0.501 1.00 94.56 344 GLY A CA 1
ATOM 2689 C C . GLY A 1 344 ? 2.196 -6.210 -0.509 1.00 94.56 344 GLY A C 1
ATOM 2690 O O . GLY A 1 344 ? 2.714 -5.716 0.485 1.00 94.56 344 GLY A O 1
ATOM 2691 N N . LEU A 1 345 ? 1.954 -5.498 -1.616 1.00 94.88 345 LEU A N 1
ATOM 2692 C CA . LEU A 1 345 ? 2.187 -4.052 -1.739 1.00 94.88 345 LEU A CA 1
ATOM 2693 C C . LEU A 1 345 ? 0.999 -3.222 -1.231 1.00 94.88 345 LEU A C 1
ATOM 2695 O O . LEU A 1 345 ? 1.169 -2.074 -0.834 1.00 94.88 345 LEU A O 1
ATOM 2699 N N . SER A 1 346 ? -0.211 -3.790 -1.240 1.00 95.81 346 SER A N 1
ATOM 2700 C CA . SER A 1 346 ? -1.401 -3.168 -0.650 1.00 95.81 346 SER A CA 1
ATOM 2701 C C . SER A 1 346 ? -1.766 -3.848 0.667 1.00 95.81 346 SER A C 1
ATOM 2703 O O . SER A 1 346 ? -1.742 -5.073 0.774 1.00 95.81 346 SER A O 1
ATOM 2705 N N . HIS A 1 347 ? -2.125 -3.032 1.656 1.00 95.38 347 HIS A N 1
ATOM 2706 C CA . HIS A 1 347 ? -2.480 -3.456 3.010 1.00 95.38 347 HIS A CA 1
ATOM 2707 C C . HIS A 1 347 ? -3.984 -3.700 3.175 1.00 95.38 347 HIS A C 1
ATOM 2709 O O . HIS A 1 347 ? -4.406 -4.430 4.071 1.00 95.38 347 HIS A O 1
ATOM 2715 N N . GLY A 1 348 ? -4.801 -3.119 2.296 1.00 95.62 348 GLY A N 1
ATOM 2716 C CA . GLY A 1 348 ? -6.246 -3.280 2.316 1.00 95.62 348 GLY A CA 1
ATOM 2717 C C . GLY A 1 348 ? -6.877 -2.928 0.977 1.00 95.62 348 GLY A C 1
ATOM 2718 O O . GLY A 1 348 ? -6.367 -2.106 0.216 1.00 95.62 348 GLY A O 1
ATOM 2719 N N . PHE A 1 349 ? -8.021 -3.545 0.706 1.00 97.88 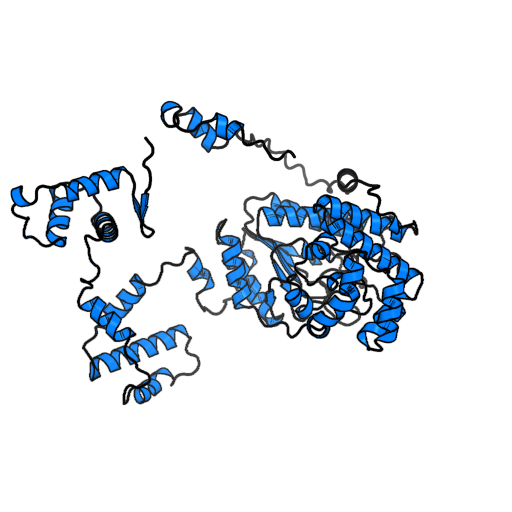349 PHE A N 1
ATOM 2720 C CA . PHE A 1 349 ? -8.878 -3.185 -0.414 1.00 97.88 349 PHE A CA 1
ATOM 2721 C C . PHE A 1 349 ? -10.225 -2.744 0.128 1.00 97.88 349 PHE A C 1
ATOM 2723 O O . PHE A 1 349 ? -10.893 -3.518 0.811 1.00 97.88 349 PHE A O 1
ATOM 2730 N N . ILE A 1 350 ? -10.640 -1.524 -0.188 1.00 97.62 350 ILE A N 1
ATOM 2731 C CA . ILE A 1 350 ? -11.929 -0.981 0.229 1.00 97.62 350 ILE A CA 1
ATOM 2732 C C . ILE A 1 350 ? -12.678 -0.578 -1.027 1.00 97.62 350 ILE A C 1
ATOM 2734 O O . ILE A 1 350 ? -12.178 0.207 -1.828 1.00 97.62 350 ILE A O 1
ATOM 2738 N N . ALA A 1 351 ? -13.888 -1.113 -1.194 1.00 96.69 351 ALA A N 1
ATOM 2739 C CA . ALA A 1 351 ? -14.739 -0.708 -2.304 1.00 96.69 351 ALA A CA 1
ATOM 2740 C C . ALA A 1 351 ? -14.964 0.810 -2.244 1.00 96.69 351 ALA A C 1
ATOM 2742 O O . ALA A 1 351 ? -15.255 1.331 -1.168 1.00 96.69 351 ALA A O 1
ATOM 2743 N N . HIS A 1 352 ? -14.895 1.517 -3.368 1.00 95.00 352 HIS A N 1
ATOM 2744 C CA . HIS A 1 352 ? -14.952 2.979 -3.404 1.00 95.00 352 HIS A CA 1
ATOM 2745 C C . HIS A 1 352 ? -16.195 3.533 -2.688 1.00 95.00 352 HIS A C 1
ATOM 2747 O O . HIS A 1 352 ? -16.109 4.485 -1.920 1.00 95.00 352 HIS A O 1
ATOM 2753 N N . ARG A 1 353 ? -17.343 2.854 -2.821 1.00 94.81 353 ARG A N 1
ATOM 2754 C CA . ARG A 1 353 ? -18.595 3.188 -2.106 1.00 94.81 353 ARG A CA 1
ATOM 2755 C C . ARG A 1 353 ? -18.506 3.161 -0.569 1.00 94.81 353 ARG A C 1
ATOM 2757 O O . ARG A 1 353 ? -19.391 3.683 0.092 1.00 94.81 353 ARG A O 1
ATOM 2764 N N . LYS A 1 354 ? -17.499 2.490 -0.004 1.00 95.31 354 LYS A N 1
ATOM 2765 C CA . LYS A 1 354 ? -17.224 2.392 1.440 1.00 95.31 354 LYS A CA 1
ATOM 2766 C C . LYS A 1 354 ? -16.084 3.310 1.884 1.00 95.31 354 LYS A C 1
ATOM 2768 O O . LYS A 1 354 ? -15.783 3.357 3.073 1.00 95.31 354 LYS A O 1
ATOM 2773 N N . LEU A 1 355 ? -15.432 4.008 0.953 1.00 92.75 355 LEU A N 1
ATOM 2774 C CA . LEU A 1 355 ? -14.221 4.777 1.226 1.00 92.75 355 LEU A CA 1
ATOM 2775 C C . LEU A 1 355 ? -14.466 5.885 2.255 1.00 92.75 355 LEU A C 1
ATOM 2777 O O . LEU A 1 355 ? -13.654 6.068 3.156 1.00 92.75 355 LEU A O 1
ATOM 2781 N N . GLU A 1 356 ? -15.605 6.574 2.160 1.00 91.44 356 GLU A N 1
ATOM 2782 C CA . GLU A 1 356 ? -15.992 7.627 3.103 1.00 91.44 356 GLU A CA 1
ATOM 2783 C C . GLU A 1 356 ? -16.174 7.075 4.524 1.00 91.44 356 GLU A C 1
ATOM 2785 O O . GLU A 1 356 ? -15.525 7.553 5.452 1.00 91.44 356 GLU A O 1
ATOM 2790 N N . GLY A 1 357 ? -16.949 5.997 4.687 1.00 90.81 357 GLY A N 1
ATOM 2791 C CA . GLY A 1 357 ? -17.130 5.347 5.991 1.00 90.81 357 GLY A CA 1
ATOM 2792 C C . GLY A 1 357 ? -15.827 4.770 6.558 1.00 90.81 357 GLY A C 1
ATOM 2793 O O . GLY A 1 357 ? -15.563 4.873 7.755 1.00 90.81 357 GLY A O 1
ATOM 2794 N N . ALA A 1 358 ? -14.959 4.218 5.707 1.00 92.94 358 ALA A N 1
ATOM 2795 C CA . ALA A 1 358 ? -13.633 3.767 6.122 1.00 92.94 358 ALA A CA 1
ATOM 2796 C C . ALA A 1 358 ? -12.747 4.926 6.598 1.00 92.94 358 ALA A C 1
ATOM 2798 O O . ALA A 1 358 ? -12.036 4.786 7.594 1.00 92.94 358 ALA A O 1
ATOM 2799 N N . MET A 1 359 ? -12.804 6.071 5.913 1.00 93.12 359 MET A N 1
ATOM 2800 C CA . MET A 1 359 ? -12.083 7.280 6.299 1.00 93.12 359 MET A CA 1
ATOM 2801 C C . MET A 1 359 ? -12.577 7.802 7.651 1.00 93.12 359 MET A C 1
ATOM 2803 O O . MET A 1 359 ? -11.751 8.083 8.513 1.00 93.12 359 MET A O 1
ATOM 2807 N N . GLU A 1 360 ? -13.890 7.851 7.891 1.00 90.56 360 GLU A N 1
ATOM 2808 C CA . GLU A 1 360 ? -14.450 8.226 9.198 1.00 90.56 360 GLU A CA 1
ATOM 2809 C C . GLU A 1 360 ? -13.955 7.307 10.326 1.00 90.56 360 GLU A C 1
ATOM 2811 O O . GLU A 1 360 ? -13.471 7.795 11.350 1.00 90.56 360 GLU A O 1
ATOM 2816 N N . ARG A 1 361 ? -13.985 5.981 10.131 1.00 91.00 361 ARG A N 1
ATOM 2817 C CA . ARG A 1 361 ? -13.464 5.023 11.125 1.00 91.00 361 ARG A CA 1
ATOM 2818 C C . ARG A 1 361 ? -11.965 5.194 11.367 1.00 91.00 361 ARG A C 1
ATOM 2820 O O . ARG A 1 361 ? -11.516 5.093 12.506 1.00 91.00 361 ARG A O 1
ATOM 2827 N N . ILE A 1 362 ? -11.185 5.453 10.317 1.00 93.00 362 ILE A N 1
ATOM 2828 C CA . ILE A 1 362 ? -9.746 5.724 10.425 1.00 93.00 362 ILE A CA 1
ATOM 2829 C C . ILE A 1 362 ? -9.488 7.001 11.228 1.00 93.00 362 ILE A C 1
ATOM 2831 O O . ILE A 1 362 ? -8.613 7.002 12.093 1.00 93.00 362 ILE A O 1
ATOM 2835 N N . LEU A 1 363 ? -10.264 8.061 10.996 1.00 92.06 363 LEU A N 1
ATOM 2836 C CA . LEU A 1 363 ? -10.159 9.311 11.748 1.00 92.06 363 LEU A CA 1
ATOM 2837 C C . LEU A 1 363 ? -10.484 9.104 13.234 1.00 92.06 363 LEU A C 1
ATOM 2839 O O . LEU A 1 363 ? -9.747 9.585 14.093 1.00 92.06 363 LEU A O 1
ATOM 2843 N N . MET A 1 364 ? -11.514 8.314 13.553 1.00 89.12 364 MET A N 1
ATOM 2844 C CA . MET A 1 364 ? -11.819 7.925 14.937 1.00 89.12 364 MET A CA 1
ATOM 2845 C C . MET A 1 364 ? -10.699 7.075 15.558 1.00 89.12 364 MET A C 1
ATOM 2847 O O . MET A 1 364 ? -10.303 7.291 16.703 1.00 89.12 364 MET A O 1
ATOM 2851 N N . ALA A 1 365 ? -10.139 6.131 14.798 1.00 90.88 365 ALA A N 1
ATOM 2852 C CA . ALA A 1 365 ? -9.032 5.291 15.248 1.00 90.88 365 ALA A CA 1
ATOM 2853 C C . ALA A 1 365 ? -7.729 6.075 15.469 1.00 90.88 365 ALA A C 1
ATOM 2855 O O . ALA A 1 365 ? -6.928 5.707 16.332 1.00 90.88 365 ALA A O 1
ATOM 2856 N N . ALA A 1 366 ? -7.529 7.181 14.748 1.00 90.94 366 ALA A N 1
ATOM 2857 C CA . ALA A 1 366 ? -6.385 8.072 14.921 1.00 90.94 366 ALA A CA 1
ATOM 2858 C C . ALA A 1 366 ? -6.364 8.771 16.292 1.00 90.94 366 ALA A C 1
ATOM 2860 O O . ALA A 1 366 ? -5.307 9.226 16.725 1.00 90.94 366 ALA A O 1
ATOM 2861 N N . SER A 1 367 ? -7.494 8.831 17.009 1.00 86.81 367 SER A N 1
ATOM 2862 C CA . SER A 1 367 ? -7.544 9.304 18.402 1.00 86.81 367 SER A CA 1
ATOM 2863 C C . SER A 1 367 ? -6.832 8.364 19.385 1.00 86.81 367 SER A C 1
ATOM 2865 O O . SER A 1 367 ? -6.589 8.736 20.531 1.00 86.81 367 SER A O 1
ATOM 2867 N N . CYS A 1 368 ? -6.479 7.148 18.958 1.00 85.25 368 CYS A N 1
ATOM 2868 C CA . CYS A 1 368 ? -5.684 6.229 19.756 1.00 85.25 368 CYS A CA 1
ATOM 2869 C C . CYS A 1 368 ? -4.231 6.733 19.871 1.00 85.25 368 CYS A C 1
ATOM 2871 O O . CYS A 1 368 ? -3.583 6.926 18.838 1.00 85.25 368 CYS A O 1
ATOM 2873 N N . PRO A 1 369 ? -3.677 6.914 21.084 1.00 81.62 369 PRO A N 1
ATOM 2874 C CA . PRO A 1 369 ? -2.313 7.406 21.247 1.00 81.62 369 PRO A CA 1
ATOM 2875 C C . PRO A 1 369 ? -1.257 6.366 20.813 1.00 81.62 369 PRO A C 1
ATOM 2877 O O . PRO A 1 369 ? -1.494 5.153 20.911 1.00 81.62 369 PRO A O 1
ATOM 2880 N N . PRO A 1 370 ? -0.063 6.808 20.371 1.00 82.06 370 PRO A N 1
ATOM 2881 C CA . PRO A 1 370 ? 1.070 5.918 20.138 1.00 82.06 370 PRO A CA 1
ATOM 2882 C C . PRO A 1 370 ? 1.435 5.112 21.401 1.00 82.06 370 PRO A C 1
ATOM 2884 O O . PRO A 1 370 ? 1.286 5.623 22.511 1.00 82.06 370 PRO A O 1
ATOM 2887 N N . PRO A 1 371 ? 1.920 3.863 21.264 1.00 86.25 371 PRO A N 1
ATOM 2888 C CA . PRO A 1 371 ? 2.226 3.152 20.016 1.00 86.25 371 PRO A CA 1
ATOM 2889 C C . PRO A 1 371 ? 1.017 2.425 19.391 1.00 86.25 371 PRO A C 1
ATOM 2891 O O . PRO A 1 371 ? 1.151 1.773 18.355 1.00 86.25 371 PRO A O 1
ATOM 2894 N N . HIS A 1 372 ? -0.167 2.503 20.002 1.00 88.00 372 HIS A N 1
ATOM 2895 C CA . HIS A 1 372 ? -1.326 1.688 19.623 1.00 88.00 372 HIS A CA 1
ATOM 2896 C C . HIS A 1 372 ? -2.069 2.194 18.379 1.00 88.00 372 HIS A C 1
ATOM 2898 O O . HIS A 1 372 ? -2.828 1.426 17.783 1.00 88.00 372 HIS A O 1
ATOM 2904 N N . THR A 1 373 ? -1.805 3.431 17.942 1.00 89.56 373 THR A N 1
ATOM 2905 C CA . THR A 1 373 ? -2.433 4.072 16.775 1.00 89.56 373 THR A CA 1
ATOM 2906 C C . THR A 1 373 ? -2.421 3.173 15.542 1.00 89.56 373 THR A C 1
ATOM 2908 O O . THR A 1 373 ? -3.472 2.903 14.972 1.00 89.56 373 THR A O 1
ATOM 2911 N N . ARG A 1 374 ? -1.264 2.610 15.161 1.00 92.25 374 ARG A N 1
ATOM 2912 C CA . ARG A 1 374 ? -1.155 1.747 13.968 1.00 92.25 374 ARG A CA 1
ATOM 2913 C C . ARG A 1 374 ? -2.039 0.500 14.080 1.00 92.25 374 ARG A C 1
ATOM 2915 O O . ARG A 1 374 ? -2.706 0.133 13.121 1.00 92.25 374 ARG A O 1
ATOM 2922 N N . GLY A 1 375 ? -2.095 -0.125 15.258 1.00 91.06 375 GLY A N 1
ATOM 2923 C CA . GLY A 1 375 ? -2.965 -1.279 15.502 1.00 91.06 375 GLY A CA 1
ATOM 2924 C C . GLY A 1 375 ? -4.455 -0.931 15.420 1.00 91.06 375 GLY A C 1
ATOM 2925 O O . GLY A 1 375 ? -5.227 -1.706 14.859 1.00 91.06 375 GLY A O 1
ATOM 2926 N N . ALA A 1 376 ? -4.852 0.236 15.936 1.00 90.88 376 ALA A N 1
ATOM 2927 C CA . ALA A 1 376 ? -6.225 0.732 15.840 1.00 90.88 376 ALA A CA 1
ATOM 2928 C C . ALA A 1 376 ? -6.620 1.031 14.385 1.00 90.88 376 ALA A C 1
ATOM 2930 O O . ALA A 1 376 ? -7.663 0.567 13.931 1.00 90.88 376 ALA A O 1
ATOM 2931 N N . LEU A 1 377 ? -5.751 1.711 13.628 1.00 93.06 377 LEU A N 1
ATOM 2932 C CA . LEU A 1 377 ? -5.970 2.018 12.210 1.00 93.06 377 LEU A CA 1
ATOM 2933 C C . LEU A 1 377 ? -6.161 0.750 11.375 1.00 93.06 377 LEU A C 1
ATOM 2935 O O . LEU A 1 377 ? -7.109 0.666 10.597 1.00 93.06 377 LEU A O 1
ATOM 2939 N N . ARG A 1 378 ? -5.312 -0.264 11.591 1.00 93.69 378 ARG A N 1
ATOM 2940 C CA . ARG A 1 378 ? -5.434 -1.568 10.921 1.00 93.69 378 ARG A CA 1
ATOM 2941 C C . ARG A 1 378 ? -6.778 -2.218 11.178 1.00 93.69 378 ARG A C 1
ATOM 2943 O O . ARG A 1 378 ? -7.436 -2.646 10.240 1.00 93.69 378 ARG A O 1
ATOM 2950 N N . LYS A 1 379 ? -7.225 -2.250 12.433 1.00 91.75 379 LYS A N 1
ATOM 2951 C CA . LYS A 1 379 ? -8.554 -2.778 12.764 1.00 91.75 379 LYS A CA 1
ATOM 2952 C C . LYS A 1 379 ? -9.660 -1.987 12.063 1.00 91.75 379 LYS A C 1
ATOM 2954 O O . LYS A 1 379 ? -10.548 -2.602 11.483 1.00 91.75 379 LYS A O 1
ATOM 2959 N N . ALA A 1 380 ? -9.569 -0.657 12.064 1.00 91.75 380 ALA A N 1
ATOM 2960 C CA . ALA A 1 380 ? -10.573 0.216 11.466 1.00 91.75 380 ALA A CA 1
ATOM 2961 C C . ALA A 1 380 ? -10.773 -0.053 9.967 1.00 91.75 380 ALA A C 1
ATOM 2963 O O . ALA A 1 380 ? -11.910 -0.213 9.526 1.00 91.75 380 ALA A O 1
ATOM 2964 N N . TYR A 1 381 ? -9.692 -0.163 9.186 1.00 92.31 381 TYR A N 1
ATOM 2965 C CA . TYR A 1 381 ? -9.822 -0.418 7.750 1.00 92.31 381 TYR A CA 1
ATOM 2966 C C . TYR A 1 381 ? -10.039 -1.898 7.404 1.00 92.31 381 TYR A C 1
ATOM 2968 O O . TYR A 1 381 ? -10.647 -2.195 6.376 1.00 92.31 381 TYR A O 1
ATOM 2976 N N . VAL A 1 382 ? -9.583 -2.843 8.238 1.00 93.06 382 VAL A N 1
ATOM 2977 C CA . VAL A 1 382 ? -9.824 -4.285 8.028 1.00 93.06 382 VAL A CA 1
ATOM 2978 C C . VAL A 1 382 ? -11.315 -4.607 8.107 1.00 93.06 382 VAL A C 1
ATOM 2980 O O . VAL A 1 382 ? -11.793 -5.418 7.320 1.00 93.06 382 VAL A O 1
ATOM 2983 N N . VAL A 1 383 ? -12.067 -3.935 8.985 1.00 90.62 383 VAL A N 1
ATOM 2984 C CA . VAL A 1 383 ? -13.532 -4.091 9.079 1.00 90.62 383 VAL A CA 1
ATOM 2985 C C . VAL A 1 383 ? -14.236 -3.707 7.772 1.00 90.62 383 VAL A C 1
ATOM 2987 O O . VAL A 1 383 ? -15.224 -4.334 7.393 1.00 90.62 383 VAL A O 1
ATOM 2990 N N . GLU A 1 384 ? -13.714 -2.714 7.052 1.00 93.62 384 GLU A N 1
ATOM 2991 C CA . GLU A 1 384 ? -14.269 -2.281 5.763 1.00 93.62 384 GLU A CA 1
ATOM 2992 C C . GLU A 1 384 ? -13.658 -3.001 4.556 1.00 93.62 384 GLU A C 1
ATOM 2994 O O . GLU A 1 384 ? -14.169 -2.889 3.432 1.00 93.62 384 GLU A O 1
ATOM 2999 N N . SER A 1 385 ? -12.590 -3.768 4.785 1.00 94.00 385 SER A N 1
ATOM 3000 C CA . SER A 1 385 ? -11.857 -4.438 3.724 1.00 94.00 385 SER A CA 1
ATOM 3001 C C . SER A 1 385 ? -12.717 -5.492 3.035 1.00 94.00 385 SER A C 1
ATOM 3003 O O . SER A 1 385 ? -13.515 -6.204 3.641 1.00 94.00 385 SER A O 1
ATOM 3005 N N . SER A 1 386 ? -12.569 -5.575 1.722 1.00 95.50 386 SER A N 1
ATOM 3006 C CA . SER A 1 386 ? -13.250 -6.537 0.862 1.00 95.50 386 SER A CA 1
ATOM 3007 C C . SER A 1 386 ? -12.217 -7.331 0.064 1.00 95.50 386 SER A C 1
ATOM 3009 O O . SER A 1 386 ? -11.047 -6.961 -0.011 1.00 95.50 386 SER A O 1
ATOM 3011 N N . TYR A 1 387 ? -12.629 -8.442 -0.540 1.00 96.00 387 TYR A N 1
ATOM 3012 C CA . TYR A 1 387 ? -11.746 -9.193 -1.428 1.00 96.00 387 TYR A CA 1
ATOM 3013 C C . TYR A 1 387 ? -11.580 -8.438 -2.765 1.00 96.00 387 TYR A C 1
ATOM 3015 O O . TYR A 1 387 ? -12.593 -8.197 -3.424 1.00 96.00 387 TYR A O 1
ATOM 3023 N N . PRO A 1 388 ? -10.349 -8.088 -3.199 1.00 95.50 388 PRO A N 1
ATOM 3024 C CA . PRO A 1 388 ? -10.113 -7.343 -4.444 1.00 95.50 388 PRO A CA 1
ATOM 3025 C C . PRO A 1 388 ? -10.319 -8.176 -5.720 1.00 95.50 388 PRO A C 1
ATOM 3027 O O . PRO A 1 388 ? -10.212 -7.645 -6.823 1.00 95.50 388 PRO A O 1
ATOM 3030 N N . GLY A 1 389 ? -10.583 -9.479 -5.593 1.00 95.25 389 GLY A N 1
ATOM 3031 C CA . GLY A 1 389 ? -10.629 -10.410 -6.717 1.00 95.25 389 GLY A CA 1
ATOM 3032 C C . GLY A 1 389 ? -9.311 -11.170 -6.927 1.00 95.25 389 GLY A C 1
ATOM 3033 O O . GLY A 1 389 ? -8.310 -10.905 -6.253 1.00 95.25 389 GLY A O 1
ATOM 3034 N N . PRO A 1 390 ? -9.305 -12.155 -7.841 1.00 95.00 390 PRO A N 1
ATOM 3035 C CA . PRO A 1 390 ? -8.127 -12.965 -8.125 1.00 95.00 390 PRO A CA 1
ATOM 3036 C C . PRO A 1 390 ? -7.074 -12.176 -8.914 1.00 95.00 390 PRO A C 1
ATOM 3038 O O . PRO A 1 390 ? -7.400 -11.450 -9.851 1.00 95.00 390 PRO A O 1
ATOM 3041 N N . SER A 1 391 ? -5.799 -12.364 -8.568 1.00 94.88 391 SER A N 1
ATOM 3042 C CA . SER A 1 391 ? -4.665 -11.774 -9.291 1.00 94.88 391 SER A CA 1
ATOM 3043 C C . SER A 1 391 ? -4.344 -12.557 -10.562 1.00 94.88 391 SER A C 1
ATOM 3045 O O . SER A 1 391 ? -4.201 -13.782 -10.522 1.00 94.88 391 SER A O 1
ATOM 3047 N N . LYS A 1 392 ? -4.147 -11.853 -11.684 1.00 91.12 392 LYS A N 1
ATOM 3048 C CA . LYS A 1 392 ? -3.730 -12.485 -12.949 1.00 91.12 392 LYS A CA 1
ATOM 3049 C C . LYS A 1 392 ? -2.318 -13.058 -12.866 1.00 91.12 392 LYS A C 1
ATOM 3051 O O . LYS A 1 392 ? -2.062 -14.142 -13.380 1.00 91.12 392 LYS A O 1
ATOM 3056 N N . VAL A 1 393 ? -1.412 -12.353 -12.186 1.00 90.69 393 VAL A N 1
ATOM 3057 C CA . VAL A 1 393 ? -0.010 -12.777 -12.031 1.00 90.69 393 VAL A CA 1
ATOM 3058 C C . VAL A 1 393 ? 0.080 -14.070 -11.220 1.00 90.69 393 VAL A C 1
ATOM 3060 O O . VAL A 1 393 ? 0.896 -14.934 -11.528 1.00 90.69 393 VAL A O 1
ATOM 3063 N N . GLN A 1 394 ? -0.803 -14.256 -10.232 1.00 91.06 394 GLN A N 1
ATOM 3064 C CA . GLN A 1 394 ? -0.819 -15.480 -9.427 1.00 91.06 394 GLN A CA 1
ATOM 3065 C C . GLN A 1 394 ? -1.128 -16.741 -10.243 1.00 91.06 394 GLN A C 1
ATOM 3067 O O . GLN A 1 394 ? -0.604 -17.802 -9.911 1.00 91.06 394 GLN A O 1
ATOM 3072 N N . VAL A 1 395 ? -1.920 -16.635 -11.317 1.00 91.50 395 VAL A N 1
ATOM 3073 C CA . VAL A 1 395 ? -2.281 -17.781 -12.172 1.00 91.50 395 VAL A CA 1
ATOM 3074 C C . VAL A 1 395 ? -1.046 -18.392 -12.837 1.00 91.50 395 VAL A C 1
ATOM 3076 O O . VAL A 1 395 ? -0.941 -19.612 -12.929 1.00 91.50 395 VAL A O 1
ATOM 3079 N N . TRP A 1 396 ? -0.092 -17.557 -13.254 1.00 89.88 396 TRP A N 1
ATOM 3080 C CA . TRP A 1 396 ? 1.121 -17.989 -13.958 1.00 89.88 396 TRP A CA 1
ATOM 3081 C C . TRP A 1 396 ? 2.373 -17.957 -13.086 1.00 89.88 396 TRP A C 1
ATOM 3083 O O . TRP A 1 396 ? 3.467 -18.175 -13.592 1.00 89.88 396 TRP A O 1
ATOM 3093 N N . ARG A 1 397 ? 2.238 -17.705 -11.780 1.00 91.44 397 ARG A N 1
ATOM 3094 C CA . ARG A 1 397 ? 3.362 -17.440 -10.871 1.00 91.44 397 ARG A CA 1
ATOM 3095 C C . ARG A 1 397 ? 4.473 -18.490 -10.945 1.00 91.44 397 ARG A C 1
ATOM 3097 O O . ARG A 1 397 ? 5.635 -18.124 -11.048 1.00 91.44 397 ARG A O 1
ATOM 3104 N N . ARG A 1 398 ? 4.114 -19.779 -10.938 1.00 93.25 398 ARG A N 1
ATOM 3105 C CA . ARG A 1 398 ? 5.089 -20.883 -11.003 1.00 93.25 398 ARG A CA 1
ATOM 3106 C C . ARG A 1 398 ? 5.847 -20.915 -12.328 1.00 93.25 398 ARG A C 1
ATOM 3108 O O . ARG A 1 398 ? 7.058 -21.073 -12.326 1.00 93.25 398 ARG A O 1
ATOM 3115 N N . GLU A 1 399 ? 5.137 -20.743 -13.441 1.00 94.00 399 GLU A N 1
ATOM 3116 C CA . GLU A 1 399 ? 5.755 -20.719 -14.772 1.00 94.00 399 GLU A CA 1
ATOM 3117 C C . GLU A 1 399 ? 6.637 -19.479 -14.937 1.00 94.00 399 GLU A C 1
ATOM 3119 O O . GLU A 1 399 ? 7.755 -19.566 -15.427 1.00 94.00 399 GLU A O 1
ATOM 3124 N N . ILE A 1 400 ? 6.160 -18.318 -14.480 1.00 93.94 400 ILE A N 1
ATOM 3125 C CA . ILE A 1 400 ? 6.947 -17.084 -14.469 1.00 93.94 400 ILE A CA 1
ATOM 3126 C C . ILE A 1 400 ? 8.242 -17.305 -13.683 1.00 93.94 400 ILE A C 1
ATOM 3128 O O . ILE A 1 400 ? 9.313 -16.985 -14.189 1.00 93.94 400 ILE A O 1
ATOM 3132 N N . ALA A 1 401 ? 8.164 -17.884 -12.483 1.00 94.50 401 ALA A N 1
ATOM 3133 C CA . ALA A 1 401 ? 9.339 -18.167 -11.669 1.00 94.50 401 ALA A CA 1
ATOM 3134 C C . ALA A 1 401 ? 10.316 -19.123 -12.371 1.00 94.50 401 ALA A C 1
ATOM 3136 O O . ALA A 1 401 ? 11.515 -18.864 -12.375 1.00 94.50 401 ALA A O 1
ATOM 3137 N N . GLU A 1 402 ? 9.821 -20.174 -13.028 1.00 95.75 402 GLU A N 1
ATOM 3138 C CA . GLU A 1 402 ? 10.648 -21.129 -13.777 1.00 95.75 402 GLU A CA 1
ATOM 3139 C C . GLU A 1 402 ? 11.529 -20.441 -14.835 1.00 95.75 402 GLU A C 1
ATOM 3141 O O . GLU A 1 402 ? 12.731 -20.699 -14.896 1.00 95.75 402 GLU A O 1
ATOM 3146 N N . TYR A 1 403 ? 10.965 -19.513 -15.615 1.00 95.94 403 TYR A N 1
ATOM 3147 C CA . TYR A 1 403 ? 11.695 -18.845 -16.699 1.00 95.94 403 TYR A CA 1
ATOM 3148 C C . TYR A 1 403 ? 12.460 -17.590 -16.255 1.00 95.94 403 TYR A C 1
ATOM 3150 O O . TYR A 1 403 ? 13.545 -17.315 -16.773 1.00 95.94 403 TYR A O 1
ATOM 3158 N N . PHE A 1 404 ? 11.927 -16.817 -15.304 1.00 96.06 404 PHE A N 1
ATOM 3159 C CA . PHE A 1 404 ? 12.506 -15.534 -14.888 1.00 96.06 404 PHE A CA 1
ATOM 3160 C C . PHE A 1 404 ? 13.433 -15.639 -13.670 1.00 96.06 404 PHE A C 1
ATOM 3162 O O . PHE A 1 404 ? 14.264 -14.751 -13.481 1.00 96.06 404 PHE A O 1
ATOM 3169 N N . ALA A 1 405 ? 13.372 -16.694 -12.849 1.00 95.19 405 ALA A N 1
ATOM 3170 C CA . ALA A 1 405 ? 14.313 -16.844 -11.734 1.00 95.19 405 ALA A CA 1
ATOM 3171 C C . ALA A 1 405 ? 15.785 -16.983 -12.182 1.00 95.19 405 ALA A C 1
ATOM 3173 O O . ALA A 1 405 ? 16.646 -16.363 -11.550 1.00 95.19 405 ALA A O 1
ATOM 3174 N N . PRO A 1 406 ? 16.114 -17.700 -13.279 1.00 95.50 406 PRO A N 1
ATOM 3175 C CA . PRO A 1 406 ? 17.477 -17.730 -13.814 1.00 95.50 406 PRO A CA 1
ATOM 3176 C C . PRO A 1 406 ? 17.986 -16.357 -14.272 1.00 95.50 406 PRO A C 1
ATOM 3178 O O . PRO A 1 406 ? 19.175 -16.059 -14.145 1.00 95.50 406 PRO A O 1
ATOM 3181 N N . LEU A 1 407 ? 17.084 -15.514 -14.779 1.00 92.50 407 LEU A N 1
ATOM 3182 C CA . LEU A 1 407 ? 17.381 -14.131 -15.147 1.00 92.50 407 LEU A CA 1
ATOM 3183 C C . LEU A 1 407 ? 17.642 -13.286 -13.893 1.00 92.50 407 LEU A C 1
ATOM 3185 O O . LEU A 1 407 ? 18.639 -12.574 -13.812 1.00 92.50 407 LEU A O 1
ATOM 3189 N N . ALA A 1 408 ? 16.789 -13.431 -12.876 1.00 89.25 408 ALA A N 1
ATOM 3190 C CA . ALA A 1 408 ? 16.916 -12.766 -11.583 1.00 89.25 408 ALA A CA 1
ATOM 3191 C C . ALA A 1 408 ? 18.257 -13.059 -10.891 1.00 89.25 408 ALA A C 1
ATOM 3193 O O . ALA A 1 408 ? 18.817 -12.172 -10.251 1.00 89.25 408 ALA A O 1
ATOM 3194 N N . SER A 1 409 ? 18.774 -14.286 -11.017 1.00 90.44 409 SER A N 1
ATOM 3195 C CA . SER A 1 409 ? 20.062 -14.710 -10.450 1.00 90.44 409 SER A CA 1
ATOM 3196 C C . SER A 1 409 ? 21.280 -14.346 -11.307 1.00 90.44 409 SER A C 1
ATOM 3198 O O . SER A 1 409 ? 22.407 -14.576 -10.876 1.00 90.44 409 SER A O 1
ATOM 3200 N N . GLY A 1 410 ? 21.076 -13.820 -12.519 1.00 89.25 410 GLY A N 1
ATOM 3201 C CA . GLY A 1 410 ? 22.152 -13.547 -13.475 1.00 89.25 410 GLY A CA 1
ATOM 3202 C C . GLY A 1 410 ? 22.747 -14.803 -14.121 1.00 89.25 410 GLY A C 1
ATOM 3203 O O . GLY A 1 410 ? 23.741 -14.711 -14.833 1.00 89.25 410 GLY A O 1
ATOM 3204 N N . SER A 1 411 ? 22.148 -15.978 -13.901 1.00 93.38 411 SER A N 1
ATOM 3205 C CA . SER A 1 411 ? 22.586 -17.238 -14.524 1.00 93.38 411 SER A CA 1
ATOM 3206 C C . SER A 1 411 ? 22.241 -17.339 -16.012 1.00 93.38 411 SER A C 1
ATOM 3208 O O . SER A 1 411 ? 22.745 -18.224 -16.701 1.00 93.38 411 SER A O 1
ATOM 3210 N N . LYS A 1 412 ? 21.377 -16.446 -16.501 1.00 94.06 412 LYS A N 1
ATOM 3211 C CA . LYS A 1 412 ? 20.829 -16.469 -17.851 1.00 94.06 412 LYS A CA 1
ATOM 3212 C C . LYS A 1 412 ? 20.722 -15.057 -18.418 1.00 94.06 412 LYS A C 1
ATOM 3214 O O . LYS A 1 412 ? 20.384 -14.129 -17.683 1.00 94.06 412 LYS A O 1
ATOM 3219 N N . SER A 1 413 ? 20.995 -14.894 -19.713 1.00 94.12 413 SER A N 1
ATOM 3220 C CA . SER A 1 413 ? 20.852 -13.604 -20.391 1.00 94.12 413 SER A CA 1
ATOM 3221 C C . SER A 1 413 ? 19.402 -13.330 -20.818 1.00 94.12 413 SER A C 1
ATOM 3223 O O . SER A 1 413 ? 18.554 -14.226 -20.860 1.00 94.12 413 SER A O 1
ATOM 3225 N N . VAL A 1 414 ? 19.109 -12.075 -21.172 1.00 93.25 414 VAL A N 1
ATOM 3226 C CA . VAL A 1 414 ? 17.806 -11.691 -21.743 1.00 93.25 414 VAL A CA 1
ATOM 3227 C C . VAL A 1 414 ? 17.559 -12.399 -23.080 1.00 93.25 414 VAL A C 1
ATOM 3229 O O . VAL A 1 414 ? 16.433 -12.816 -23.340 1.00 93.25 414 VAL A O 1
ATOM 3232 N N . ASP A 1 415 ? 18.593 -12.599 -23.899 1.00 94.81 415 ASP A N 1
ATOM 3233 C CA . ASP A 1 415 ? 18.458 -13.253 -25.206 1.00 94.81 415 ASP A CA 1
ATOM 3234 C C . ASP A 1 415 ? 18.155 -14.750 -25.069 1.00 94.81 415 ASP A C 1
ATOM 3236 O O . ASP A 1 415 ? 17.290 -15.275 -25.776 1.00 94.81 415 ASP A O 1
ATOM 3240 N N . ASP A 1 416 ? 18.765 -15.421 -24.088 1.00 95.44 416 ASP A N 1
ATOM 3241 C CA . ASP A 1 416 ? 18.424 -16.808 -23.754 1.00 95.44 416 ASP A CA 1
ATOM 3242 C C . ASP A 1 416 ? 16.961 -16.911 -23.285 1.00 95.44 416 ASP A C 1
ATOM 3244 O O . ASP A 1 416 ? 16.250 -17.872 -23.590 1.00 95.44 416 ASP A O 1
ATOM 3248 N N . LEU A 1 417 ? 16.485 -15.919 -22.519 1.00 95.38 417 LEU A N 1
ATOM 3249 C CA . LEU A 1 417 ? 15.096 -15.868 -22.065 1.00 95.38 417 LEU A CA 1
ATOM 3250 C C . LEU A 1 417 ? 14.127 -15.678 -23.230 1.00 95.38 417 LEU A C 1
ATOM 3252 O O . LEU A 1 417 ? 13.127 -16.389 -23.297 1.00 95.38 417 LEU A O 1
ATOM 3256 N N . ILE A 1 418 ? 14.437 -14.781 -24.165 1.00 95.31 418 ILE A N 1
ATOM 3257 C CA . ILE A 1 418 ? 13.641 -14.581 -25.379 1.00 95.31 418 ILE A CA 1
ATOM 3258 C C . ILE A 1 418 ? 13.540 -15.888 -26.174 1.00 95.31 418 ILE A C 1
ATOM 3260 O O . ILE A 1 418 ? 12.439 -16.259 -26.584 1.00 95.31 418 ILE A O 1
ATOM 3264 N N . CYS A 1 419 ? 14.649 -16.613 -26.351 1.00 95.75 419 CYS A N 1
ATOM 3265 C CA . CYS A 1 419 ? 14.656 -17.892 -27.067 1.00 95.75 419 CYS A CA 1
ATOM 3266 C C . CYS A 1 419 ? 13.718 -18.923 -26.419 1.00 95.75 419 CYS A C 1
ATOM 3268 O O . CYS A 1 419 ? 12.899 -19.535 -27.106 1.00 95.75 419 CYS A O 1
ATOM 3270 N N . GLU A 1 420 ? 13.788 -19.086 -25.096 1.00 95.88 420 GLU A N 1
ATOM 3271 C CA . GLU A 1 420 ? 12.935 -20.039 -24.376 1.00 95.88 420 GLU A CA 1
ATOM 3272 C C . GLU A 1 420 ? 11.458 -19.632 -24.357 1.00 95.88 420 GLU A C 1
ATOM 3274 O O . GLU A 1 420 ? 10.586 -20.467 -24.600 1.00 95.88 420 GLU A O 1
ATOM 3279 N N . LEU A 1 421 ? 11.158 -18.350 -24.129 1.00 95.06 421 LEU A N 1
ATOM 3280 C CA . LEU A 1 421 ? 9.779 -17.856 -24.137 1.00 95.06 421 LEU A CA 1
ATOM 3281 C C . LEU A 1 421 ? 9.145 -17.937 -25.531 1.00 95.06 421 LEU A C 1
ATOM 3283 O O . LEU A 1 421 ? 7.946 -18.190 -25.640 1.00 95.06 421 LEU A O 1
ATOM 3287 N N . THR A 1 422 ? 9.942 -17.796 -26.594 1.00 95.75 422 THR A N 1
ATOM 3288 C CA . THR A 1 422 ? 9.483 -18.009 -27.977 1.00 95.75 422 THR A CA 1
ATOM 3289 C C . THR A 1 422 ? 9.084 -19.469 -28.203 1.00 95.75 422 THR A C 1
ATOM 3291 O O . THR A 1 422 ? 8.069 -19.742 -28.840 1.00 95.75 422 THR A O 1
ATOM 3294 N N . ALA A 1 423 ? 9.839 -20.419 -27.642 1.00 95.69 423 ALA A N 1
ATOM 3295 C CA . ALA A 1 423 ? 9.525 -21.843 -27.742 1.00 95.69 423 ALA A CA 1
ATOM 3296 C C . ALA A 1 423 ? 8.279 -22.247 -26.928 1.00 95.69 423 ALA A C 1
ATOM 3298 O O . ALA A 1 423 ? 7.608 -23.218 -27.277 1.00 95.69 423 ALA A O 1
ATOM 3299 N N . LEU A 1 424 ? 7.953 -21.503 -25.864 1.00 93.81 424 LEU A N 1
ATOM 3300 C CA . LEU A 1 424 ? 6.815 -21.781 -24.984 1.00 93.81 424 LEU A CA 1
ATOM 3301 C C . LEU A 1 424 ? 5.450 -21.575 -25.667 1.00 93.81 424 LEU A C 1
ATOM 3303 O O . LEU A 1 424 ? 4.482 -22.228 -25.276 1.00 93.81 424 LEU A O 1
ATOM 3307 N N . ASN A 1 425 ? 5.370 -20.691 -26.672 1.00 89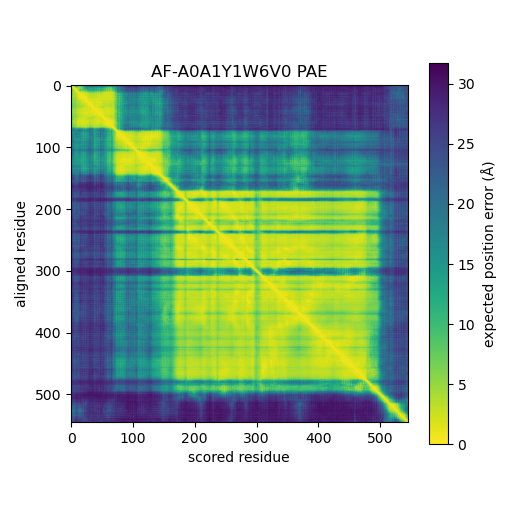.56 425 ASN A N 1
ATOM 3308 C CA . ASN A 1 425 ? 4.166 -20.416 -27.474 1.00 89.56 425 ASN A CA 1
ATOM 3309 C C . ASN A 1 425 ? 2.897 -20.171 -26.625 1.00 89.56 425 ASN A C 1
ATOM 3311 O O . ASN A 1 425 ? 1.840 -20.769 -26.849 1.00 89.56 425 ASN A O 1
ATOM 3315 N N . LYS A 1 426 ? 3.027 -19.337 -25.583 1.00 90.94 426 LYS A N 1
ATOM 3316 C CA . LYS A 1 426 ? 1.920 -18.924 -24.708 1.00 90.94 426 LYS A CA 1
ATOM 3317 C C . LYS A 1 426 ? 1.601 -17.440 -24.916 1.00 90.94 426 LYS A C 1
ATOM 3319 O O . LYS A 1 426 ? 2.537 -16.641 -24.959 1.00 90.94 426 LYS A O 1
ATOM 3324 N N . PRO A 1 427 ? 0.316 -17.029 -24.877 1.00 89.06 427 PRO A N 1
ATOM 3325 C CA . PRO A 1 427 ? -0.070 -15.636 -25.123 1.00 89.06 427 PRO A CA 1
ATOM 3326 C C . PRO A 1 427 ? 0.619 -14.611 -24.210 1.00 89.06 427 PRO A C 1
ATOM 3328 O O . PRO A 1 427 ? 0.969 -13.520 -24.646 1.00 89.06 427 PRO A O 1
ATOM 3331 N N . TRP A 1 428 ? 0.845 -14.952 -22.935 1.00 86.88 428 TRP A N 1
ATOM 3332 C CA . TRP A 1 428 ? 1.515 -14.048 -21.993 1.00 86.88 428 TRP A CA 1
ATOM 3333 C C . TRP A 1 428 ? 3.017 -13.893 -22.283 1.00 86.88 428 TRP A C 1
ATOM 3335 O O . TRP A 1 428 ? 3.598 -12.858 -21.961 1.00 86.88 428 TRP A O 1
ATOM 3345 N N . ALA A 1 429 ? 3.646 -14.918 -22.866 1.00 91.25 429 ALA A N 1
ATOM 3346 C CA . ALA A 1 429 ? 5.068 -14.940 -23.192 1.00 91.25 429 ALA A CA 1
ATOM 3347 C C . ALA A 1 429 ? 5.342 -14.200 -24.509 1.00 91.25 429 ALA A C 1
ATOM 3349 O O . ALA A 1 429 ? 6.312 -13.452 -24.599 1.00 91.25 429 ALA A O 1
ATOM 3350 N N . GLU A 1 430 ? 4.447 -14.333 -25.493 1.00 91.25 430 GLU A N 1
ATOM 3351 C CA . GLU A 1 430 ? 4.521 -13.635 -26.784 1.00 91.25 430 GLU A CA 1
ATOM 3352 C C . GLU A 1 430 ? 4.616 -12.114 -26.624 1.00 91.25 430 GLU A C 1
ATOM 3354 O O . GLU A 1 430 ? 5.410 -11.467 -27.301 1.00 91.25 430 GLU A O 1
ATOM 3359 N N . GLN A 1 431 ? 3.855 -11.539 -25.689 1.00 88.19 431 GLN A N 1
ATOM 3360 C CA . GLN A 1 431 ? 3.867 -10.098 -25.421 1.00 88.19 431 GLN A CA 1
ATOM 3361 C C . GLN A 1 431 ? 5.214 -9.617 -24.872 1.00 88.19 431 GLN A C 1
ATOM 3363 O O . GLN A 1 431 ? 5.726 -8.580 -25.295 1.00 88.19 431 GLN A O 1
ATOM 3368 N N . TYR A 1 432 ? 5.809 -10.387 -23.957 1.00 90.31 432 TYR A N 1
ATOM 3369 C CA . TYR A 1 432 ? 7.148 -10.104 -23.448 1.00 90.31 432 TYR A CA 1
ATOM 3370 C C . TYR A 1 432 ? 8.191 -10.217 -24.562 1.00 90.31 432 TYR A C 1
ATOM 3372 O O . TYR A 1 432 ? 9.017 -9.323 -24.726 1.00 90.31 432 TYR A O 1
ATOM 3380 N N . VAL A 1 433 ? 8.137 -11.296 -25.350 1.00 93.75 433 VAL A N 1
ATOM 3381 C CA . VAL A 1 433 ? 9.065 -11.542 -26.462 1.00 93.75 433 VAL A CA 1
ATOM 3382 C C . VAL A 1 433 ? 8.993 -10.415 -27.486 1.00 93.75 433 VAL A C 1
ATOM 3384 O O . VAL A 1 433 ? 10.031 -9.887 -27.869 1.00 93.75 433 VAL A O 1
ATOM 3387 N N . ALA A 1 434 ? 7.791 -9.997 -27.887 1.00 91.00 434 ALA A N 1
ATOM 3388 C CA . ALA A 1 434 ? 7.604 -8.909 -28.844 1.00 91.00 434 ALA A CA 1
ATOM 3389 C C . ALA A 1 434 ? 8.252 -7.601 -28.363 1.00 91.00 434 ALA A C 1
ATOM 3391 O O . ALA A 1 434 ? 8.899 -6.902 -29.141 1.00 91.00 434 ALA A O 1
ATOM 3392 N N . PHE A 1 435 ? 8.124 -7.297 -27.071 1.00 89.56 435 PHE A N 1
ATOM 3393 C CA . PHE A 1 435 ? 8.730 -6.119 -26.464 1.00 89.56 435 PHE A CA 1
ATOM 3394 C C . PHE A 1 435 ? 10.256 -6.226 -26.359 1.00 89.56 435 PHE A C 1
ATOM 3396 O O . PHE A 1 435 ? 10.976 -5.363 -26.867 1.00 89.56 435 PHE A O 1
ATOM 3403 N N . ALA A 1 436 ? 10.751 -7.305 -25.755 1.00 90.38 436 ALA A N 1
ATOM 3404 C CA . ALA A 1 436 ? 12.172 -7.528 -25.507 1.00 90.38 436 ALA A CA 1
ATOM 3405 C C . ALA A 1 436 ? 12.975 -7.836 -26.788 1.00 90.38 436 ALA A C 1
ATOM 3407 O O . ALA A 1 436 ? 14.200 -7.752 -26.777 1.00 90.38 436 ALA A O 1
ATOM 3408 N N . ALA A 1 437 ? 12.317 -8.181 -27.900 1.00 90.00 437 ALA A N 1
ATOM 3409 C CA . ALA A 1 437 ? 12.966 -8.359 -29.199 1.00 90.00 437 ALA A CA 1
ATOM 3410 C C . ALA A 1 437 ? 13.375 -7.029 -29.854 1.00 90.00 437 ALA A C 1
ATOM 3412 O O . ALA A 1 437 ? 14.322 -7.012 -30.645 1.00 90.00 437 ALA A O 1
ATOM 3413 N N . SER A 1 438 ? 12.683 -5.929 -29.532 1.00 89.56 438 SER A N 1
ATOM 3414 C CA . SER A 1 438 ? 13.072 -4.589 -29.982 1.00 89.56 438 SER A CA 1
ATOM 3415 C C . SER A 1 438 ? 14.351 -4.131 -29.277 1.00 89.56 438 SER A C 1
ATOM 3417 O O . SER A 1 438 ? 14.555 -4.452 -28.111 1.00 89.56 438 SER A O 1
ATOM 3419 N N . GLU A 1 439 ? 15.205 -3.362 -29.957 1.00 87.06 439 GLU A N 1
ATOM 3420 C CA . GLU A 1 439 ? 16.468 -2.859 -29.389 1.00 87.06 439 GLU A CA 1
ATOM 3421 C C . GLU A 1 439 ? 16.232 -2.054 -28.100 1.00 87.06 439 GLU A C 1
ATOM 3423 O O . GLU A 1 439 ? 16.705 -2.441 -27.034 1.00 87.06 439 GLU A O 1
ATOM 3428 N N . LYS A 1 440 ? 15.376 -1.026 -28.164 1.00 83.81 440 LYS A N 1
ATOM 3429 C CA . LYS A 1 440 ? 15.020 -0.188 -27.007 1.00 83.81 440 LYS A CA 1
ATOM 3430 C C . LYS A 1 440 ? 14.336 -0.979 -25.885 1.00 83.81 440 LYS A C 1
ATOM 3432 O O . LYS A 1 440 ? 14.580 -0.731 -24.706 1.00 83.81 440 LYS A O 1
ATOM 3437 N N . GLY A 1 441 ? 13.473 -1.938 -26.228 1.00 86.81 441 GLY A N 1
ATOM 3438 C CA . GLY A 1 441 ? 12.839 -2.811 -25.239 1.00 86.81 441 GLY A CA 1
ATOM 3439 C C . GLY A 1 441 ? 13.856 -3.711 -24.540 1.00 86.81 441 GLY A C 1
ATOM 3440 O O . GLY A 1 441 ? 13.840 -3.808 -23.315 1.00 86.81 441 GLY A O 1
ATOM 3441 N N . ARG A 1 442 ? 14.791 -4.304 -25.294 1.00 88.75 442 ARG A N 1
ATOM 3442 C CA . ARG A 1 442 ? 15.886 -5.124 -24.757 1.00 88.75 442 ARG A CA 1
ATOM 3443 C C . ARG A 1 442 ? 16.749 -4.330 -23.779 1.00 88.75 442 ARG A C 1
ATOM 3445 O O . ARG A 1 442 ? 16.997 -4.813 -22.677 1.00 88.75 442 ARG A O 1
ATOM 3452 N N . GLU A 1 443 ? 17.163 -3.122 -24.153 1.00 86.94 443 GLU A N 1
ATOM 3453 C CA . GLU A 1 443 ? 17.955 -2.234 -23.292 1.00 86.94 443 GLU A CA 1
ATOM 3454 C C . GLU A 1 443 ? 17.219 -1.898 -21.990 1.00 86.94 443 GLU A C 1
ATOM 3456 O O . GLU A 1 443 ? 17.796 -2.003 -20.906 1.00 86.94 443 GLU A O 1
ATOM 3461 N N . LEU A 1 444 ? 15.923 -1.571 -22.071 1.00 86.75 444 LEU A N 1
ATOM 3462 C CA . LEU A 1 444 ? 15.109 -1.267 -20.893 1.00 86.75 444 LEU A CA 1
ATOM 3463 C C . LEU A 1 444 ? 14.976 -2.474 -19.955 1.00 86.75 444 LEU A C 1
ATOM 3465 O O . LEU A 1 444 ? 15.078 -2.331 -18.736 1.00 86.75 444 LEU A O 1
ATOM 3469 N N . VAL A 1 445 ? 14.765 -3.668 -20.512 1.00 89.62 445 VAL A N 1
ATOM 3470 C CA . VAL A 1 445 ? 14.704 -4.921 -19.746 1.00 89.62 445 VAL A CA 1
ATOM 3471 C C . VAL A 1 445 ? 16.029 -5.172 -19.029 1.00 89.62 445 VAL A C 1
ATOM 3473 O O . VAL A 1 445 ? 16.038 -5.391 -17.817 1.00 89.62 445 VAL A O 1
ATOM 3476 N N . GLN A 1 446 ? 17.152 -5.089 -19.747 1.00 90.19 446 GLN A N 1
ATOM 3477 C CA . GLN A 1 446 ? 18.488 -5.275 -19.172 1.00 90.19 446 GLN A CA 1
ATOM 3478 C C . GLN A 1 446 ? 18.761 -4.276 -18.045 1.00 90.19 446 GLN A C 1
ATOM 3480 O O . GLN A 1 446 ? 19.217 -4.668 -16.970 1.00 90.19 446 GLN A O 1
ATOM 3485 N N . LEU A 1 447 ? 18.419 -3.006 -18.262 1.00 89.19 447 LEU A N 1
ATOM 3486 C CA . LEU A 1 447 ? 18.556 -1.947 -17.273 1.00 89.19 447 LEU A CA 1
ATOM 3487 C C . LEU A 1 447 ? 17.737 -2.223 -16.006 1.00 89.19 447 LEU A C 1
ATOM 3489 O O . LEU A 1 447 ? 18.278 -2.153 -14.903 1.00 89.19 447 LEU A O 1
ATOM 3493 N N . ARG A 1 448 ? 16.452 -2.573 -16.149 1.00 90.56 448 ARG A N 1
ATOM 3494 C CA . ARG A 1 448 ? 15.559 -2.878 -15.018 1.00 90.56 448 ARG A CA 1
ATOM 3495 C C . ARG A 1 448 ? 16.055 -4.075 -14.212 1.00 90.56 448 ARG A C 1
ATOM 3497 O O . ARG A 1 448 ? 16.072 -4.010 -12.986 1.00 90.56 448 ARG A O 1
ATOM 3504 N N . ILE A 1 449 ? 16.495 -5.143 -14.879 1.00 91.31 449 ILE A N 1
ATOM 3505 C CA . ILE A 1 449 ? 17.021 -6.344 -14.212 1.00 91.31 449 ILE A CA 1
ATOM 3506 C C . ILE A 1 449 ? 18.305 -6.021 -13.453 1.00 91.31 449 ILE A C 1
ATOM 3508 O O . ILE A 1 449 ? 18.415 -6.359 -12.276 1.00 91.31 449 ILE A O 1
ATOM 3512 N N . ALA A 1 450 ? 19.254 -5.339 -14.097 1.00 90.62 450 ALA A N 1
ATOM 3513 C CA . ALA A 1 450 ? 20.516 -4.976 -13.466 1.00 90.62 450 ALA A CA 1
ATOM 3514 C C . ALA A 1 450 ? 20.295 -4.033 -12.267 1.00 90.62 450 ALA A C 1
ATOM 3516 O O . ALA A 1 450 ? 20.897 -4.220 -11.206 1.00 90.62 450 ALA A O 1
ATOM 3517 N N . ALA A 1 451 ? 19.377 -3.068 -12.395 1.00 92.06 451 ALA A N 1
ATOM 3518 C CA . ALA A 1 451 ? 19.002 -2.169 -11.309 1.00 92.06 451 ALA A CA 1
ATOM 3519 C C . ALA A 1 451 ? 18.375 -2.941 -10.140 1.00 92.06 451 ALA A C 1
ATOM 3521 O O . ALA A 1 451 ? 18.762 -2.732 -8.991 1.00 92.06 451 ALA A O 1
ATOM 3522 N N . LEU A 1 452 ? 17.460 -3.872 -10.427 1.00 93.00 452 LEU A N 1
ATOM 3523 C CA . LEU A 1 452 ? 16.784 -4.690 -9.421 1.00 93.00 452 LEU A CA 1
ATOM 3524 C C . LEU A 1 452 ? 17.760 -5.604 -8.673 1.00 93.00 452 LEU A C 1
ATOM 3526 O O . LEU A 1 452 ? 17.728 -5.675 -7.446 1.00 93.00 452 LEU A O 1
ATOM 3530 N N . GLN A 1 453 ? 18.657 -6.277 -9.398 1.00 91.69 453 GLN A N 1
ATOM 3531 C CA . GLN A 1 453 ? 19.695 -7.128 -8.815 1.00 91.69 453 GLN A CA 1
ATOM 3532 C C . GLN A 1 453 ? 20.589 -6.350 -7.857 1.00 91.69 453 GLN A C 1
ATOM 3534 O O . GLN A 1 453 ? 20.884 -6.830 -6.765 1.00 91.69 453 GLN A O 1
ATOM 3539 N N . ARG A 1 454 ? 20.983 -5.134 -8.243 1.00 92.31 454 ARG A N 1
ATOM 3540 C CA . ARG A 1 454 ? 21.812 -4.274 -7.404 1.00 92.31 454 ARG A CA 1
ATOM 3541 C C . ARG A 1 454 ? 21.041 -3.730 -6.202 1.00 92.31 454 ARG A C 1
ATOM 3543 O O . ARG A 1 454 ? 21.571 -3.722 -5.098 1.00 92.31 454 ARG A O 1
ATOM 3550 N N . ALA A 1 455 ? 19.788 -3.322 -6.387 1.00 94.25 455 ALA A N 1
ATOM 3551 C CA . ALA A 1 455 ? 18.956 -2.777 -5.318 1.00 94.25 455 ALA A CA 1
ATOM 3552 C C . ALA A 1 455 ? 18.652 -3.786 -4.198 1.00 94.25 455 ALA A C 1
ATOM 3554 O O . ALA A 1 455 ? 18.491 -3.372 -3.055 1.00 94.25 455 ALA A O 1
ATOM 3555 N N . ARG A 1 456 ? 18.642 -5.096 -4.485 1.00 93.69 456 ARG A N 1
ATOM 3556 C CA . ARG A 1 456 ? 18.431 -6.168 -3.485 1.00 93.69 456 ARG A CA 1
ATOM 3557 C C . ARG A 1 456 ? 19.450 -6.183 -2.346 1.00 93.69 456 ARG A C 1
ATOM 3559 O O . ARG A 1 456 ? 19.177 -6.763 -1.300 1.00 93.69 456 ARG A O 1
ATOM 3566 N N . THR A 1 457 ? 20.634 -5.614 -2.559 1.00 93.50 457 THR A N 1
ATOM 3567 C CA . THR A 1 457 ? 21.711 -5.575 -1.559 1.00 93.50 457 THR A CA 1
ATOM 3568 C C . THR A 1 457 ? 21.944 -4.177 -1.000 1.00 93.50 457 THR A C 1
ATOM 3570 O O . THR A 1 457 ? 22.939 -3.958 -0.314 1.00 93.50 457 THR A O 1
ATOM 3573 N N . LEU A 1 458 ? 21.092 -3.212 -1.345 1.00 94.06 458 LEU A N 1
ATOM 3574 C CA . LEU A 1 458 ? 21.286 -1.809 -1.012 1.00 94.06 458 LEU A CA 1
ATOM 3575 C C . LEU A 1 458 ? 20.245 -1.314 -0.023 1.00 94.06 458 LEU A C 1
ATOM 3577 O O . LEU A 1 458 ? 19.101 -1.759 -0.001 1.00 94.06 458 LEU A O 1
ATOM 3581 N N . GLU A 1 459 ? 20.653 -0.322 0.757 1.00 94.25 459 GLU A N 1
ATOM 3582 C CA . GLU A 1 459 ? 19.734 0.456 1.570 1.00 94.25 459 GLU A CA 1
ATOM 3583 C C . GLU A 1 459 ? 18.845 1.349 0.698 1.00 94.25 459 GLU A C 1
ATOM 3585 O O . GLU A 1 459 ? 19.121 1.606 -0.478 1.00 94.25 459 GLU A O 1
ATOM 3590 N N . PHE A 1 460 ? 17.770 1.857 1.301 1.00 92.88 460 PHE A N 1
ATOM 3591 C CA . PHE A 1 460 ? 16.774 2.662 0.601 1.00 92.88 460 PHE A CA 1
ATOM 3592 C C . PHE A 1 460 ? 17.365 3.890 -0.099 1.00 92.88 460 PHE A C 1
ATOM 3594 O O . PHE A 1 460 ? 17.070 4.125 -1.268 1.00 92.88 460 PHE A O 1
ATOM 3601 N N . SER A 1 461 ? 18.230 4.641 0.583 1.00 90.75 461 SER A N 1
ATOM 3602 C CA . SER A 1 461 ? 18.886 5.831 0.027 1.00 90.75 461 SER A CA 1
ATOM 3603 C C . SER A 1 461 ? 19.711 5.503 -1.220 1.00 90.75 461 SER A C 1
ATOM 3605 O O . SER A 1 461 ? 19.550 6.153 -2.248 1.00 90.75 461 SER A O 1
ATOM 3607 N N . SER A 1 462 ? 20.537 4.456 -1.169 1.00 92.62 462 SER A N 1
ATOM 3608 C CA . SER A 1 462 ? 21.357 4.025 -2.307 1.00 92.62 462 SER A CA 1
ATOM 3609 C C . SER A 1 462 ? 20.526 3.448 -3.456 1.00 92.62 462 SER A C 1
ATOM 3611 O O . SER A 1 462 ? 20.881 3.616 -4.621 1.00 92.62 462 SER A O 1
ATOM 3613 N N . ALA A 1 463 ? 19.403 2.787 -3.165 1.00 93.69 463 ALA A N 1
ATOM 3614 C CA . ALA A 1 463 ? 18.479 2.337 -4.202 1.00 93.69 463 ALA A CA 1
ATOM 3615 C C . ALA A 1 463 ? 17.810 3.522 -4.926 1.00 93.69 463 ALA A C 1
ATOM 3617 O O . ALA A 1 463 ? 17.684 3.484 -6.149 1.00 93.69 463 ALA A O 1
ATOM 3618 N N . LEU A 1 464 ? 17.458 4.594 -4.204 1.00 91.38 464 LEU A N 1
ATOM 3619 C CA . LEU A 1 464 ? 16.946 5.832 -4.806 1.00 91.38 464 LEU A CA 1
ATOM 3620 C C . LEU A 1 464 ? 17.988 6.538 -5.680 1.00 91.38 464 LEU A C 1
ATOM 3622 O O . LEU A 1 464 ? 17.639 7.087 -6.722 1.00 91.38 464 LEU A O 1
ATOM 3626 N N . GLU A 1 465 ? 19.267 6.514 -5.294 1.00 90.56 465 GLU A N 1
ATOM 3627 C CA . GLU A 1 465 ? 20.349 7.034 -6.141 1.00 90.56 465 GLU A CA 1
ATOM 3628 C C . GLU A 1 465 ? 20.425 6.270 -7.464 1.00 90.56 465 GLU A C 1
ATOM 3630 O O . GLU A 1 465 ? 20.573 6.879 -8.522 1.00 90.56 465 GLU A O 1
ATOM 3635 N N . ILE A 1 466 ? 20.294 4.941 -7.436 1.00 90.94 466 ILE A N 1
ATOM 3636 C CA . ILE A 1 466 ? 20.253 4.133 -8.661 1.00 90.94 466 ILE A CA 1
ATOM 3637 C C . ILE A 1 466 ? 19.015 4.463 -9.489 1.00 90.94 466 ILE A C 1
ATOM 3639 O O . ILE A 1 466 ? 19.145 4.661 -10.693 1.00 90.94 466 ILE A O 1
ATOM 3643 N N . GLU A 1 467 ? 17.840 4.549 -8.864 1.00 90.88 467 GLU A N 1
ATOM 3644 C CA . GLU A 1 467 ? 16.592 4.921 -9.539 1.00 90.88 467 GLU A CA 1
ATOM 3645 C C . GLU A 1 467 ? 16.725 6.280 -10.242 1.00 90.88 467 GLU A C 1
ATOM 3647 O O . GLU A 1 467 ? 16.396 6.397 -11.425 1.00 90.88 467 GLU A O 1
ATOM 3652 N N . PHE A 1 468 ? 17.302 7.276 -9.561 1.00 89.69 468 PHE A N 1
ATOM 3653 C CA . PHE A 1 468 ? 17.581 8.592 -10.130 1.00 89.69 468 PHE A CA 1
ATOM 3654 C C . PHE A 1 468 ? 18.546 8.519 -11.313 1.00 89.69 468 PHE A C 1
ATOM 3656 O O . PHE A 1 468 ? 18.212 8.970 -12.407 1.00 89.69 468 PHE A O 1
ATOM 3663 N N . ASN A 1 469 ? 19.734 7.943 -11.106 1.00 87.44 469 ASN A N 1
ATOM 3664 C CA . ASN A 1 469 ? 20.789 7.905 -12.118 1.00 87.44 469 ASN A CA 1
ATOM 3665 C C . ASN A 1 469 ? 20.355 7.088 -13.351 1.00 87.44 469 ASN A C 1
ATOM 3667 O O . ASN A 1 469 ? 20.645 7.484 -14.478 1.00 87.44 469 ASN A O 1
ATOM 3671 N N . ALA A 1 470 ? 19.621 5.986 -13.159 1.00 87.00 470 ALA A N 1
ATOM 3672 C CA . ALA A 1 470 ? 19.083 5.172 -14.248 1.00 87.00 470 ALA A CA 1
ATOM 3673 C C . ALA A 1 470 ? 18.019 5.927 -15.054 1.00 87.00 470 ALA A C 1
ATOM 3675 O O . ALA A 1 470 ? 18.046 5.900 -16.284 1.00 87.00 470 ALA A O 1
ATOM 3676 N N . ALA A 1 471 ? 17.107 6.633 -14.376 1.00 85.62 471 ALA A N 1
ATOM 3677 C CA . ALA A 1 471 ? 16.124 7.474 -15.047 1.00 85.62 471 ALA A CA 1
ATOM 3678 C C . ALA A 1 471 ? 16.801 8.611 -15.826 1.00 85.62 471 ALA A C 1
ATOM 3680 O O . ALA A 1 471 ? 16.463 8.844 -16.979 1.00 85.62 471 ALA A O 1
ATOM 3681 N N . GLN A 1 472 ? 17.800 9.271 -15.240 1.00 82.69 472 GLN A N 1
ATOM 3682 C CA . GLN A 1 472 ? 18.524 10.367 -15.880 1.00 82.69 472 GLN A CA 1
ATOM 3683 C C . GLN A 1 472 ? 19.304 9.912 -17.122 1.00 82.69 472 GLN A C 1
ATOM 3685 O O . GLN A 1 472 ? 19.201 10.533 -18.176 1.00 82.69 472 GLN A O 1
ATOM 3690 N N . ALA A 1 473 ? 20.037 8.799 -17.017 1.00 82.44 473 ALA A N 1
ATOM 3691 C CA . ALA A 1 473 ? 20.804 8.251 -18.132 1.00 82.44 473 ALA A CA 1
ATOM 3692 C C . ALA A 1 473 ? 19.897 7.864 -19.308 1.00 82.44 473 ALA A C 1
ATOM 3694 O O . ALA A 1 473 ? 20.207 8.164 -20.457 1.00 82.44 473 ALA A O 1
ATOM 3695 N N . TRP A 1 474 ? 18.742 7.262 -19.018 1.00 82.69 474 TRP A N 1
ATOM 3696 C CA . TRP A 1 474 ? 17.750 6.926 -20.036 1.00 82.69 474 TRP A CA 1
ATOM 3697 C C . TRP A 1 474 ? 17.139 8.157 -20.707 1.00 82.69 474 TRP A C 1
ATOM 3699 O O . TRP A 1 474 ? 16.981 8.167 -21.925 1.00 82.69 474 TRP A O 1
ATOM 3709 N N . LEU A 1 475 ? 16.812 9.197 -19.929 1.00 78.12 475 LEU A N 1
ATOM 3710 C CA . LEU A 1 475 ? 16.273 10.457 -20.451 1.00 78.12 475 LEU A CA 1
ATOM 3711 C C . LEU A 1 475 ? 17.245 11.136 -21.426 1.00 78.12 475 LEU A C 1
ATOM 3713 O O . LEU A 1 475 ? 16.807 11.777 -22.375 1.00 78.12 475 LEU A O 1
ATOM 3717 N N . TRP A 1 476 ? 18.554 10.989 -21.212 1.00 78.69 476 TRP A N 1
ATOM 3718 C CA . TRP A 1 476 ? 19.584 11.617 -22.043 1.00 78.69 476 TRP A CA 1
ATOM 3719 C C . TRP A 1 476 ? 20.172 10.716 -23.130 1.00 78.69 476 TRP A C 1
ATOM 3721 O O . TRP A 1 476 ? 21.050 11.158 -23.869 1.00 78.69 476 TRP A O 1
ATOM 3731 N N . GLY A 1 477 ? 19.696 9.474 -23.256 1.00 75.38 477 GLY A N 1
ATOM 3732 C CA . GLY A 1 477 ? 20.246 8.510 -24.213 1.00 75.38 477 GLY A CA 1
ATOM 3733 C C . GLY A 1 477 ? 21.697 8.111 -23.915 1.00 75.38 477 GLY A C 1
ATOM 3734 O O . GLY A 1 477 ? 22.395 7.618 -24.800 1.00 75.38 477 GLY A O 1
ATOM 3735 N N . ASP A 1 478 ? 22.159 8.329 -22.681 1.00 73.50 478 ASP A N 1
ATOM 3736 C CA . ASP A 1 478 ? 23.437 7.816 -22.203 1.00 73.50 478 ASP A CA 1
ATOM 3737 C C . ASP A 1 478 ? 23.349 6.297 -22.020 1.00 73.50 478 ASP A C 1
ATOM 3739 O O . ASP A 1 478 ? 22.266 5.723 -21.884 1.00 73.50 478 ASP A O 1
ATOM 3743 N N . ASN A 1 479 ? 24.503 5.624 -21.952 1.00 66.69 479 ASN A N 1
ATOM 3744 C CA . ASN A 1 479 ? 24.540 4.192 -21.670 1.00 66.69 479 ASN A CA 1
ATOM 3745 C C . ASN A 1 479 ? 24.043 3.898 -20.239 1.00 66.69 479 ASN A C 1
ATOM 3747 O O . ASN A 1 479 ? 24.816 3.860 -19.276 1.00 66.69 479 ASN A O 1
ATOM 3751 N N . ALA A 1 480 ? 22.732 3.706 -20.104 1.00 60.94 480 ALA A N 1
ATOM 3752 C CA . ALA A 1 480 ? 22.050 3.555 -18.829 1.00 60.94 480 ALA A CA 1
ATOM 3753 C C . ALA A 1 480 ? 22.450 2.268 -18.086 1.00 60.94 480 ALA A C 1
ATOM 3755 O O . ALA A 1 480 ? 22.332 2.205 -16.862 1.00 60.94 480 ALA A O 1
ATOM 3756 N N . THR A 1 481 ? 23.000 1.263 -18.781 1.00 59.94 481 THR A N 1
ATOM 3757 C CA . THR A 1 481 ? 23.384 -0.020 -18.171 1.00 59.94 481 THR A CA 1
ATOM 3758 C C . THR A 1 481 ? 24.621 0.066 -17.279 1.00 59.94 481 THR A C 1
ATOM 3760 O O . THR A 1 481 ? 24.886 -0.874 -16.535 1.00 59.94 481 THR A O 1
ATOM 3763 N N . ALA A 1 482 ? 25.380 1.169 -17.313 1.00 57.06 482 ALA A N 1
ATOM 3764 C CA . ALA A 1 482 ? 26.534 1.341 -16.430 1.00 57.06 482 ALA A CA 1
ATOM 3765 C C . ALA A 1 482 ? 26.126 1.399 -14.942 1.00 57.06 482 ALA A C 1
ATOM 3767 O O . ALA A 1 482 ? 26.915 1.009 -14.085 1.00 57.06 482 ALA A O 1
ATOM 3768 N N . LEU A 1 483 ? 24.893 1.840 -14.628 1.00 66.75 483 LEU A N 1
ATOM 3769 C CA . LEU A 1 483 ? 24.325 1.933 -13.268 1.00 66.75 483 LEU A CA 1
ATOM 3770 C C . LEU A 1 483 ? 25.275 2.541 -12.216 1.00 66.75 483 LEU A C 1
ATOM 3772 O O . LEU A 1 483 ? 25.178 2.255 -11.022 1.00 66.75 483 LEU A O 1
ATOM 3776 N N . GLU A 1 484 ? 26.236 3.358 -12.633 1.00 68.81 484 GLU A N 1
ATOM 3777 C CA . GLU A 1 484 ? 27.168 4.013 -11.725 1.00 68.81 484 GLU A CA 1
ATOM 3778 C C . GLU A 1 484 ? 26.433 5.105 -10.946 1.00 68.81 484 GLU A C 1
ATOM 3780 O O . GLU A 1 484 ? 25.642 5.866 -11.509 1.00 68.81 484 GLU A O 1
ATOM 3785 N N . ILE A 1 485 ? 26.698 5.190 -9.639 1.00 63.94 485 ILE A N 1
ATOM 3786 C CA . ILE A 1 485 ? 26.180 6.281 -8.813 1.00 63.94 485 ILE A CA 1
ATOM 3787 C C . ILE A 1 485 ? 27.012 7.516 -9.162 1.00 63.94 485 ILE A C 1
ATOM 3789 O O . ILE A 1 485 ? 28.117 7.691 -8.652 1.00 63.94 485 ILE A O 1
ATOM 3793 N N . LYS A 1 486 ? 26.509 8.330 -10.092 1.00 74.00 486 LYS A N 1
ATOM 3794 C CA . LYS A 1 486 ? 27.172 9.565 -10.535 1.00 74.00 486 LYS A CA 1
ATOM 3795 C C . LYS A 1 486 ? 26.776 10.751 -9.665 1.00 74.00 486 LYS A C 1
ATOM 3797 O O . LYS A 1 486 ? 27.622 11.574 -9.325 1.00 74.00 486 LYS A O 1
ATOM 3802 N N . THR A 1 487 ? 25.502 10.823 -9.283 1.00 71.50 487 THR A N 1
ATOM 3803 C CA . THR A 1 487 ? 24.973 11.878 -8.415 1.00 71.50 487 THR A CA 1
ATOM 3804 C C . THR A 1 487 ? 24.542 11.280 -7.074 1.00 71.50 487 THR A C 1
ATOM 3806 O O . THR A 1 487 ? 23.609 10.472 -7.058 1.00 71.50 487 THR A O 1
ATOM 3809 N N . PRO A 1 488 ? 25.201 11.642 -5.955 1.00 73.88 488 PRO A N 1
ATOM 3810 C CA . PRO A 1 488 ? 24.799 11.183 -4.631 1.00 73.88 488 PRO A CA 1
ATOM 3811 C C . PRO A 1 488 ? 23.513 11.880 -4.172 1.00 73.88 488 PRO A C 1
ATOM 3813 O O . PRO A 1 488 ? 23.208 13.009 -4.575 1.00 73.88 488 PRO A O 1
ATOM 3816 N N . LEU A 1 489 ? 22.773 11.234 -3.272 1.00 74.75 489 LEU A N 1
ATOM 3817 C CA . LEU A 1 489 ? 21.478 11.710 -2.787 1.00 74.75 489 LEU A CA 1
ATOM 3818 C C . LEU A 1 489 ? 21.575 13.067 -2.084 1.00 74.75 489 LEU A C 1
ATOM 3820 O O . LEU A 1 489 ? 20.685 13.903 -2.211 1.00 74.75 489 LEU A O 1
ATOM 3824 N N . SER A 1 490 ? 22.678 13.319 -1.380 1.00 73.81 490 SER A N 1
ATOM 3825 C CA . SER A 1 490 ? 22.938 14.609 -0.733 1.00 73.81 490 SER A CA 1
ATOM 3826 C C . SER A 1 490 ? 22.956 15.770 -1.733 1.00 73.81 490 SER A C 1
ATOM 3828 O O . SER A 1 490 ? 22.432 16.840 -1.429 1.00 73.81 490 SER A O 1
ATOM 3830 N N . THR A 1 491 ? 23.487 15.557 -2.940 1.00 71.88 491 THR A N 1
ATOM 3831 C CA . THR A 1 491 ? 23.459 16.543 -4.029 1.00 71.88 491 THR A CA 1
ATOM 3832 C C . THR A 1 491 ? 22.049 16.709 -4.587 1.00 71.88 491 THR A C 1
ATOM 3834 O O . THR A 1 491 ? 21.597 17.838 -4.755 1.00 71.88 491 THR A O 1
ATOM 3837 N N . ILE A 1 492 ? 21.320 15.604 -4.793 1.00 74.31 492 ILE A N 1
ATOM 3838 C CA . ILE A 1 492 ? 19.920 15.625 -5.256 1.00 74.31 492 ILE A CA 1
ATOM 3839 C C . ILE A 1 492 ? 19.047 16.483 -4.331 1.00 74.31 492 ILE A C 1
ATOM 3841 O O . ILE A 1 492 ? 18.273 17.315 -4.802 1.00 74.31 492 ILE A O 1
ATOM 3845 N N . LEU A 1 493 ? 19.192 16.301 -3.017 1.00 74.62 493 LEU A N 1
ATOM 3846 C CA . LEU A 1 493 ? 18.404 17.013 -2.011 1.00 74.62 493 LEU A CA 1
ATOM 3847 C C . LEU A 1 493 ? 18.829 18.480 -1.843 1.00 74.62 493 LEU A C 1
ATOM 3849 O O . LEU A 1 493 ? 17.986 19.325 -1.548 1.00 74.62 493 LEU A O 1
ATOM 3853 N N . ALA A 1 494 ? 20.111 18.803 -2.039 1.00 71.75 494 ALA A N 1
ATOM 3854 C CA . ALA A 1 494 ? 20.621 20.172 -1.917 1.00 71.75 494 ALA A CA 1
ATOM 3855 C C . ALA A 1 494 ? 20.123 21.113 -3.030 1.00 71.75 494 ALA A C 1
ATOM 3857 O O . ALA A 1 494 ? 20.088 22.329 -2.837 1.00 71.75 494 ALA A O 1
ATOM 3858 N N . GLU A 1 495 ? 19.744 20.557 -4.182 1.00 68.12 495 GLU A N 1
ATOM 3859 C CA . GLU A 1 495 ? 19.298 21.299 -5.368 1.00 68.12 495 GLU A CA 1
ATOM 3860 C C . GLU A 1 495 ? 17.781 21.522 -5.430 1.00 68.12 495 GLU A C 1
ATOM 3862 O O . GLU A 1 495 ? 17.291 22.180 -6.349 1.00 68.12 495 GLU A O 1
ATOM 3867 N N . LEU A 1 496 ? 17.018 20.991 -4.470 1.00 58.69 496 LEU A N 1
ATOM 3868 C CA . LEU A 1 496 ? 15.579 21.228 -4.413 1.00 58.69 496 LEU A CA 1
ATOM 3869 C C . LEU A 1 496 ? 15.293 22.725 -4.212 1.00 58.69 496 LEU A C 1
ATOM 3871 O O . LEU A 1 496 ? 16.024 23.392 -3.467 1.00 58.69 496 LEU A O 1
ATOM 3875 N N . PRO A 1 497 ? 14.230 23.271 -4.840 1.00 51.09 497 PRO A N 1
ATOM 3876 C CA . PRO A 1 497 ? 13.823 24.649 -4.618 1.00 51.09 497 PRO A CA 1
ATOM 3877 C C . PRO A 1 497 ? 13.700 24.897 -3.118 1.00 51.09 497 PRO A C 1
ATOM 3879 O O . PRO A 1 497 ? 12.952 24.206 -2.425 1.00 51.09 497 PRO A O 1
ATOM 3882 N N . LYS A 1 498 ? 14.457 25.873 -2.605 1.00 46.00 498 LYS A N 1
ATOM 3883 C CA . LYS A 1 498 ? 14.267 26.321 -1.225 1.00 46.00 498 LYS A CA 1
ATOM 3884 C C . LYS A 1 498 ? 12.813 26.782 -1.099 1.00 46.00 498 LYS A C 1
ATOM 3886 O O . LYS A 1 498 ? 12.348 27.473 -2.010 1.00 46.00 498 LYS A O 1
ATOM 3891 N N . PRO A 1 499 ? 12.109 26.402 -0.021 1.00 38.88 499 PRO A N 1
ATOM 3892 C CA . PRO A 1 499 ? 10.691 26.698 0.124 1.00 38.88 499 PRO A CA 1
ATOM 3893 C C . PRO A 1 499 ? 10.444 28.188 -0.111 1.00 38.88 499 PRO A C 1
ATOM 3895 O O . PRO A 1 499 ? 11.234 29.034 0.332 1.00 38.88 499 PRO A O 1
ATOM 3898 N N . ALA A 1 500 ? 9.370 28.510 -0.839 1.00 39.31 500 ALA A N 1
ATOM 3899 C CA . ALA A 1 500 ? 8.884 29.880 -0.921 1.00 39.31 500 ALA A CA 1
ATOM 3900 C C . ALA A 1 500 ? 8.689 30.352 0.521 1.00 39.31 500 ALA A C 1
ATOM 3902 O O . ALA A 1 500 ? 7.995 29.677 1.275 1.00 39.31 500 ALA A O 1
ATOM 3903 N N . LYS A 1 501 ? 9.400 31.421 0.913 1.00 34.06 501 LYS A N 1
ATOM 3904 C CA . LYS A 1 501 ? 9.478 31.904 2.297 1.00 34.06 501 LYS A CA 1
ATOM 3905 C C . LYS A 1 501 ? 8.113 31.785 2.980 1.00 34.06 501 LYS A C 1
ATOM 3907 O O . LYS A 1 501 ? 7.218 32.572 2.681 1.00 34.06 501 LYS A O 1
ATOM 3912 N N . ALA A 1 502 ? 7.985 30.826 3.896 1.00 36.22 502 ALA A N 1
ATOM 3913 C CA . ALA A 1 502 ? 7.027 30.957 4.976 1.00 36.22 502 ALA A CA 1
ATOM 3914 C C . ALA A 1 502 ? 7.339 32.300 5.647 1.00 36.22 502 ALA A C 1
ATOM 3916 O O . ALA A 1 502 ? 8.518 32.622 5.840 1.00 36.22 502 ALA A O 1
ATOM 3917 N N . GLU A 1 503 ? 6.313 33.114 5.898 1.00 33.09 503 GLU A N 1
ATOM 3918 C CA . GLU A 1 503 ? 6.447 34.317 6.722 1.00 33.09 503 GLU A CA 1
ATOM 3919 C C . GLU A 1 503 ? 7.289 33.976 7.950 1.00 33.09 503 GLU A C 1
ATOM 3921 O O . GLU A 1 503 ? 7.120 32.884 8.490 1.00 33.09 503 GLU A O 1
ATOM 3926 N N . ASP A 1 504 ? 8.214 34.870 8.322 1.00 34.47 504 ASP A N 1
ATOM 3927 C CA . ASP A 1 504 ? 9.173 34.712 9.421 1.00 34.47 504 ASP A CA 1
ATOM 3928 C C . ASP A 1 504 ? 8.462 34.313 10.731 1.00 34.47 504 ASP A C 1
ATOM 3930 O O . ASP A 1 504 ? 8.243 35.116 11.639 1.00 34.47 504 ASP A O 1
ATOM 3934 N N . THR A 1 505 ? 8.132 33.034 10.876 1.00 35.53 505 THR A N 1
ATOM 3935 C CA . THR A 1 505 ? 8.057 32.390 12.167 1.00 35.53 505 THR A CA 1
ATOM 3936 C C . THR A 1 505 ? 9.498 32.352 12.611 1.00 35.53 505 THR A C 1
ATOM 3938 O O . THR A 1 505 ? 10.294 31.588 12.056 1.00 35.53 505 THR A O 1
ATOM 3941 N N . ASN A 1 506 ? 9.839 33.241 13.549 1.00 30.78 506 ASN A N 1
ATOM 3942 C CA . ASN A 1 506 ? 11.094 33.189 14.285 1.00 30.78 506 ASN A CA 1
ATOM 3943 C C . ASN A 1 506 ? 11.474 31.717 14.469 1.00 30.78 506 ASN A C 1
ATOM 3945 O O . ASN A 1 506 ? 10.613 30.957 14.931 1.00 30.78 506 ASN A O 1
ATOM 3949 N N . PRO A 1 507 ? 12.703 31.292 14.124 1.00 30.92 507 PRO A N 1
ATOM 3950 C CA . PRO A 1 507 ? 13.177 30.019 14.619 1.00 30.92 507 PRO A CA 1
ATOM 3951 C C . PRO A 1 507 ? 13.034 30.126 16.130 1.00 30.92 507 PRO A C 1
ATOM 3953 O O . PRO A 1 507 ? 13.724 30.915 16.775 1.00 30.92 507 PRO A O 1
ATOM 3956 N N . LEU A 1 508 ? 12.049 29.423 16.687 1.00 33.41 508 LEU A N 1
ATOM 3957 C CA . LEU A 1 508 ? 12.034 29.188 18.109 1.00 33.41 508 LEU A CA 1
ATOM 3958 C C . LEU A 1 508 ? 13.361 28.480 18.339 1.00 33.41 508 LEU A C 1
ATOM 3960 O O . LEU A 1 508 ? 13.554 27.350 17.885 1.00 33.41 508 LEU A O 1
ATOM 3964 N N . GLU A 1 509 ? 14.292 29.187 18.977 1.00 30.23 509 GLU A N 1
ATOM 3965 C CA . GLU A 1 509 ? 15.303 28.566 19.810 1.00 30.23 509 GLU A CA 1
ATOM 3966 C C . GLU A 1 509 ? 14.521 27.723 20.813 1.00 30.23 509 GLU A C 1
ATOM 3968 O O . GLU A 1 509 ? 14.176 28.140 21.916 1.00 30.23 509 GLU A O 1
ATOM 3973 N N . VAL A 1 510 ? 14.141 26.527 20.376 1.00 34.56 510 VAL A N 1
ATOM 3974 C CA . VAL A 1 510 ? 13.832 25.451 21.281 1.00 34.56 510 VAL A CA 1
ATOM 3975 C C . VAL A 1 510 ? 15.186 25.170 21.899 1.00 34.56 510 VAL A C 1
ATOM 3977 O O . VAL A 1 510 ? 16.042 24.532 21.284 1.00 34.56 510 VAL A O 1
ATOM 3980 N N . GLU A 1 511 ? 15.401 25.699 23.103 1.00 28.88 511 GLU A N 1
ATOM 3981 C CA . GLU A 1 511 ? 16.266 25.035 24.061 1.00 28.88 511 GLU A CA 1
ATOM 3982 C C . GLU A 1 511 ? 15.749 23.599 24.138 1.00 28.88 511 GLU A C 1
ATOM 3984 O O . GLU A 1 511 ? 14.819 23.280 24.877 1.00 28.88 511 GLU A O 1
ATOM 3989 N N . ILE A 1 512 ? 16.314 22.724 23.305 1.00 34.34 512 ILE A N 1
ATOM 3990 C CA . ILE A 1 512 ? 16.267 21.297 23.551 1.00 34.34 512 ILE A CA 1
ATOM 3991 C C . ILE A 1 512 ? 16.881 21.194 24.940 1.00 34.34 512 ILE A C 1
ATOM 3993 O O . ILE A 1 512 ? 18.042 21.593 25.099 1.00 34.34 512 ILE A O 1
ATOM 3997 N N . PRO A 1 513 ? 16.144 20.731 25.963 1.00 35.47 513 PRO A N 1
ATOM 3998 C CA . PRO A 1 513 ? 16.764 20.479 27.243 1.00 35.47 513 PRO A CA 1
ATOM 3999 C C . PRO A 1 513 ? 17.919 19.529 26.937 1.00 35.47 513 PRO A C 1
ATOM 4001 O O . PRO A 1 513 ? 17.686 18.415 26.469 1.00 35.47 513 PRO A O 1
ATOM 4004 N N . GLY A 1 514 ? 19.164 19.982 27.136 1.00 38.06 514 GLY A N 1
ATOM 4005 C CA . GLY A 1 514 ? 20.385 19.229 26.802 1.00 38.06 514 GLY A CA 1
ATOM 4006 C C . GLY A 1 514 ? 20.508 17.894 27.546 1.00 38.06 514 GLY A C 1
ATOM 4007 O O . GLY A 1 514 ? 21.489 17.173 27.405 1.00 38.06 514 GLY A O 1
ATOM 4008 N N . GLU A 1 515 ? 19.494 17.560 28.336 1.00 37.91 515 GLU A N 1
ATOM 4009 C CA . GLU A 1 515 ? 19.239 16.266 28.915 1.00 37.91 515 GLU A CA 1
ATOM 4010 C C . GLU A 1 515 ? 17.762 15.905 28.776 1.00 37.91 515 GLU A C 1
ATOM 4012 O O . GLU A 1 515 ? 16.879 16.636 29.225 1.00 37.91 515 GLU A O 1
ATOM 4017 N N . CYS A 1 516 ? 17.519 14.711 28.232 1.00 41.06 516 CYS A N 1
ATOM 4018 C CA . CYS A 1 516 ? 16.254 13.993 28.342 1.00 41.06 516 CYS A CA 1
ATOM 4019 C C . CYS A 1 516 ? 15.687 14.110 29.779 1.00 41.06 516 CYS A C 1
ATOM 4021 O O . CYS A 1 516 ? 16.460 13.992 30.735 1.00 41.06 516 CYS A O 1
ATOM 4023 N N . PRO A 1 517 ? 14.362 14.272 29.976 1.00 41.97 517 PRO A N 1
ATOM 4024 C CA . PRO A 1 517 ? 13.737 14.344 31.304 1.00 41.97 517 PRO A CA 1
ATOM 4025 C C . PRO A 1 517 ? 14.151 13.206 32.256 1.00 41.97 517 PRO A C 1
ATOM 4027 O O . PRO A 1 517 ? 14.219 13.392 33.471 1.00 41.97 517 PRO A O 1
ATOM 4030 N N . PHE A 1 518 ? 14.520 12.044 31.705 1.00 42.12 518 PHE A N 1
ATOM 4031 C CA . PHE A 1 518 ? 15.100 10.933 32.458 1.00 42.12 518 PHE A CA 1
ATOM 4032 C C . PHE A 1 518 ? 16.531 11.212 32.953 1.00 42.12 518 PHE A C 1
ATOM 4034 O O . PHE A 1 518 ? 16.836 10.908 34.103 1.00 42.12 518 PHE A O 1
ATOM 4041 N N . ALA A 1 519 ? 17.400 11.840 32.158 1.00 41.44 519 ALA A N 1
ATOM 4042 C CA . ALA A 1 519 ? 18.775 12.188 32.538 1.00 41.44 519 ALA A CA 1
ATOM 4043 C C . ALA A 1 519 ? 18.833 13.276 33.636 1.00 41.44 519 ALA A C 1
ATOM 4045 O O . ALA A 1 519 ? 19.595 13.145 34.600 1.00 41.44 519 ALA A O 1
ATOM 4046 N N . GLN A 1 520 ? 17.918 14.257 33.604 1.00 42.00 520 GLN A N 1
ATOM 4047 C CA . GLN A 1 520 ? 17.719 15.196 34.722 1.00 42.00 520 GLN A CA 1
ATOM 4048 C C . GLN A 1 520 ? 17.272 14.491 36.016 1.00 42.00 520 GLN A C 1
ATOM 4050 O O . GLN A 1 520 ? 17.671 14.884 37.117 1.00 42.00 520 GLN A O 1
ATOM 4055 N N . MET A 1 521 ? 16.469 13.428 35.905 1.00 42.81 521 MET A N 1
ATOM 4056 C CA . MET A 1 521 ? 16.038 12.616 37.047 1.00 42.81 521 MET A CA 1
ATOM 4057 C C . MET A 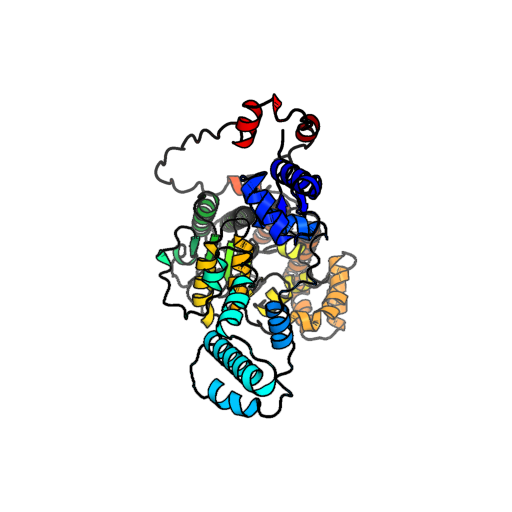1 521 ? 17.192 11.773 37.629 1.00 42.81 521 MET A C 1
ATOM 4059 O O . MET A 1 521 ? 17.272 11.622 38.852 1.00 42.81 521 MET A O 1
ATOM 4063 N N . TYR A 1 522 ? 18.119 11.291 36.789 1.00 43.22 522 TYR A N 1
ATOM 4064 C CA . TYR A 1 522 ? 19.325 10.556 37.199 1.00 43.22 522 TYR A CA 1
ATOM 4065 C C . TYR A 1 522 ? 20.321 11.431 37.970 1.00 43.22 522 TYR A C 1
ATOM 4067 O O . TYR A 1 522 ? 20.795 11.023 39.033 1.00 43.22 522 TYR A O 1
ATOM 4075 N N . ARG A 1 523 ? 20.588 12.662 37.506 1.00 47.91 523 ARG A N 1
ATOM 4076 C CA . ARG A 1 523 ? 21.481 13.600 38.219 1.00 47.91 523 ARG A CA 1
ATOM 4077 C C . ARG A 1 523 ? 20.914 14.092 39.543 1.00 47.91 523 ARG A C 1
ATOM 4079 O O . ARG A 1 523 ? 21.678 14.359 40.465 1.00 47.91 523 ARG A O 1
ATOM 4086 N N . ARG A 1 524 ? 19.587 14.210 39.659 1.00 41.34 524 ARG A N 1
ATOM 4087 C CA . ARG A 1 524 ? 18.931 14.648 40.902 1.00 41.34 524 ARG A CA 1
ATOM 4088 C C . ARG A 1 524 ? 18.934 13.584 42.003 1.00 41.34 524 ARG A C 1
ATOM 4090 O O . ARG A 1 524 ? 18.699 13.938 43.152 1.00 41.34 524 ARG A O 1
ATOM 4097 N N . ASN A 1 525 ? 19.201 12.309 41.693 1.00 42.25 525 ASN A N 1
ATOM 4098 C CA . ASN A 1 525 ? 19.242 11.223 42.681 1.00 42.25 525 ASN A CA 1
ATOM 4099 C C . ASN A 1 525 ? 20.337 10.172 42.372 1.00 42.25 525 ASN A C 1
ATOM 4101 O O . ASN A 1 525 ? 20.016 8.996 42.173 1.00 42.25 525 ASN A O 1
ATOM 4105 N N . PRO A 1 526 ? 21.633 10.543 42.380 1.00 39.53 526 PRO A N 1
ATOM 4106 C CA . PRO A 1 526 ? 22.737 9.661 41.967 1.00 39.53 526 PRO A CA 1
ATOM 4107 C C . PRO A 1 526 ? 22.881 8.414 42.860 1.00 39.53 526 PRO A C 1
ATOM 4109 O O . PRO A 1 526 ? 23.335 7.358 42.428 1.00 39.53 526 PRO A O 1
ATOM 4112 N N . GLU A 1 527 ? 22.399 8.497 44.098 1.00 42.81 527 GLU A N 1
ATOM 4113 C CA . GLU A 1 527 ? 22.389 7.411 45.080 1.00 42.81 527 GLU A CA 1
ATOM 4114 C C . GLU A 1 527 ? 21.332 6.321 44.791 1.00 42.81 527 GLU A C 1
ATOM 4116 O O . GLU A 1 527 ? 21.488 5.179 45.221 1.00 42.81 527 GLU A O 1
ATOM 4121 N N . ARG A 1 528 ? 20.265 6.628 44.030 1.00 40.06 528 ARG A N 1
ATOM 4122 C CA . ARG A 1 528 ? 19.172 5.682 43.706 1.00 40.06 528 ARG A CA 1
ATOM 4123 C C . ARG A 1 528 ? 19.513 4.703 42.577 1.00 40.06 528 ARG A C 1
ATOM 4125 O O . ARG A 1 528 ? 18.798 3.712 42.432 1.00 40.06 528 ARG A O 1
ATOM 4132 N N . PHE A 1 529 ? 20.573 4.973 41.812 1.00 44.75 529 PHE A N 1
ATOM 4133 C CA . PHE A 1 529 ? 20.868 4.316 40.531 1.00 44.75 529 PHE A CA 1
ATOM 4134 C C . PHE A 1 529 ? 22.274 3.701 40.443 1.00 44.75 529 PHE A C 1
ATOM 4136 O O . PHE A 1 529 ? 22.714 3.332 39.359 1.00 44.75 529 PHE A O 1
ATOM 4143 N N . LYS A 1 530 ? 22.951 3.493 41.582 1.00 43.28 530 LYS A N 1
ATOM 4144 C CA . LYS A 1 530 ? 24.302 2.896 41.703 1.00 43.28 530 LYS A CA 1
ATOM 4145 C C . LYS A 1 530 ? 24.467 1.474 41.137 1.00 43.28 530 LYS A C 1
ATOM 4147 O O . LYS A 1 530 ? 25.546 0.901 41.228 1.00 43.28 530 LYS A O 1
ATOM 4152 N N . HIS A 1 531 ? 23.402 0.883 40.606 1.00 45.03 531 HIS A N 1
ATOM 4153 C CA . HIS A 1 531 ? 23.360 -0.489 40.095 1.00 45.03 531 HIS A CA 1
ATOM 4154 C C . HIS A 1 531 ? 23.178 -0.546 38.574 1.00 45.03 531 HIS A C 1
ATOM 4156 O O . HIS A 1 531 ? 23.118 -1.636 38.015 1.00 45.03 531 HIS A O 1
ATOM 4162 N N . ILE A 1 532 ? 23.049 0.611 37.915 1.00 40.78 532 ILE A N 1
ATOM 4163 C CA . ILE A 1 532 ? 23.056 0.707 36.459 1.00 40.78 532 ILE A CA 1
ATOM 4164 C C . ILE A 1 532 ? 24.511 0.906 36.047 1.00 40.78 532 ILE A C 1
ATOM 4166 O O . ILE A 1 532 ? 25.125 1.916 36.389 1.00 40.78 532 ILE A O 1
ATOM 4170 N N . ASP A 1 533 ? 25.069 -0.085 35.357 1.00 45.78 533 ASP A N 1
ATOM 4171 C CA . ASP A 1 533 ? 26.416 -0.002 34.809 1.00 45.78 533 ASP A CA 1
ATOM 4172 C C . ASP A 1 533 ? 26.427 0.995 33.645 1.00 45.78 533 ASP A C 1
ATOM 4174 O O . ASP A 1 533 ? 26.106 0.657 32.504 1.00 45.78 533 ASP A O 1
ATOM 4178 N N . LEU A 1 534 ? 26.772 2.247 33.950 1.00 41.84 534 LEU A N 1
ATOM 4179 C CA . LEU A 1 534 ? 26.857 3.329 32.970 1.00 41.84 534 LEU A CA 1
ATOM 4180 C C . LEU A 1 534 ? 27.874 3.021 31.858 1.00 41.84 534 LEU A C 1
ATOM 4182 O O . LEU A 1 534 ? 27.668 3.475 30.739 1.00 41.84 534 LEU A O 1
ATOM 4186 N N . LYS A 1 535 ? 28.882 2.161 32.092 1.00 44.81 535 LYS A N 1
ATOM 4187 C CA . LYS A 1 535 ? 29.800 1.712 31.028 1.00 44.81 535 LYS A CA 1
ATOM 4188 C C . LYS A 1 535 ? 29.122 0.792 30.010 1.00 44.81 535 LYS A C 1
ATOM 4190 O O . LYS A 1 535 ? 29.538 0.756 28.854 1.00 44.81 535 LYS A O 1
ATOM 4195 N N . SER A 1 536 ? 28.067 0.071 30.399 1.00 44.06 536 SER A N 1
ATOM 4196 C CA . SER A 1 536 ? 27.255 -0.731 29.467 1.00 44.06 536 SER A CA 1
ATOM 4197 C C . SER A 1 536 ? 26.358 0.140 28.576 1.00 44.06 536 SER A C 1
ATOM 4199 O O . SER A 1 536 ? 26.079 -0.222 27.439 1.00 44.06 536 SER A O 1
ATOM 4201 N N . ILE A 1 537 ? 25.969 1.322 29.067 1.00 39.06 537 ILE A N 1
ATOM 4202 C CA . ILE A 1 537 ? 25.176 2.310 28.323 1.00 39.06 537 ILE A CA 1
ATOM 4203 C C . ILE A 1 537 ? 26.084 3.157 27.420 1.00 39.06 537 ILE A C 1
ATOM 4205 O O . ILE A 1 537 ? 25.736 3.407 26.273 1.00 39.06 537 ILE A O 1
ATOM 4209 N N . GLU A 1 538 ? 27.280 3.530 27.885 1.00 38.59 538 GLU A N 1
ATOM 4210 C CA . GLU A 1 538 ? 28.297 4.226 27.078 1.00 38.59 538 GLU A CA 1
ATOM 4211 C C . GLU A 1 538 ? 28.910 3.339 25.974 1.00 38.59 538 GLU A C 1
ATOM 4213 O O . GLU A 1 538 ? 29.438 3.859 24.994 1.00 38.59 538 GLU A O 1
ATOM 4218 N N . SER A 1 539 ? 28.837 2.006 26.101 1.00 40.69 539 SER A N 1
ATOM 4219 C CA . SER A 1 539 ? 29.320 1.047 25.088 1.00 40.69 539 SER A CA 1
ATOM 4220 C C . SER A 1 539 ? 28.271 0.637 24.051 1.00 40.69 539 SER A C 1
ATOM 4222 O O . SER A 1 539 ? 28.603 -0.065 23.095 1.00 40.69 539 SER A O 1
ATOM 4224 N N . HIS A 1 540 ? 27.026 1.107 24.169 1.00 34.84 540 HIS A N 1
ATOM 4225 C CA . HIS A 1 540 ? 26.118 1.142 23.027 1.00 34.84 540 HIS A CA 1
ATOM 4226 C C . HIS A 1 540 ? 26.496 2.326 22.148 1.00 34.84 540 HIS A C 1
ATOM 4228 O O . HIS A 1 540 ? 26.061 3.458 22.352 1.00 34.84 540 HIS A O 1
ATOM 4234 N N . SER A 1 541 ? 27.367 2.044 21.177 1.00 29.41 541 SER A N 1
ATOM 4235 C CA . SER A 1 541 ? 27.705 2.991 20.126 1.00 29.41 541 SER A CA 1
ATOM 4236 C C . SER A 1 541 ? 26.421 3.497 19.462 1.00 29.41 541 SER A C 1
ATOM 4238 O O . SER A 1 541 ? 25.569 2.681 19.097 1.00 29.41 541 SER A O 1
ATOM 4240 N N . PRO A 1 542 ? 26.262 4.817 19.285 1.00 31.62 542 PRO A N 1
ATOM 4241 C CA . PRO A 1 542 ? 25.214 5.335 18.426 1.00 31.62 542 PRO A CA 1
ATOM 4242 C C . PRO A 1 542 ? 25.407 4.748 17.026 1.00 31.62 542 PRO A C 1
ATOM 4244 O O . PRO A 1 542 ? 26.532 4.693 16.523 1.00 31.62 542 PRO A O 1
ATOM 4247 N N . LEU A 1 543 ? 24.310 4.318 16.396 1.00 28.92 543 LEU A N 1
ATOM 4248 C CA . LEU A 1 543 ? 24.251 4.260 14.939 1.00 28.92 543 LEU A CA 1
ATOM 4249 C C . LEU A 1 543 ? 24.695 5.639 14.448 1.00 28.92 543 LEU A C 1
ATOM 4251 O O . LEU A 1 543 ? 24.042 6.642 14.740 1.00 28.92 543 LEU A O 1
ATOM 4255 N N . SER A 1 544 ? 25.863 5.687 13.813 1.00 26.27 544 SER A N 1
ATOM 4256 C CA . SER A 1 544 ? 26.390 6.903 13.215 1.00 26.27 544 SER A CA 1
ATOM 4257 C C . SER A 1 544 ? 25.422 7.358 12.127 1.00 26.27 544 SER A C 1
ATOM 4259 O O . SER A 1 544 ? 25.208 6.625 11.160 1.00 26.27 544 SER A O 1
ATOM 4261 N N . LEU A 1 545 ? 24.843 8.541 12.319 1.00 33.44 545 LEU A N 1
ATOM 4262 C CA . LEU A 1 545 ? 24.369 9.393 11.232 1.00 33.44 545 LEU A CA 1
ATOM 4263 C C . LEU A 1 545 ? 25.562 10.122 10.617 1.00 33.44 545 LEU A C 1
ATOM 4265 O O . LEU A 1 545 ? 26.417 10.588 11.409 1.00 33.44 545 LEU A O 1
#

Solvent-accessible surface area (backbone atoms only — not comparable to full-atom values): 30948 Å² total; per-residue (Å²): 114,79,67,55,64,49,76,55,98,89,42,74,41,43,44,65,56,51,52,54,51,50,47,62,74,68,50,68,39,65,84,75,74,42,68,83,51,54,71,66,56,49,50,49,48,38,34,70,71,73,45,68,84,52,57,66,68,60,51,49,54,50,37,37,76,70,62,72,48,60,74,85,69,49,50,72,65,55,52,49,52,54,49,60,71,68,50,67,64,90,78,38,87,69,46,72,69,58,47,51,80,54,65,74,56,89,89,66,52,71,68,58,44,53,50,42,45,52,50,46,52,44,50,50,36,41,76,74,75,52,86,59,63,60,66,64,49,51,52,48,50,64,73,65,48,78,74,61,95,45,94,63,47,70,79,74,69,55,85,65,74,85,66,84,70,68,77,89,71,53,80,37,51,39,77,48,49,54,39,83,59,48,73,95,55,99,76,61,48,40,38,34,70,39,35,46,52,55,34,51,53,50,49,46,48,52,70,41,83,65,38,51,30,37,37,42,37,37,75,43,62,54,49,98,86,64,48,38,30,40,41,54,37,55,28,79,45,102,72,45,53,56,23,51,44,28,46,53,52,32,22,52,50,42,37,54,29,37,75,79,32,52,30,38,34,53,43,48,9,32,32,27,31,54,44,43,30,51,62,65,30,39,80,35,29,30,26,16,86,56,20,32,32,38,72,38,65,97,50,87,79,54,77,64,67,43,65,43,52,36,39,42,61,61,34,71,45,90,58,62,60,13,46,58,60,50,59,78,52,29,66,85,49,67,44,32,44,20,40,34,43,73,55,66,70,32,74,40,29,33,51,65,95,47,42,67,64,33,50,53,40,32,58,59,23,42,72,42,59,82,86,51,22,60,61,38,33,50,53,36,43,55,75,54,41,50,85,65,59,85,33,73,64,66,78,46,40,70,63,42,23,68,64,28,27,42,44,62,71,64,78,40,55,70,67,60,44,41,56,52,38,62,71,63,75,39,80,77,38,50,58,37,38,63,44,47,68,37,70,72,38,33,53,51,43,52,34,43,48,54,51,35,56,54,22,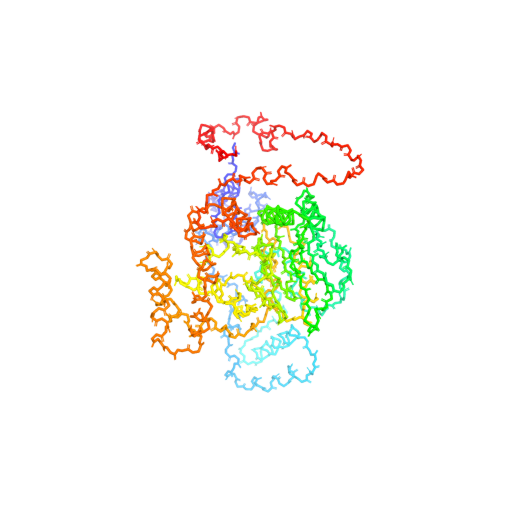57,81,45,57,66,68,60,18,49,24,42,34,49,42,36,31,53,25,53,63,69,73,45,81,36,73,69,69,60,80,81,60,56,57,71,59,53,62,69,69,51,80,74,75,78,77,71,76,88,68,69,80,73,81,66,75,67,65,97,48,56,78,65,54,56,52,46,71,74,41,60,84,62,51,80,82,62,64,60,68,66,61,71,65,56,70,74,83,82,127

Nearest PDB structures (foldseek):
  7pub-assembly1_Cv  TM=6.834E-01  e=1.477E-05  Trypanosoma brucei brucei
  6hiv-assembly1_Cv  TM=7.064E-01  e=5.489E-05  Trypanosoma brucei brucei
  7ane-assembly1_z  TM=6.829E-01  e=9.194E-05  Leishmania major
  6p5u-assembly1_C  TM=5.944E-01  e=2.138E-04  uncultured organism
  6p5u-assembly1_F  TM=6.034E-01  e=4.319E-04  uncultured organism